Protein AF-E5AVM8-F1 (afdb_monomer)

Nearest PDB structures (foldseek):
  7wlv-assembly2_E  TM=9.456E-01  e=1.912E-56  Burkholderia pseudomallei K96243
  7cz9-assembly2_E  TM=9.475E-01  e=2.780E-47  Klebsiella pneumoniae
  8gk0-assembly1_B  TM=9.515E-01  e=3.624E-40  Campylobacter jejuni
  8gjk-assembly1_A  TM=9.324E-01  e=1.399E-38  Campylobacter jejuni
  5lq3-assembly1_C  TM=9.135E-01  e=9.147E-36  Campylobacter jejuni

Sequence (522 aa):
MNISKFFIDRPIFAGVLSVLVLLAGVIALFQLPIFEYPEAVPPSVIVYAQYPGANPKVIAETVASPLEEQINGVENMLYMQSQANSDGNMATTVTFKLGTDPDKAQQLVQNRVSQALPRLPEDVQRLGVTTVKSSPTLTMVVHLISPNDRYDMTYLRNYALINVKDRLERIQGVGQVQLWGSGDYSMRVWLNPQKVAQRGMAASDVINAIREQNVQVAAGVVGASPSLPGAPLQLSVNAQGRLQTEEQFGDIVLKTSPDGGVTHLRDVARVELGASEYGLRALLDNKPAVAIAINQSPGANSLAISEQVRRTMAELKADMPPGVEYRIVYDPTQFVRASINAVVHTLLEAIALVVIVVIVFLQTWRASIIPLIAVPVSIVGTVVPDAGLMEDVLMPVADVDRDNRPLSGRNGYVMHFTRNPLPVSAGGWTLVAEPLDDDGTGGDARRPGWRNRHVVLTNRDHLVRNRDGSIDITVQPTAPARPATANWLVSPTGRFRMVMRIYGPNTMMHRLNWRPPVLDRQ

Radius of gyration: 35.27 Å; Cα contacts (8 Å, |Δi|>4): 864; chains: 1; bounding box: 92×70×106 Å

Mean predicted aligned error: 15.39 Å

Solvent-accessible surface area (backbone atoms only — not comparable to full-atom values): 29323 Å² total; per-residue (Å²): 133,67,66,68,59,59,42,67,79,32,55,68,61,48,49,51,52,48,51,50,39,30,53,48,7,56,56,25,63,76,69,51,83,77,68,94,64,77,96,79,71,56,44,31,32,37,38,38,40,46,41,79,88,37,49,31,68,55,39,38,66,50,46,46,46,52,40,50,65,46,44,56,87,50,86,62,57,72,53,70,50,74,48,54,38,76,80,13,44,33,42,36,39,39,34,31,42,77,89,58,58,58,68,62,51,38,52,55,46,45,56,24,45,62,71,28,48,85,72,38,54,67,71,29,59,74,71,39,72,47,75,43,56,42,36,95,53,78,46,36,30,43,29,41,34,29,92,76,67,78,51,54,44,45,56,53,30,42,50,36,58,75,70,42,44,65,64,55,51,67,39,79,43,46,45,48,70,47,79,39,17,46,21,53,84,27,82,40,75,48,71,37,69,67,50,32,46,75,71,75,47,56,74,66,54,52,55,48,37,49,59,70,63,51,36,76,59,85,62,52,51,50,56,47,82,94,52,67,93,84,67,91,57,72,44,79,44,81,53,88,33,63,70,86,50,52,65,58,53,28,61,39,66,64,47,73,45,96,88,70,50,73,42,35,38,54,77,31,24,53,62,42,82,37,52,67,40,79,85,51,80,34,66,53,98,88,35,72,18,22,38,37,38,33,22,33,26,74,94,41,53,62,58,60,40,52,52,52,50,54,51,50,51,59,59,50,55,77,76,48,60,95,55,59,46,75,47,76,79,49,53,65,55,58,57,50,52,50,51,52,51,50,51,53,51,52,50,54,50,51,51,50,51,52,52,52,53,44,42,68,74,56,75,36,74,77,66,31,49,60,63,56,55,48,51,60,37,49,61,34,33,61,40,34,53,74,54,54,66,48,41,80,48,82,41,83,49,41,56,40,32,77,86,70,42,73,38,43,24,88,45,38,32,36,35,63,35,59,72,74,70,67,76,73,88,41,52,54,40,39,41,40,61,43,47,38,45,99,87,70,45,68,62,65,90,81,47,89,69,64,88,79,74,68,64,69,54,42,76,84,54,88,73,55,61,46,99,84,47,25,36,56,40,35,34,22,64,64,85,59,100,56,59,93,75,49,42,70,35,56,34,40,84,47,40,31,32,35,37,35,37,38,34,27,44,59,82,50,61,83,67,62,88,75,78,66,59,64,33,44,75,103

InterPro domains:
  IPR001036 Acriflavin resistance protein [PF00873] (3-383)
  IPR001036 Acriflavin resistance protein [PR00702] (10-34)
  IPR001036 Acriflavin resistance protein [PR00702] (38-56)
  IPR001036 Acriflavin resistance protein [PR00702] (339-362)
  IPR001036 Acriflavin resistance protein [PR00702] (366-387)
  IPR001036 Acriflavin resistance protein [PTHR32063] (1-384)
  IPR010621 Domain of unknown function DUF1214 [PF06742] (394-506)
  IPR027463 Multidrug efflux transporter AcrB TolC docking domain, DN/DC subdomains [G3DSA:3.30.2090.10] (182-281)
  IPR027463 Multidrug efflux transporter AcrB TolC docking domain, DN/DC subdomains [SSF82714] (185-274)
  IPR037049 Domain of unknown function DUF1214, C-terminal domain superfamily [G3DSA:2.60.120.600] (382-522)

Organism: Mycetohabitans rhizoxinica (strain DSM 19002 / CIP 109453 / HKI 454) (NCBI:txid882378)

pLDDT: mean 83.99, std 12.05, range [30.95, 96.31]

Structure (mmCIF, N/CA/C/O backbone):
data_AF-E5AVM8-F1
#
_entry.id   AF-E5AVM8-F1
#
loop_
_atom_site.group_PDB
_atom_site.id
_atom_site.type_symbol
_atom_site.label_atom_id
_atom_site.label_alt_id
_atom_site.label_comp_id
_atom_site.label_asym_id
_atom_site.label_entity_id
_atom_site.label_seq_id
_atom_site.pdbx_PDB_ins_code
_atom_site.Cartn_x
_atom_site.Cartn_y
_atom_site.Cartn_z
_atom_site.occupancy
_atom_site.B_iso_or_equiv
_atom_site.auth_seq_id
_atom_site.auth_comp_id
_atom_site.auth_asym_id
_atom_site.auth_atom_id
_atom_site.pdbx_PDB_model_num
ATOM 1 N N . MET A 1 1 ? 42.017 9.447 -39.160 1.00 52.03 1 MET A N 1
ATOM 2 C CA . MET A 1 1 ? 41.719 8.013 -39.393 1.00 52.03 1 MET A CA 1
ATOM 3 C C . MET A 1 1 ? 40.383 7.904 -40.103 1.00 52.03 1 MET A C 1
ATOM 5 O O . MET A 1 1 ? 39.411 8.438 -39.590 1.00 52.03 1 MET A O 1
ATOM 9 N N . ASN A 1 2 ? 40.327 7.276 -41.280 1.00 69.56 2 ASN A N 1
ATOM 10 C CA . ASN A 1 2 ? 39.072 7.119 -42.018 1.00 69.56 2 ASN A CA 1
ATOM 11 C C . ASN A 1 2 ? 38.410 5.795 -41.600 1.00 69.56 2 ASN A C 1
ATOM 13 O O . ASN A 1 2 ? 38.729 4.736 -42.137 1.00 69.56 2 ASN A O 1
ATOM 17 N N . ILE A 1 3 ? 37.565 5.863 -40.568 1.00 75.88 3 ILE A N 1
ATOM 18 C CA . ILE A 1 3 ? 36.917 4.710 -39.919 1.00 75.88 3 ILE A CA 1
ATOM 19 C C . ILE A 1 3 ? 36.176 3.823 -40.929 1.00 75.88 3 ILE A C 1
ATOM 21 O O . ILE A 1 3 ? 36.262 2.601 -40.844 1.00 75.88 3 ILE A O 1
ATOM 25 N N . SER A 1 4 ? 35.534 4.413 -41.938 1.00 79.62 4 SER A N 1
ATOM 26 C CA . SER A 1 4 ? 34.789 3.661 -42.953 1.00 79.62 4 SER A CA 1
ATOM 27 C C . SER A 1 4 ? 35.690 2.747 -43.792 1.00 79.62 4 SER A C 1
ATOM 29 O O . SER A 1 4 ? 35.319 1.609 -44.061 1.00 79.62 4 SER A O 1
ATOM 31 N N . LYS A 1 5 ? 36.905 3.195 -44.149 1.00 80.88 5 LYS A N 1
ATOM 32 C CA . LYS A 1 5 ? 37.853 2.388 -44.941 1.00 80.88 5 LYS A CA 1
ATOM 33 C C . LYS A 1 5 ? 38.326 1.150 -44.171 1.00 80.88 5 LYS A C 1
ATOM 35 O O . LYS A 1 5 ? 38.416 0.071 -44.740 1.00 80.88 5 LYS A O 1
ATOM 40 N N . PHE A 1 6 ? 38.527 1.284 -42.859 1.00 84.50 6 PHE A N 1
ATOM 41 C CA . PHE A 1 6 ? 38.909 0.170 -41.988 1.00 84.50 6 PHE A CA 1
ATOM 42 C C . PHE A 1 6 ? 37.865 -0.961 -41.964 1.00 84.50 6 PHE A C 1
ATOM 44 O O . PHE A 1 6 ? 38.239 -2.132 -41.996 1.00 84.50 6 PHE A O 1
ATOM 51 N N . PHE A 1 7 ? 36.568 -0.630 -41.930 1.00 86.81 7 PHE A N 1
ATOM 52 C CA . PHE A 1 7 ? 35.491 -1.628 -41.948 1.00 86.81 7 PHE A CA 1
ATOM 53 C C . PHE A 1 7 ? 35.255 -2.239 -43.338 1.00 86.81 7 PHE A C 1
ATOM 55 O O . PHE A 1 7 ? 34.890 -3.410 -43.419 1.00 86.81 7 PHE A O 1
ATOM 62 N N . ILE A 1 8 ? 35.515 -1.491 -44.419 1.00 85.62 8 ILE A N 1
ATOM 63 C CA . ILE A 1 8 ? 35.473 -2.013 -45.797 1.00 85.62 8 ILE A CA 1
ATOM 64 C C . ILE A 1 8 ? 36.580 -3.054 -46.016 1.00 85.62 8 ILE A C 1
ATOM 66 O O . ILE A 1 8 ? 36.312 -4.128 -46.549 1.00 85.62 8 ILE A O 1
ATOM 70 N N . ASP A 1 9 ? 37.798 -2.773 -45.544 1.00 87.44 9 ASP A N 1
ATOM 71 C CA . ASP A 1 9 ? 38.949 -3.675 -45.688 1.00 87.44 9 ASP A CA 1
ATOM 72 C C . ASP A 1 9 ? 38.856 -4.913 -44.761 1.00 87.44 9 ASP A C 1
ATOM 74 O O . ASP A 1 9 ? 39.579 -5.894 -44.946 1.00 87.44 9 ASP A O 1
ATOM 78 N N . ARG A 1 10 ? 37.970 -4.893 -43.748 1.00 88.31 10 ARG A N 1
ATOM 79 C CA . ARG A 1 10 ? 37.781 -5.974 -42.758 1.00 88.31 10 ARG A CA 1
ATOM 80 C C . ARG A 1 10 ? 36.302 -6.368 -42.586 1.00 88.31 10 ARG A C 1
ATOM 82 O O . ARG A 1 10 ? 35.741 -6.186 -41.500 1.00 88.31 10 ARG A O 1
ATOM 89 N N . PRO A 1 11 ? 35.671 -6.997 -43.593 1.00 83.25 11 PRO A N 1
ATOM 90 C CA . PRO A 1 11 ? 34.246 -7.341 -43.554 1.00 83.25 11 PRO A CA 1
ATOM 91 C C . PRO A 1 11 ? 33.888 -8.348 -42.448 1.00 83.25 11 PRO A C 1
ATOM 93 O O . PRO A 1 11 ? 32.828 -8.239 -41.837 1.00 83.25 11 PRO A O 1
ATOM 96 N N . ILE A 1 12 ? 34.791 -9.285 -42.124 1.00 89.44 12 ILE A N 1
ATOM 97 C CA . ILE A 1 12 ? 34.594 -10.239 -41.017 1.00 89.44 12 ILE A CA 1
ATOM 98 C C . ILE A 1 12 ? 34.506 -9.491 -39.680 1.00 89.44 12 ILE A C 1
ATOM 100 O O . ILE A 1 12 ? 33.645 -9.793 -38.862 1.00 89.44 12 ILE A O 1
ATOM 104 N N . PHE A 1 13 ? 35.349 -8.476 -39.470 1.00 87.62 13 PHE A N 1
ATOM 105 C CA . PHE A 1 13 ? 35.343 -7.685 -38.238 1.00 87.62 13 PHE A CA 1
ATOM 106 C C . PHE A 1 13 ? 34.043 -6.879 -38.084 1.00 87.62 13 PHE A C 1
ATOM 108 O O . PHE A 1 13 ? 33.456 -6.866 -37.004 1.00 87.62 13 PHE A O 1
ATOM 115 N N . ALA A 1 14 ? 33.554 -6.264 -39.168 1.00 85.75 14 ALA A N 1
ATOM 116 C CA . ALA A 1 14 ? 32.261 -5.573 -39.181 1.00 85.75 14 ALA A CA 1
ATOM 117 C C . ALA A 1 14 ? 31.086 -6.526 -38.879 1.00 85.75 14 ALA A C 1
ATOM 119 O O . ALA A 1 14 ? 30.187 -6.188 -38.103 1.00 85.75 14 ALA A O 1
ATOM 120 N N . GLY A 1 15 ? 31.118 -7.734 -39.453 1.00 86.44 15 GLY A N 1
ATOM 121 C CA . GLY A 1 15 ? 30.129 -8.781 -39.196 1.00 86.44 15 GLY A CA 1
ATOM 122 C C . GLY A 1 15 ? 30.133 -9.246 -37.740 1.00 86.44 15 GLY A C 1
ATOM 123 O O . GLY A 1 15 ? 29.080 -9.289 -37.112 1.00 86.44 15 GLY A O 1
ATOM 124 N N . VAL A 1 16 ? 31.315 -9.506 -37.170 1.00 91.38 16 VAL A N 1
ATOM 125 C CA . VAL A 1 16 ? 31.466 -9.883 -35.754 1.00 91.38 16 VAL A CA 1
ATOM 126 C C . VAL A 1 16 ? 30.908 -8.799 -34.833 1.00 91.38 16 VAL A C 1
ATOM 128 O O . VAL A 1 16 ? 30.158 -9.117 -33.915 1.00 91.38 16 VAL A O 1
ATOM 131 N N . LEU A 1 17 ? 31.203 -7.522 -35.096 1.00 88.56 17 LEU A N 1
ATOM 132 C CA . LEU A 1 17 ? 30.673 -6.419 -34.291 1.00 88.56 17 LEU A CA 1
ATOM 133 C C . LEU A 1 17 ? 29.139 -6.347 -34.354 1.00 88.56 17 LEU A C 1
ATOM 135 O O . LEU A 1 17 ? 28.491 -6.173 -33.327 1.00 88.56 17 LEU A O 1
ATOM 139 N N . SER A 1 18 ? 28.559 -6.536 -35.541 1.00 88.25 18 SER A N 1
ATOM 140 C CA . SER A 1 18 ? 27.102 -6.534 -35.733 1.00 88.25 18 SER A CA 1
ATOM 141 C C . SER A 1 18 ? 26.426 -7.695 -34.998 1.00 88.25 18 SER A C 1
ATOM 143 O O . SER A 1 18 ? 25.393 -7.504 -34.362 1.00 88.25 18 SER A O 1
ATOM 145 N N . VAL A 1 19 ? 27.033 -8.887 -35.030 1.00 89.88 19 VAL A N 1
ATOM 146 C CA . VAL A 1 19 ? 26.548 -10.061 -34.287 1.00 89.88 19 VAL A CA 1
ATOM 147 C C . VAL A 1 19 ? 26.652 -9.841 -32.781 1.00 89.88 19 VAL A C 1
ATOM 149 O O . VAL A 1 19 ? 25.722 -10.189 -32.063 1.00 89.88 19 VAL A O 1
ATOM 152 N N . LEU A 1 20 ? 27.738 -9.235 -32.293 1.00 90.25 20 LEU A N 1
ATOM 153 C CA . LEU A 1 20 ? 27.884 -8.906 -30.873 1.00 90.25 20 LEU A CA 1
ATOM 154 C C . LEU A 1 20 ? 26.813 -7.918 -30.404 1.00 90.25 20 LEU A C 1
ATOM 156 O O . LEU A 1 20 ? 26.214 -8.137 -29.355 1.00 90.25 20 LEU A O 1
ATOM 160 N N . VAL A 1 21 ? 26.541 -6.869 -31.186 1.00 88.69 21 VAL A N 1
ATOM 161 C CA . VAL A 1 21 ? 25.476 -5.899 -30.886 1.00 88.69 21 VAL A CA 1
ATOM 162 C C . VAL A 1 21 ? 24.108 -6.576 -30.883 1.00 88.69 21 VAL A C 1
ATOM 164 O O . VAL A 1 21 ? 23.328 -6.367 -29.958 1.00 88.69 21 VAL A O 1
ATOM 167 N N . LEU A 1 22 ? 23.827 -7.426 -31.873 1.00 90.25 22 LEU A N 1
ATOM 168 C CA . LEU A 1 22 ? 22.563 -8.154 -31.949 1.00 90.25 22 LEU A CA 1
ATOM 169 C C . LEU A 1 22 ? 22.398 -9.127 -30.775 1.00 90.25 22 LEU A C 1
ATOM 171 O O . LEU A 1 22 ? 21.343 -9.152 -30.155 1.00 90.25 22 LEU A O 1
ATOM 175 N N . LEU A 1 23 ? 23.436 -9.887 -30.421 1.00 90.12 23 LEU A N 1
ATOM 176 C CA . LEU A 1 23 ? 23.395 -10.819 -29.294 1.00 90.12 23 LEU A CA 1
ATOM 177 C C . LEU A 1 23 ? 23.209 -10.082 -27.960 1.00 90.12 23 LEU A C 1
ATOM 179 O O . LEU A 1 23 ? 22.382 -10.491 -27.148 1.00 90.12 23 LEU A O 1
ATOM 183 N N . ALA A 1 24 ? 23.922 -8.970 -27.760 1.00 88.19 24 ALA A N 1
ATOM 184 C CA . ALA A 1 24 ? 23.747 -8.114 -26.590 1.00 88.19 24 ALA A CA 1
ATOM 185 C C . ALA A 1 24 ? 22.323 -7.543 -26.512 1.00 88.19 24 ALA A C 1
ATOM 187 O O . ALA A 1 24 ? 21.715 -7.571 -25.446 1.00 88.19 24 ALA A O 1
ATOM 188 N N . GLY A 1 25 ? 21.769 -7.082 -27.637 1.00 87.38 25 GLY A N 1
ATOM 189 C CA . GLY A 1 25 ? 20.410 -6.545 -27.691 1.00 87.38 25 GLY A CA 1
ATOM 190 C C . GLY A 1 25 ? 19.332 -7.606 -27.468 1.00 87.38 25 GLY A C 1
ATOM 191 O O . GLY A 1 25 ? 18.363 -7.347 -26.764 1.00 87.38 25 GLY A O 1
ATOM 192 N N . VAL A 1 26 ? 19.514 -8.831 -27.978 1.00 89.44 26 VAL A N 1
ATOM 193 C CA . VAL A 1 26 ? 18.595 -9.951 -27.702 1.00 89.44 26 VAL A CA 1
ATOM 194 C C . VAL A 1 26 ? 18.604 -10.316 -26.219 1.00 89.44 26 VAL A C 1
ATOM 196 O O . VAL A 1 26 ? 17.542 -10.513 -25.639 1.00 89.44 26 VAL A O 1
ATOM 199 N N . ILE A 1 27 ? 19.777 -10.381 -25.583 1.00 87.81 27 ILE A N 1
ATOM 200 C CA . ILE A 1 27 ? 19.868 -10.645 -24.138 1.00 87.81 27 ILE A CA 1
ATOM 201 C C . ILE A 1 27 ? 19.198 -9.513 -23.344 1.00 87.81 27 ILE A C 1
ATOM 203 O O . ILE A 1 27 ? 18.429 -9.787 -22.424 1.00 87.81 27 ILE A O 1
ATOM 207 N N . ALA A 1 28 ? 19.444 -8.258 -23.730 1.00 85.50 28 ALA A N 1
ATOM 208 C CA . ALA A 1 28 ? 18.833 -7.075 -23.129 1.00 85.50 28 ALA A CA 1
ATOM 209 C C . ALA A 1 28 ? 17.295 -7.085 -23.225 1.00 85.50 28 ALA A C 1
ATOM 211 O O . ALA A 1 28 ? 16.621 -6.790 -22.239 1.00 85.50 28 ALA A O 1
ATOM 212 N N . LEU A 1 29 ? 16.733 -7.500 -24.367 1.00 84.31 29 LEU A N 1
ATOM 213 C CA . LEU A 1 29 ? 15.283 -7.594 -24.580 1.00 84.31 29 LEU A CA 1
ATOM 214 C C . LEU A 1 29 ? 14.574 -8.490 -23.552 1.00 84.31 29 LEU A C 1
ATOM 216 O O . LEU A 1 29 ? 13.443 -8.195 -23.181 1.00 84.31 29 LEU A O 1
ATOM 220 N N . PHE A 1 30 ? 15.220 -9.555 -23.069 1.00 82.12 30 PHE A N 1
ATOM 221 C CA . PHE A 1 30 ? 14.631 -10.445 -22.059 1.00 82.12 30 PHE A CA 1
ATOM 222 C C . PHE A 1 30 ? 14.744 -9.922 -20.623 1.00 82.12 30 PHE A C 1
ATOM 224 O O . PHE A 1 30 ? 14.044 -10.420 -19.744 1.00 82.12 30 PHE A O 1
ATOM 231 N N . GLN A 1 31 ? 15.630 -8.958 -20.362 1.00 78.50 31 GLN A N 1
ATOM 232 C CA . GLN A 1 31 ? 15.839 -8.398 -19.022 1.00 78.50 31 GLN A CA 1
ATOM 233 C C . GLN A 1 31 ? 15.070 -7.098 -18.793 1.00 78.50 31 GLN A C 1
ATOM 235 O O . GLN A 1 31 ? 14.893 -6.693 -17.645 1.00 78.50 31 GLN A O 1
ATOM 240 N N . LEU A 1 32 ? 14.614 -6.443 -19.862 1.00 78.12 32 LEU A N 1
ATOM 241 C CA . LEU A 1 32 ? 13.942 -5.160 -19.753 1.00 78.12 32 LEU A CA 1
ATOM 242 C C . LEU A 1 32 ? 12.523 -5.294 -19.190 1.00 78.12 32 LEU A C 1
ATOM 244 O O . LEU A 1 32 ? 11.686 -5.994 -19.769 1.00 78.12 32 LEU A O 1
ATOM 248 N N . PRO A 1 33 ? 12.215 -4.586 -18.092 1.00 74.12 33 PRO A N 1
ATOM 249 C CA . PRO A 1 33 ? 10.859 -4.513 -17.596 1.00 74.12 33 PRO A CA 1
ATOM 250 C C . PRO A 1 33 ? 9.997 -3.673 -18.543 1.00 74.12 33 PRO A C 1
ATOM 252 O O . PRO A 1 33 ? 10.379 -2.588 -18.979 1.00 74.12 33 PRO A O 1
ATOM 255 N N . ILE A 1 34 ? 8.810 -4.188 -18.850 1.00 75.62 34 ILE A N 1
ATOM 256 C CA . ILE A 1 34 ? 7.855 -3.539 -19.749 1.00 75.62 34 ILE A CA 1
ATOM 257 C C . ILE A 1 34 ? 6.924 -2.660 -18.919 1.00 75.62 34 ILE A C 1
ATOM 259 O O . ILE A 1 34 ? 6.196 -3.170 -18.065 1.00 75.62 34 ILE A O 1
ATOM 263 N N . PHE A 1 35 ? 6.921 -1.360 -19.194 1.00 70.56 35 PHE A N 1
ATOM 264 C CA . PHE A 1 35 ? 6.018 -0.388 -18.581 1.00 70.56 35 PHE A CA 1
ATOM 265 C C . PHE A 1 35 ? 5.194 0.319 -19.658 1.00 70.56 35 PHE A C 1
ATOM 267 O O . PHE A 1 35 ? 5.633 0.440 -20.799 1.00 70.56 35 PHE A O 1
ATOM 274 N N . GLU A 1 36 ? 4.006 0.803 -19.296 1.00 67.25 36 GLU A N 1
ATOM 275 C CA . GLU A 1 36 ? 3.207 1.662 -20.180 1.00 67.25 36 GLU A CA 1
ATOM 276 C C . GLU A 1 36 ? 3.861 3.040 -20.347 1.00 67.25 36 GLU A C 1
ATOM 278 O O . GLU A 1 36 ? 4.007 3.549 -21.456 1.00 67.25 36 GLU A O 1
ATOM 283 N N . TYR A 1 37 ? 4.303 3.608 -19.224 1.00 69.50 37 TYR A N 1
ATOM 284 C CA . TYR A 1 37 ? 4.980 4.893 -19.131 1.00 69.50 37 TYR A CA 1
ATOM 285 C C . TYR A 1 37 ? 6.151 4.784 -18.148 1.00 69.50 37 TYR A C 1
ATOM 287 O O . TYR A 1 37 ? 6.073 3.996 -17.200 1.00 69.50 37 TYR A O 1
ATOM 295 N N . PRO A 1 38 ? 7.223 5.577 -18.324 1.00 67.81 38 PRO A N 1
ATOM 296 C CA . PRO A 1 38 ? 8.221 5.741 -17.273 1.00 67.81 38 PRO A CA 1
ATOM 297 C C . PRO A 1 38 ? 7.567 6.324 -16.013 1.00 67.81 38 PRO A C 1
ATOM 299 O O . PRO A 1 38 ? 6.542 7.006 -16.095 1.00 67.81 38 PRO A O 1
ATOM 302 N N . GLU A 1 39 ? 8.161 6.077 -14.844 1.00 63.31 39 GLU A N 1
ATOM 303 C CA . GLU A 1 39 ? 7.637 6.579 -13.573 1.00 63.31 39 GLU A CA 1
ATOM 304 C C . GLU A 1 39 ? 7.679 8.119 -13.541 1.00 63.31 39 GLU A C 1
ATOM 306 O O . GLU A 1 39 ? 8.700 8.743 -13.263 1.00 63.31 39 GLU A O 1
ATOM 311 N N . ALA A 1 40 ? 6.549 8.735 -13.888 1.00 68.56 40 ALA A N 1
ATOM 312 C CA . ALA A 1 40 ? 6.357 10.185 -13.917 1.00 68.56 40 ALA A CA 1
ATOM 313 C C . ALA A 1 40 ? 5.482 10.687 -12.756 1.00 68.56 40 ALA A C 1
ATOM 315 O O . ALA A 1 40 ? 5.206 11.883 -12.657 1.00 68.56 40 ALA A O 1
ATOM 316 N N . VAL A 1 41 ? 5.028 9.780 -11.886 1.00 75.38 41 VAL A N 1
ATOM 317 C CA . VAL A 1 41 ? 4.172 10.104 -10.743 1.00 75.38 41 VAL A CA 1
ATOM 318 C C . VAL A 1 41 ? 5.054 10.332 -9.513 1.00 75.38 41 VAL A C 1
ATOM 320 O O . VAL A 1 41 ? 5.832 9.446 -9.161 1.00 75.38 41 VAL A O 1
ATOM 323 N N . PRO A 1 42 ? 4.961 11.497 -8.846 1.00 83.50 42 PRO A N 1
ATOM 324 C CA . PRO A 1 42 ? 5.707 11.739 -7.620 1.00 83.50 42 PRO A CA 1
ATOM 325 C C . PRO A 1 42 ? 5.321 10.729 -6.522 1.00 83.50 42 PRO A C 1
ATOM 327 O O . PRO A 1 42 ? 4.131 10.433 -6.367 1.00 83.50 42 PRO A O 1
ATOM 330 N N . PRO A 1 43 ? 6.285 10.202 -5.746 1.00 86.06 43 PRO A N 1
ATOM 331 C CA . PRO A 1 43 ? 5.979 9.248 -4.690 1.00 86.06 43 PRO A CA 1
ATOM 332 C C . PRO A 1 43 ? 5.196 9.924 -3.561 1.00 86.06 43 PRO A C 1
ATOM 334 O O . PRO A 1 43 ? 5.414 11.097 -3.240 1.00 86.06 43 PRO A O 1
ATOM 337 N N . SER A 1 44 ? 4.288 9.169 -2.939 1.00 90.00 44 SER A N 1
ATOM 338 C CA . SER A 1 44 ? 3.454 9.666 -1.848 1.00 90.00 44 SER A CA 1
ATOM 339 C C . SER A 1 44 ? 3.406 8.702 -0.668 1.00 90.00 44 SER A C 1
ATOM 341 O O . SER A 1 44 ? 3.506 7.480 -0.820 1.00 90.00 44 SER A O 1
ATOM 343 N N . VAL A 1 45 ? 3.252 9.268 0.523 1.00 91.94 45 VAL A N 1
ATOM 344 C CA . VAL A 1 45 ? 3.055 8.533 1.771 1.00 91.94 45 VAL A CA 1
ATOM 345 C C . VAL A 1 45 ? 1.729 8.977 2.365 1.00 91.94 45 VAL A C 1
ATOM 347 O O . VAL A 1 45 ? 1.493 10.174 2.516 1.00 91.94 45 VAL A O 1
ATOM 350 N N . ILE A 1 46 ? 0.864 8.021 2.694 1.00 92.12 46 ILE A N 1
ATOM 351 C CA . ILE A 1 46 ? -0.449 8.287 3.278 1.00 92.12 46 ILE A CA 1
ATOM 352 C C . ILE A 1 46 ? -0.422 7.895 4.751 1.00 92.12 46 ILE A C 1
ATOM 354 O O . ILE A 1 46 ? -0.046 6.773 5.098 1.00 92.12 46 ILE A O 1
ATOM 358 N N . VAL A 1 47 ? -0.833 8.825 5.606 1.00 95.00 47 VAL A N 1
ATOM 359 C CA . VAL A 1 47 ? -1.042 8.614 7.037 1.00 95.00 47 VAL A CA 1
ATOM 360 C C . VAL A 1 47 ? -2.538 8.458 7.283 1.00 95.00 47 VAL A C 1
ATOM 362 O O . VAL A 1 47 ? -3.300 9.391 7.031 1.00 95.00 47 VAL A O 1
ATOM 365 N N . TYR A 1 48 ? -2.954 7.291 7.769 1.00 93.69 48 TYR A N 1
ATOM 366 C CA . TYR A 1 48 ? -4.338 7.002 8.134 1.00 93.69 48 TYR A CA 1
ATOM 367 C C . TYR A 1 48 ? -4.523 7.067 9.647 1.00 93.69 48 TYR A C 1
ATOM 369 O O . TYR A 1 48 ? -3.750 6.470 10.402 1.00 93.69 48 TYR A O 1
ATOM 377 N N . ALA A 1 49 ? -5.591 7.735 10.075 1.00 94.31 49 ALA A N 1
ATOM 378 C CA . ALA A 1 49 ? -6.067 7.722 11.451 1.00 94.31 49 ALA A CA 1
ATOM 379 C C . ALA A 1 49 ? -7.597 7.639 11.477 1.00 94.31 49 ALA A C 1
ATOM 381 O O . ALA A 1 49 ? -8.271 8.097 10.553 1.00 94.31 49 ALA A O 1
ATOM 382 N N . GLN A 1 50 ? -8.145 7.082 12.554 1.00 91.88 50 GLN A N 1
ATOM 383 C CA . GLN A 1 50 ? -9.586 6.957 12.737 1.00 91.88 50 GLN A CA 1
ATOM 384 C C . GLN A 1 50 ? -9.987 7.539 14.093 1.00 91.88 50 GLN A C 1
ATOM 386 O O . GLN A 1 50 ? -9.406 7.192 15.120 1.00 91.88 50 GLN A O 1
ATOM 391 N N . TYR A 1 51 ? -10.996 8.411 14.096 1.00 93.38 51 TYR A N 1
ATOM 392 C CA . TYR A 1 51 ? -11.632 8.950 15.294 1.00 93.38 51 TYR A CA 1
ATOM 393 C C . TYR A 1 51 ? -13.156 8.737 15.221 1.00 93.38 51 TYR A C 1
ATOM 395 O O . TYR A 1 51 ? -13.906 9.648 14.852 1.00 93.38 51 TYR A O 1
ATOM 403 N N . PRO A 1 52 ? -13.641 7.522 15.543 1.00 87.19 52 PRO A N 1
ATOM 404 C CA . PRO A 1 52 ? -15.054 7.186 15.418 1.00 87.19 52 PRO A CA 1
ATOM 405 C C . PRO A 1 52 ? -15.940 8.110 16.261 1.00 87.19 52 PRO A C 1
ATOM 407 O O . PRO A 1 52 ? -15.692 8.310 17.448 1.00 87.19 52 PRO A O 1
ATOM 410 N N . GLY A 1 53 ? -16.999 8.644 15.652 1.00 85.06 53 GLY A N 1
ATOM 411 C CA . GLY A 1 53 ? -17.969 9.520 16.321 1.00 85.06 53 GLY A CA 1
ATOM 412 C C . GLY A 1 53 ? -17.596 11.007 16.357 1.00 85.06 53 GLY A C 1
ATOM 413 O O . GLY A 1 53 ? -18.430 11.819 16.758 1.00 85.06 53 GLY A O 1
ATOM 414 N N . ALA A 1 54 ? -16.397 11.388 15.907 1.00 90.81 54 ALA A N 1
ATOM 415 C CA . ALA A 1 54 ? -16.031 12.786 15.709 1.00 90.81 54 ALA A CA 1
ATOM 416 C C . ALA A 1 54 ? -16.554 13.312 14.360 1.00 90.81 54 ALA A C 1
ATOM 418 O O . ALA A 1 54 ? -16.639 12.580 13.376 1.00 90.81 54 ALA A O 1
ATOM 419 N N . ASN A 1 55 ? -16.899 14.601 14.301 1.00 93.50 55 ASN A N 1
ATOM 420 C CA . ASN A 1 55 ? -17.247 15.254 13.038 1.00 93.50 55 ASN A CA 1
ATOM 421 C C . ASN A 1 55 ? -15.972 15.702 12.281 1.00 93.50 55 ASN A C 1
ATOM 423 O O . ASN A 1 55 ? -14.920 15.857 12.910 1.00 93.50 55 ASN A O 1
ATOM 427 N N . PRO A 1 56 ? -16.044 15.975 10.961 1.00 94.56 56 PRO A N 1
ATOM 428 C CA . PRO A 1 56 ? -14.866 16.326 10.158 1.00 94.56 56 PRO A CA 1
ATOM 429 C C . PRO A 1 56 ? -14.067 17.514 10.696 1.00 94.56 56 PRO A C 1
ATOM 431 O O . PRO A 1 56 ? -12.843 17.528 10.607 1.00 94.56 56 PRO A O 1
ATOM 434 N N . LYS A 1 57 ? -14.750 18.502 11.286 1.00 95.00 57 LYS A N 1
ATOM 435 C CA . LYS A 1 57 ? -14.110 19.689 11.858 1.00 95.00 57 LYS A CA 1
ATOM 436 C C . LYS A 1 57 ? -13.266 19.334 13.084 1.00 95.00 57 LYS A C 1
ATOM 438 O O . LYS A 1 57 ? -12.114 19.741 13.163 1.00 95.00 57 LYS A O 1
ATOM 443 N N . VAL A 1 58 ? -13.812 18.535 14.000 1.00 95.38 58 VAL A N 1
ATOM 444 C CA . VAL A 1 58 ? -13.085 18.058 15.184 1.00 95.38 58 VAL A CA 1
ATOM 445 C C . VAL A 1 58 ? -11.883 17.217 14.764 1.00 95.38 58 VAL A C 1
ATOM 447 O O . VAL A 1 58 ? -10.802 17.398 15.312 1.00 95.38 58 VAL A O 1
ATOM 450 N N . ILE A 1 59 ? -12.034 16.339 13.770 1.00 95.69 59 ILE A N 1
ATOM 451 C CA . ILE A 1 59 ? -10.929 15.521 13.244 1.00 95.69 59 ILE A CA 1
ATOM 452 C C . ILE A 1 59 ? -9.830 16.407 12.648 1.00 95.69 59 ILE A C 1
ATOM 454 O O . ILE A 1 59 ? -8.650 16.187 12.925 1.00 95.69 59 ILE A O 1
ATOM 458 N N . ALA A 1 60 ? -10.206 17.423 11.868 1.00 95.56 60 ALA A N 1
ATOM 459 C CA . ALA A 1 60 ? -9.256 18.367 11.297 1.00 95.56 60 ALA A CA 1
ATOM 460 C C . ALA A 1 60 ? -8.452 19.086 12.395 1.00 95.56 60 ALA A C 1
ATOM 462 O O . ALA A 1 60 ? -7.228 19.079 12.353 1.00 95.56 60 ALA A O 1
ATOM 463 N N . GLU A 1 61 ? -9.126 19.622 13.414 1.00 95.38 61 GLU A N 1
ATOM 464 C CA . GLU A 1 61 ? -8.495 20.417 14.477 1.00 95.38 61 GLU A CA 1
ATOM 465 C C . GLU A 1 61 ? -7.691 19.567 15.482 1.00 95.38 61 GLU A C 1
ATOM 467 O O . GLU A 1 61 ? -6.647 20.001 15.964 1.00 95.38 61 GLU A O 1
ATOM 472 N N . THR A 1 62 ? -8.157 18.357 15.813 1.00 95.31 62 THR A N 1
ATOM 473 C CA . THR A 1 62 ? -7.584 17.534 16.902 1.00 95.31 62 THR A CA 1
ATOM 474 C C . THR A 1 62 ? -6.661 16.414 16.431 1.00 95.31 62 THR A C 1
ATOM 476 O O . THR A 1 62 ? -5.862 15.919 17.224 1.00 95.31 62 THR A O 1
ATOM 479 N N . VAL A 1 63 ? -6.748 16.008 15.159 1.00 95.81 63 VAL A N 1
ATOM 480 C CA . VAL A 1 63 ? -5.951 14.904 14.600 1.00 95.81 63 VAL A CA 1
ATOM 481 C C . VAL A 1 63 ? -5.108 15.373 13.421 1.00 95.81 63 VAL A C 1
ATOM 483 O O . VAL A 1 63 ? -3.890 15.203 13.451 1.00 95.81 63 VAL A O 1
ATOM 486 N N . ALA A 1 64 ? -5.722 15.985 12.402 1.00 96.31 64 ALA A N 1
ATOM 487 C CA . ALA A 1 64 ? -4.999 16.384 11.196 1.00 96.31 64 ALA A CA 1
ATOM 488 C C . ALA A 1 64 ? -3.993 17.507 11.481 1.00 96.31 64 ALA A C 1
ATOM 490 O O . ALA A 1 64 ? -2.816 17.330 11.192 1.00 96.31 64 ALA A O 1
ATOM 491 N N . SER A 1 65 ? -4.398 18.611 12.120 1.00 96.31 65 SER A N 1
ATOM 492 C CA . SER A 1 65 ? -3.496 19.746 12.370 1.00 96.31 65 SER A CA 1
ATOM 493 C C . SER A 1 65 ? -2.242 19.373 13.182 1.00 96.31 65 SER A C 1
ATOM 495 O O . SER A 1 65 ? -1.146 19.720 12.742 1.00 96.31 65 SER A O 1
ATOM 497 N N . PRO A 1 66 ? -2.317 18.612 14.298 1.00 95.69 66 PRO A N 1
ATOM 498 C CA . PRO A 1 66 ? -1.110 18.159 14.996 1.00 95.69 66 PRO A CA 1
ATOM 499 C C . PRO A 1 66 ? -0.196 17.269 14.142 1.00 95.69 66 PRO A C 1
ATOM 501 O O . PRO A 1 66 ? 1.026 17.351 14.277 1.00 95.69 66 PRO A O 1
ATOM 504 N N . LEU A 1 67 ? -0.761 16.424 13.271 1.00 95.88 67 LEU A N 1
ATOM 505 C CA . LEU A 1 67 ? 0.018 15.592 12.349 1.00 95.88 67 LEU A CA 1
ATOM 506 C C . LEU A 1 67 ? 0.683 16.442 11.266 1.00 95.88 67 LEU A C 1
ATOM 508 O O . LEU A 1 67 ? 1.885 16.309 11.048 1.00 95.88 67 LEU A O 1
ATOM 512 N N . GLU A 1 68 ? -0.061 17.349 10.638 1.00 95.88 68 GLU A N 1
ATOM 513 C CA . GLU A 1 68 ? 0.444 18.276 9.623 1.00 95.88 68 GLU A CA 1
ATOM 514 C C . GLU A 1 68 ? 1.586 19.139 10.166 1.00 95.88 68 GLU A C 1
ATOM 516 O O . GLU A 1 68 ? 2.632 19.239 9.527 1.00 95.88 68 GLU A O 1
ATOM 521 N N . GLU A 1 69 ? 1.438 19.698 11.371 1.00 95.50 69 GLU A N 1
ATOM 522 C CA . GLU A 1 69 ? 2.480 20.492 12.032 1.00 95.50 69 GLU A CA 1
ATOM 523 C C . GLU A 1 69 ? 3.794 19.717 12.197 1.00 95.50 69 GLU A C 1
ATOM 525 O O . GLU A 1 69 ? 4.868 20.275 11.971 1.00 95.50 69 GLU A O 1
ATOM 530 N N . GLN A 1 70 ? 3.729 18.439 12.591 1.00 94.62 70 GLN A N 1
ATOM 531 C CA . GLN A 1 70 ? 4.928 17.619 12.810 1.00 94.62 70 GLN A CA 1
ATOM 532 C C . GLN A 1 70 ? 5.532 17.084 11.508 1.00 94.62 70 GLN A C 1
ATOM 534 O O . GLN A 1 70 ? 6.759 16.974 11.392 1.00 94.62 70 GLN A O 1
ATOM 539 N N . ILE A 1 71 ? 4.684 16.744 10.533 1.00 94.88 71 ILE A N 1
ATOM 540 C CA . ILE A 1 71 ? 5.084 16.256 9.207 1.00 94.88 71 ILE A CA 1
ATOM 541 C C . ILE A 1 71 ? 5.662 17.394 8.359 1.00 94.88 71 ILE A C 1
ATOM 543 O O . ILE A 1 71 ? 6.491 17.153 7.478 1.00 94.88 71 ILE A O 1
ATOM 547 N N . ASN A 1 72 ? 5.274 18.642 8.616 1.00 93.88 72 ASN A N 1
ATOM 548 C CA . ASN A 1 72 ? 5.793 19.772 7.866 1.00 93.88 72 ASN A CA 1
ATOM 549 C C . ASN A 1 72 ? 7.324 19.872 8.001 1.00 93.88 72 ASN A C 1
ATOM 551 O O . ASN A 1 72 ? 7.911 19.712 9.075 1.00 93.88 72 ASN A O 1
ATOM 555 N N . GLY A 1 73 ? 7.987 20.132 6.874 1.00 85.19 73 GLY A N 1
ATOM 556 C CA . GLY A 1 73 ? 9.445 20.214 6.801 1.00 85.19 73 GLY A CA 1
ATOM 557 C C . GLY A 1 73 ? 10.170 18.866 6.721 1.00 85.19 73 GLY A C 1
ATOM 558 O O . GLY A 1 73 ? 11.378 18.822 6.963 1.00 85.19 73 GLY A O 1
ATOM 559 N N . VAL A 1 74 ? 9.483 17.767 6.383 1.00 92.44 74 VAL A N 1
ATOM 560 C CA . VAL A 1 74 ? 10.168 16.536 5.957 1.00 92.44 74 VAL A CA 1
ATOM 561 C C . VAL A 1 74 ? 10.953 16.797 4.661 1.00 92.44 74 VAL A C 1
ATOM 563 O O . VAL A 1 74 ? 10.497 17.498 3.756 1.00 92.44 74 VAL A O 1
ATOM 566 N N . GLU A 1 75 ? 12.162 16.235 4.582 1.00 89.94 75 GLU A N 1
ATOM 567 C CA . GLU A 1 75 ? 13.061 16.356 3.430 1.00 89.94 75 GLU A CA 1
ATOM 568 C C . GLU A 1 75 ? 12.358 15.948 2.120 1.00 89.94 75 GLU A C 1
ATOM 570 O O . GLU A 1 75 ? 11.659 14.939 2.068 1.00 89.94 75 GLU A O 1
ATOM 575 N N . ASN A 1 76 ? 12.560 16.726 1.050 1.00 90.25 76 ASN A N 1
ATOM 576 C CA . ASN A 1 76 ? 11.997 16.493 -0.290 1.00 90.25 76 ASN A CA 1
ATOM 577 C C . ASN A 1 76 ? 10.462 16.498 -0.401 1.00 90.25 76 ASN A C 1
ATOM 579 O O . ASN A 1 76 ? 9.938 16.160 -1.463 1.00 90.25 76 ASN A O 1
ATOM 583 N N . MET A 1 77 ? 9.741 16.933 0.633 1.00 92.81 77 MET A N 1
ATOM 584 C CA . MET A 1 77 ? 8.299 17.162 0.552 1.00 92.81 77 MET A CA 1
ATOM 585 C C . MET A 1 77 ? 7.977 18.270 -0.469 1.00 92.81 77 MET A C 1
ATOM 587 O O . MET A 1 77 ? 8.635 19.311 -0.501 1.00 92.81 77 MET A O 1
ATOM 591 N N . LEU A 1 78 ? 6.965 18.039 -1.307 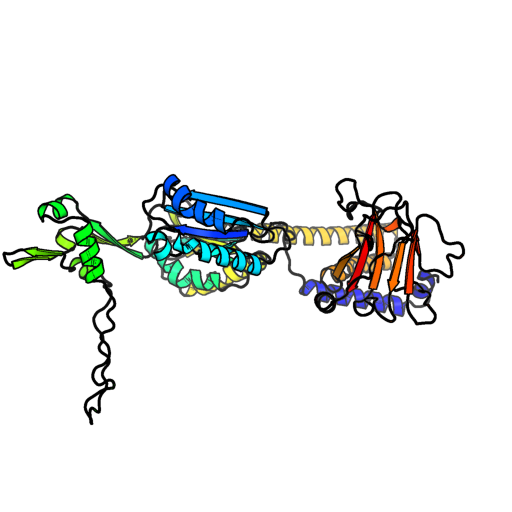1.00 91.31 78 LEU A N 1
ATOM 592 C CA . LEU A 1 78 ? 6.384 19.036 -2.211 1.00 91.31 78 LEU A CA 1
ATOM 593 C C . LEU A 1 78 ? 5.199 19.738 -1.551 1.00 91.31 78 LEU A C 1
ATOM 595 O O . LEU A 1 78 ? 5.181 20.958 -1.428 1.00 91.31 78 LEU A O 1
ATOM 599 N N . TYR A 1 79 ? 4.211 18.950 -1.142 1.00 93.19 79 TYR A N 1
ATOM 600 C CA . TYR A 1 79 ? 3.000 19.411 -0.480 1.00 93.19 79 TYR A CA 1
ATOM 601 C C . TYR A 1 79 ? 2.385 18.259 0.313 1.00 93.19 79 TYR A C 1
ATOM 603 O O . TYR A 1 79 ? 2.717 17.089 0.103 1.00 93.19 79 TYR A O 1
ATOM 611 N N . MET A 1 80 ? 1.463 18.596 1.205 1.00 95.00 80 MET A N 1
ATOM 612 C CA . MET A 1 80 ? 0.606 17.627 1.871 1.00 95.00 80 MET A CA 1
ATOM 613 C C . MET A 1 80 ? -0.851 18.056 1.744 1.00 95.00 80 MET A C 1
ATOM 615 O O . MET A 1 80 ? -1.144 19.244 1.619 1.00 95.00 80 MET A O 1
ATOM 619 N N . GLN A 1 81 ? -1.754 17.086 1.776 1.00 94.75 81 GLN A N 1
ATOM 620 C CA . GLN A 1 81 ? -3.189 17.317 1.792 1.00 94.75 81 GLN A CA 1
ATOM 621 C C . GLN A 1 81 ? -3.836 16.351 2.776 1.00 94.75 81 GLN A C 1
ATOM 623 O O . GLN A 1 81 ? -3.669 15.139 2.638 1.00 94.75 81 GLN A O 1
ATOM 628 N N . SER A 1 82 ? -4.612 16.875 3.720 1.00 95.12 82 SER A N 1
ATOM 629 C CA . SER A 1 82 ? -5.423 16.059 4.623 1.00 95.12 82 SER A CA 1
ATOM 630 C C . SER A 1 82 ? -6.889 16.092 4.232 1.00 95.12 82 SER A C 1
ATOM 632 O O . SER A 1 82 ? -7.429 17.124 3.834 1.00 95.12 82 SER A O 1
ATOM 634 N N . GLN A 1 83 ? -7.539 14.943 4.353 1.00 94.88 83 GLN A N 1
ATOM 635 C CA . GLN A 1 83 ? -8.971 14.780 4.161 1.00 94.88 83 GLN A CA 1
ATOM 636 C C . GLN A 1 83 ? -9.553 14.147 5.421 1.00 94.88 83 GLN A C 1
ATOM 638 O O . GLN A 1 83 ? -9.066 13.113 5.876 1.00 94.88 83 GLN A O 1
ATOM 643 N N . ALA A 1 84 ? -10.577 14.784 5.984 1.00 94.25 84 ALA A N 1
ATOM 644 C CA . ALA A 1 84 ? -11.314 14.304 7.144 1.00 94.25 84 ALA A CA 1
ATOM 645 C C . ALA A 1 84 ? -12.776 14.088 6.751 1.00 94.25 84 ALA A C 1
ATOM 647 O O . ALA A 1 84 ? -13.423 14.991 6.217 1.00 94.25 84 ALA A O 1
ATOM 648 N N . ASN A 1 85 ? -13.289 12.897 7.032 1.00 90.31 85 ASN A N 1
ATOM 649 C CA . ASN A 1 85 ? -14.606 12.456 6.599 1.00 90.31 85 ASN A CA 1
ATOM 650 C C . ASN A 1 85 ? -15.564 12.315 7.790 1.00 90.31 85 ASN A C 1
ATOM 652 O O . ASN A 1 85 ? -15.157 12.160 8.942 1.00 90.31 85 ASN A O 1
ATOM 656 N N . SER A 1 86 ? -16.872 12.378 7.518 1.00 87.12 86 SER A N 1
ATOM 657 C CA . SER A 1 86 ? -17.918 12.311 8.557 1.00 87.12 86 SER A CA 1
ATOM 658 C C . SER A 1 86 ? -18.087 10.925 9.182 1.00 87.12 86 SER A C 1
ATOM 660 O O . SER A 1 86 ? -18.806 10.781 10.165 1.00 87.12 86 SER A O 1
ATOM 662 N N . ASP A 1 87 ? -17.457 9.908 8.602 1.00 82.94 87 ASP A N 1
ATOM 663 C CA . ASP A 1 87 ? -17.394 8.538 9.112 1.00 82.94 87 ASP A CA 1
ATOM 664 C C . ASP A 1 87 ? -16.308 8.353 10.192 1.00 82.94 87 ASP A C 1
ATOM 666 O O . ASP A 1 87 ? -16.172 7.262 10.741 1.00 82.94 87 ASP A O 1
ATOM 670 N N . GLY A 1 88 ? -15.560 9.409 10.531 1.00 88.12 88 GLY A N 1
ATOM 671 C CA . GLY A 1 88 ? -14.475 9.351 11.508 1.00 88.12 88 GLY A CA 1
ATOM 672 C C . GLY A 1 88 ? -13.103 9.081 10.892 1.00 88.12 88 GLY A C 1
ATOM 673 O O . GLY A 1 88 ? -12.116 9.067 11.625 1.00 88.12 88 GLY A O 1
ATOM 674 N N . ASN A 1 89 ? -13.010 8.863 9.577 1.00 90.06 89 ASN A N 1
ATOM 675 C CA . ASN A 1 89 ? -11.749 8.551 8.913 1.00 90.06 89 ASN A CA 1
ATOM 676 C C . ASN A 1 89 ? -10.979 9.819 8.527 1.00 90.06 89 ASN A C 1
ATOM 678 O O . ASN A 1 89 ? -11.554 10.817 8.081 1.00 90.06 89 ASN A O 1
ATOM 682 N N . MET A 1 90 ? -9.656 9.755 8.659 1.00 94.56 90 MET A N 1
ATOM 683 C CA . MET A 1 90 ? -8.731 10.803 8.245 1.00 94.56 90 MET A CA 1
ATOM 684 C C . MET A 1 90 ? -7.588 10.205 7.427 1.00 94.56 90 MET A C 1
ATOM 686 O O . MET A 1 90 ? -7.003 9.191 7.816 1.00 94.56 90 MET A O 1
ATOM 690 N N . ALA A 1 91 ? -7.267 10.847 6.305 1.00 94.69 91 ALA A N 1
ATOM 691 C CA . ALA A 1 91 ? -6.107 10.518 5.490 1.00 94.69 91 ALA A CA 1
ATOM 692 C C . ALA A 1 91 ? -5.292 11.778 5.168 1.00 94.69 91 ALA A C 1
ATOM 694 O O . ALA A 1 91 ? -5.792 12.687 4.502 1.00 94.69 91 ALA A O 1
ATOM 695 N N . THR A 1 92 ? -4.025 11.807 5.585 1.00 95.12 92 THR A N 1
ATOM 696 C CA . THR A 1 92 ? -3.046 12.832 5.191 1.00 95.12 92 THR A CA 1
ATOM 697 C C . THR A 1 92 ? -2.117 12.257 4.135 1.00 95.12 92 THR A C 1
ATOM 699 O O . THR A 1 92 ? -1.346 11.341 4.409 1.00 95.12 92 THR A O 1
ATOM 702 N N . THR A 1 93 ? -2.173 12.796 2.920 1.00 94.12 93 THR A N 1
ATOM 703 C CA . THR A 1 93 ? -1.294 12.415 1.810 1.00 94.12 93 THR A CA 1
ATOM 704 C C . THR A 1 93 ? -0.135 13.395 1.719 1.00 94.12 93 THR A C 1
ATOM 706 O O . THR A 1 93 ? -0.341 14.580 1.462 1.00 94.12 93 THR A O 1
ATOM 709 N N . VAL A 1 94 ? 1.086 12.903 1.906 1.00 94.56 94 VAL A N 1
ATOM 710 C CA . VAL A 1 94 ? 2.332 13.667 1.785 1.00 94.56 94 VAL A CA 1
ATOM 711 C C . VAL A 1 94 ? 2.985 13.312 0.456 1.00 94.56 94 VAL A C 1
ATOM 713 O O . VAL A 1 94 ? 3.342 12.155 0.233 1.00 94.56 94 VAL A O 1
ATOM 716 N N . THR A 1 95 ? 3.141 14.295 -0.426 1.00 92.31 95 THR A N 1
ATOM 717 C CA . THR A 1 95 ? 3.713 14.105 -1.765 1.00 92.31 95 THR A CA 1
ATOM 718 C C . THR A 1 95 ? 5.157 14.590 -1.794 1.00 92.31 95 THR A C 1
ATOM 720 O O . THR A 1 95 ? 5.460 15.680 -1.308 1.00 92.31 95 THR A O 1
ATOM 723 N N . PHE A 1 96 ? 6.050 13.801 -2.388 1.00 91.44 96 PHE A N 1
ATOM 724 C CA . PHE A 1 96 ? 7.492 14.048 -2.429 1.00 91.44 96 PHE A CA 1
ATOM 725 C C . PHE A 1 96 ? 7.983 14.368 -3.838 1.00 91.44 96 PHE A C 1
ATOM 727 O O . PHE A 1 96 ? 7.318 14.074 -4.825 1.00 91.44 96 PHE A O 1
ATOM 734 N N . LYS A 1 97 ? 9.170 14.967 -3.951 1.00 89.69 97 LYS A N 1
ATOM 735 C CA . LYS A 1 97 ? 9.831 15.218 -5.240 1.00 89.69 97 LYS A CA 1
ATOM 736 C C . LYS A 1 97 ? 10.145 13.902 -5.961 1.00 89.69 97 LYS A C 1
ATOM 738 O O . LYS A 1 97 ? 10.512 12.915 -5.322 1.00 89.69 97 LYS A O 1
ATOM 743 N N . LEU A 1 98 ? 10.066 13.914 -7.293 1.00 84.56 98 LEU A N 1
ATOM 744 C CA . LEU A 1 98 ? 10.535 12.808 -8.139 1.00 84.56 98 LEU A CA 1
ATOM 745 C C . LEU A 1 98 ? 12.000 12.468 -7.814 1.00 84.56 98 LEU A C 1
ATOM 747 O O . LEU A 1 98 ? 12.809 13.367 -7.586 1.00 84.56 98 LEU A O 1
ATOM 751 N N . GLY A 1 99 ? 12.325 11.174 -7.775 1.00 81.31 99 GLY A N 1
ATOM 752 C CA . GLY A 1 99 ? 13.645 10.669 -7.373 1.00 81.31 99 GLY A CA 1
ATOM 753 C C . GLY A 1 99 ? 13.845 10.505 -5.860 1.00 81.31 99 GLY A C 1
ATOM 754 O O . GLY A 1 99 ? 14.896 10.030 -5.438 1.00 81.31 99 GLY A O 1
ATOM 755 N N . THR A 1 100 ? 12.858 10.867 -5.031 1.00 85.56 100 THR A N 1
ATOM 756 C CA . THR A 1 100 ? 12.888 10.555 -3.592 1.00 85.56 100 THR A CA 1
ATOM 757 C C . THR A 1 100 ? 12.650 9.064 -3.379 1.00 85.56 100 THR A C 1
ATOM 759 O O . THR A 1 100 ? 11.678 8.520 -3.895 1.00 85.56 100 THR A O 1
ATOM 762 N N . ASP A 1 101 ? 13.499 8.427 -2.574 1.00 86.19 101 ASP A N 1
ATOM 763 C CA . ASP A 1 101 ? 13.310 7.041 -2.144 1.00 86.19 101 ASP A CA 1
ATOM 764 C C . ASP A 1 101 ? 12.002 6.904 -1.324 1.00 86.19 101 ASP A C 1
ATOM 766 O O . ASP A 1 101 ? 11.880 7.544 -0.268 1.00 86.19 101 ASP A O 1
ATOM 770 N N . PRO A 1 102 ? 11.019 6.099 -1.778 1.00 86.06 102 PRO A N 1
ATOM 771 C CA . PRO A 1 102 ? 9.738 5.930 -1.092 1.00 86.06 102 PRO A CA 1
ATOM 772 C C . PRO A 1 102 ? 9.854 5.309 0.305 1.00 86.06 102 PRO A C 1
ATOM 774 O O . PRO A 1 102 ? 9.064 5.650 1.187 1.00 86.06 102 PRO A O 1
ATOM 777 N N . ASP A 1 103 ? 10.824 4.421 0.526 1.00 88.31 103 ASP A N 1
ATOM 778 C CA . ASP A 1 103 ? 11.038 3.767 1.817 1.00 88.31 103 ASP A CA 1
ATOM 779 C C . ASP A 1 103 ? 11.663 4.756 2.807 1.00 88.31 103 ASP A C 1
ATOM 781 O O . ASP A 1 103 ? 11.204 4.873 3.947 1.00 88.31 103 ASP A O 1
ATOM 785 N N . LYS A 1 104 ? 12.637 5.561 2.358 1.00 91.00 104 LYS A N 1
ATOM 786 C CA . LYS A 1 104 ? 13.181 6.660 3.176 1.00 91.00 104 LYS A CA 1
ATOM 787 C C . LYS A 1 104 ? 12.093 7.687 3.501 1.00 91.00 104 LYS A C 1
ATOM 789 O O . LYS A 1 104 ? 11.989 8.121 4.647 1.00 91.00 104 LYS A O 1
ATOM 794 N N . ALA A 1 105 ? 11.268 8.067 2.524 1.00 91.81 105 ALA A N 1
ATOM 795 C CA . ALA A 1 105 ? 10.160 8.998 2.733 1.00 91.81 105 ALA A CA 1
ATOM 796 C C . ALA A 1 105 ? 9.161 8.467 3.774 1.00 91.81 105 ALA A C 1
ATOM 798 O O . ALA A 1 105 ? 8.799 9.189 4.704 1.00 91.81 105 ALA A O 1
ATOM 799 N N . GLN A 1 106 ? 8.772 7.192 3.674 1.00 92.25 106 GLN A N 1
ATOM 800 C CA . GLN A 1 106 ? 7.862 6.552 4.625 1.00 92.25 106 GLN A CA 1
ATOM 801 C C . GLN A 1 106 ? 8.449 6.511 6.042 1.00 92.25 106 GLN A C 1
ATOM 803 O O . GLN A 1 106 ? 7.751 6.858 6.994 1.00 92.25 106 GLN A O 1
ATOM 808 N N . GLN A 1 107 ? 9.735 6.181 6.193 1.00 94.06 107 GLN A N 1
ATOM 809 C CA . GLN A 1 107 ? 10.423 6.221 7.488 1.00 94.06 107 GLN A CA 1
ATOM 810 C C . GLN A 1 107 ? 10.472 7.635 8.080 1.00 94.06 107 GLN A C 1
ATOM 812 O O . GLN A 1 107 ? 10.211 7.821 9.269 1.00 94.06 107 GLN A O 1
ATOM 817 N N . LEU A 1 108 ? 10.781 8.646 7.263 1.00 93.88 108 LEU A N 1
ATOM 818 C CA . LEU A 1 108 ? 10.822 10.038 7.711 1.00 93.88 108 LEU A CA 1
ATOM 819 C C . LEU A 1 108 ? 9.448 10.519 8.190 1.00 93.88 108 LEU A C 1
ATOM 821 O O . LEU A 1 108 ? 9.362 11.123 9.259 1.00 93.88 108 LEU A O 1
ATOM 825 N N . VAL A 1 109 ? 8.384 10.219 7.441 1.00 95.31 109 VAL A N 1
ATOM 826 C CA . VAL A 1 109 ? 7.008 10.550 7.839 1.00 95.31 109 VAL A CA 1
ATOM 827 C C . VAL A 1 109 ? 6.625 9.799 9.108 1.00 95.31 109 VAL A C 1
ATOM 829 O O . VAL A 1 109 ? 6.165 10.430 10.053 1.00 95.31 109 VAL A O 1
ATOM 832 N N . GLN A 1 110 ? 6.888 8.492 9.189 1.00 94.88 110 GLN A N 1
ATOM 833 C CA . GLN A 1 110 ? 6.597 7.697 10.383 1.00 94.88 110 GLN A CA 1
ATOM 834 C C . GLN A 1 110 ? 7.296 8.262 11.628 1.00 94.88 110 GLN A C 1
ATOM 836 O O . GLN A 1 110 ? 6.684 8.345 12.689 1.00 94.88 110 GLN A O 1
ATOM 841 N N . ASN A 1 111 ? 8.549 8.711 11.507 1.00 94.69 111 ASN A N 1
ATOM 842 C CA . ASN A 1 111 ? 9.273 9.342 12.611 1.00 94.69 111 ASN A CA 1
ATOM 843 C C . ASN A 1 111 ? 8.605 10.644 13.080 1.00 94.69 111 ASN A C 1
ATOM 845 O O . ASN A 1 111 ? 8.556 10.900 14.283 1.00 94.69 111 ASN A O 1
ATOM 849 N N . ARG A 1 112 ? 8.065 11.454 12.157 1.00 94.50 112 ARG A N 1
ATOM 850 C CA . ARG A 1 112 ? 7.297 12.664 12.499 1.00 94.50 112 ARG A CA 1
ATOM 851 C C . ARG A 1 112 ? 5.938 12.337 13.111 1.00 94.50 112 ARG A C 1
ATOM 853 O O . ARG A 1 112 ? 5.564 12.943 14.110 1.00 94.50 112 ARG A O 1
ATOM 860 N N . VAL A 1 113 ? 5.235 11.340 12.575 1.00 95.06 113 VAL A N 1
ATOM 861 C CA . VAL A 1 113 ? 3.964 10.849 13.130 1.00 95.06 113 VAL A CA 1
ATOM 862 C C . VAL A 1 113 ? 4.161 10.376 14.570 1.00 95.06 113 VAL A C 1
ATOM 864 O O . VAL A 1 113 ? 3.403 10.776 15.448 1.00 95.06 113 VAL A O 1
ATOM 867 N N . SER A 1 114 ? 5.223 9.615 14.850 1.00 94.69 114 SER A N 1
ATOM 868 C CA . SER A 1 114 ? 5.539 9.149 16.207 1.00 94.69 114 SER A CA 1
ATOM 869 C C . SER A 1 114 ? 5.766 10.291 17.208 1.00 94.69 114 SER A C 1
ATOM 871 O O . SER A 1 114 ? 5.448 10.136 18.383 1.00 94.69 114 SER A O 1
ATOM 873 N N . GLN A 1 115 ? 6.274 11.447 16.762 1.00 94.25 115 GLN A N 1
ATOM 874 C CA . GLN A 1 115 ? 6.419 12.646 17.603 1.00 94.25 115 GLN A CA 1
ATOM 875 C C . GLN A 1 115 ? 5.076 13.348 17.855 1.00 94.25 115 GLN A C 1
ATOM 877 O O . GLN A 1 115 ? 4.891 13.965 18.903 1.00 94.25 115 GLN A O 1
ATOM 882 N N . ALA A 1 116 ? 4.129 13.237 16.918 1.00 94.38 116 ALA A N 1
ATOM 883 C CA . ALA A 1 116 ? 2.781 13.783 17.050 1.00 94.38 116 ALA A CA 1
ATOM 884 C C . ALA A 1 116 ? 1.862 12.919 17.927 1.00 94.38 116 ALA A C 1
ATOM 886 O O . ALA A 1 116 ? 0.945 13.465 18.538 1.00 94.38 116 ALA A O 1
ATOM 887 N N . LEU A 1 117 ? 2.101 11.600 18.006 1.00 93.69 117 LEU A N 1
ATOM 888 C CA . LEU A 1 117 ? 1.227 10.636 18.694 1.00 93.69 117 LEU A CA 1
ATOM 889 C C . LEU A 1 117 ? 0.757 11.088 20.091 1.00 93.69 117 LEU A C 1
ATOM 891 O O . LEU A 1 117 ? -0.448 11.015 20.329 1.00 93.69 117 LEU A O 1
ATOM 895 N N . PRO A 1 118 ? 1.618 11.615 20.991 1.00 95.25 118 PRO A N 1
ATOM 896 C CA . PRO A 1 118 ? 1.186 12.019 22.332 1.00 95.25 118 PRO A CA 1
ATOM 897 C C . PRO A 1 118 ? 0.212 13.206 22.358 1.00 95.25 118 PRO A C 1
ATOM 899 O O . PRO A 1 118 ? -0.446 13.427 23.370 1.00 95.25 118 PRO A O 1
ATOM 902 N N . ARG A 1 119 ? 0.132 13.993 21.274 1.00 94.25 119 ARG A N 1
ATOM 903 C CA . ARG A 1 119 ? -0.804 15.125 21.135 1.00 94.25 119 ARG A CA 1
ATOM 904 C C . ARG A 1 119 ? -2.181 14.691 20.627 1.00 94.25 119 ARG A C 1
ATOM 906 O O . ARG A 1 119 ? -3.097 15.508 20.634 1.00 94.25 119 ARG A O 1
ATOM 913 N N . LEU A 1 120 ? -2.323 13.450 20.158 1.00 95.62 120 LEU A N 1
ATOM 914 C CA . LEU A 1 120 ? -3.575 12.938 19.605 1.00 95.62 120 LEU A CA 1
ATOM 915 C C . LEU A 1 120 ? -4.515 12.446 20.718 1.00 95.62 120 LEU A C 1
ATOM 917 O O . LEU A 1 120 ? -4.039 12.004 21.765 1.00 95.62 120 LEU A O 1
ATOM 921 N N . PRO A 1 121 ? -5.841 12.440 20.500 1.00 95.62 121 PRO A N 1
ATOM 922 C CA . PRO A 1 121 ? -6.793 11.831 21.430 1.00 95.62 121 PRO A CA 1
ATOM 923 C C . PRO A 1 121 ? -6.490 10.347 21.707 1.00 95.62 121 PRO A C 1
ATOM 925 O O . PRO A 1 121 ? -6.100 9.609 20.799 1.00 95.62 121 PRO A O 1
ATOM 928 N N . GLU A 1 122 ? -6.729 9.879 22.938 1.00 92.50 122 GLU A N 1
ATOM 929 C CA . GLU A 1 122 ? -6.443 8.489 23.346 1.00 92.50 122 GLU A CA 1
ATOM 930 C C . GLU A 1 122 ? -7.167 7.445 22.485 1.00 92.50 122 GLU A C 1
ATOM 932 O O . GLU A 1 122 ? -6.620 6.380 22.201 1.00 92.50 122 GLU A O 1
ATOM 937 N N . ASP A 1 123 ? -8.388 7.746 22.034 1.00 90.88 123 ASP A N 1
ATOM 938 C CA . ASP A 1 123 ? -9.156 6.847 21.170 1.00 90.88 123 ASP A CA 1
ATOM 939 C C . ASP A 1 123 ? -8.468 6.616 19.818 1.00 90.88 123 ASP A C 1
ATOM 941 O O . ASP A 1 123 ? -8.449 5.484 19.332 1.00 90.88 123 ASP A O 1
ATOM 945 N N . VAL A 1 124 ? -7.844 7.657 19.256 1.00 93.81 124 VAL A N 1
ATOM 946 C CA . VAL A 1 124 ? -7.073 7.581 18.005 1.00 93.81 124 VAL A CA 1
ATOM 947 C C . VAL A 1 124 ? -5.773 6.816 18.234 1.00 93.81 124 VAL A C 1
ATOM 949 O O . VAL A 1 124 ? -5.434 5.929 17.455 1.00 93.81 124 VAL A O 1
ATOM 952 N N . GLN A 1 125 ? -5.064 7.105 19.332 1.00 93.56 125 GLN A N 1
ATOM 953 C CA . GLN A 1 125 ? -3.836 6.387 19.691 1.00 93.56 125 GLN A CA 1
ATOM 954 C C . GLN A 1 125 ? -4.090 4.884 19.867 1.00 93.56 125 GLN A C 1
ATOM 956 O O . GLN A 1 125 ? -3.293 4.064 19.416 1.00 93.56 125 GLN A O 1
ATOM 961 N N . ARG A 1 126 ? -5.223 4.518 20.482 1.00 90.75 126 ARG A N 1
ATOM 962 C CA . ARG A 1 126 ? -5.619 3.124 20.716 1.00 90.75 126 ARG A CA 1
ATOM 963 C C . ARG A 1 126 ? -5.956 2.375 19.427 1.00 90.75 126 ARG A C 1
ATOM 965 O O . ARG A 1 126 ? -5.665 1.186 19.341 1.00 90.75 126 ARG A O 1
ATOM 972 N N . LEU A 1 127 ? -6.581 3.043 18.455 1.00 89.31 127 LEU A N 1
ATOM 973 C CA . LEU A 1 127 ? -6.835 2.473 17.124 1.00 89.31 127 LEU A CA 1
ATOM 974 C C . LEU A 1 127 ? -5.564 2.424 16.264 1.00 89.31 127 LEU A C 1
ATOM 976 O O . LEU A 1 127 ? -5.458 1.590 15.368 1.00 89.31 127 LEU A O 1
ATOM 980 N N . GLY A 1 128 ? -4.583 3.264 16.593 1.00 90.50 128 GLY A N 1
ATOM 981 C CA . GLY A 1 128 ? -3.301 3.344 15.918 1.00 90.50 128 GLY A CA 1
ATOM 982 C C . GLY A 1 128 ? -3.342 4.275 14.709 1.00 90.50 128 GLY A C 1
ATOM 983 O O . GLY A 1 128 ? -4.349 4.415 14.018 1.00 90.50 128 GLY A O 1
ATOM 984 N N . VAL A 1 129 ? -2.202 4.909 14.447 1.00 93.75 129 VAL A N 1
ATOM 985 C CA . VAL A 1 129 ? -1.972 5.706 13.239 1.00 93.75 129 VAL A CA 1
ATOM 986 C C . VAL A 1 129 ? -1.041 4.909 12.339 1.00 93.75 129 VAL A C 1
ATOM 988 O O . VAL A 1 129 ? 0.025 4.476 12.780 1.00 93.75 129 VAL A O 1
ATOM 991 N N . THR A 1 130 ? -1.441 4.694 11.089 1.00 91.56 130 THR A N 1
ATOM 992 C CA . THR A 1 130 ? -0.669 3.880 10.141 1.00 91.56 130 THR A CA 1
ATOM 993 C C . THR A 1 130 ? -0.112 4.738 9.020 1.00 91.56 130 THR A C 1
ATOM 995 O O . THR A 1 130 ? -0.793 5.621 8.507 1.00 91.56 130 THR A O 1
ATOM 998 N N . THR A 1 131 ? 1.133 4.469 8.632 1.00 91.69 131 THR A N 1
ATOM 999 C CA . THR A 1 131 ? 1.820 5.183 7.551 1.00 91.69 131 THR A CA 1
ATOM 1000 C C . THR A 1 131 ? 2.156 4.196 6.447 1.00 91.69 131 THR A C 1
ATOM 1002 O O . THR A 1 131 ? 2.974 3.294 6.649 1.00 91.69 131 THR A O 1
ATOM 1005 N N . VAL A 1 132 ? 1.553 4.369 5.274 1.00 87.69 132 VAL A N 1
ATOM 1006 C CA . VAL A 1 132 ? 1.757 3.482 4.123 1.00 87.69 132 VAL A CA 1
ATOM 1007 C C . VAL A 1 132 ? 2.316 4.253 2.936 1.00 87.69 132 VAL A C 1
ATOM 1009 O O . VAL A 1 132 ? 1.892 5.371 2.641 1.00 87.69 132 VAL A O 1
ATOM 1012 N N . LYS A 1 133 ? 3.270 3.648 2.225 1.00 86.81 133 LYS A N 1
ATOM 1013 C CA . LYS A 1 133 ? 3.671 4.137 0.904 1.00 86.81 133 LYS A CA 1
ATOM 1014 C C . LYS A 1 133 ? 2.550 3.839 -0.081 1.00 86.81 133 LYS A C 1
ATOM 1016 O O . LYS A 1 133 ? 2.008 2.737 -0.083 1.00 86.81 133 LYS A O 1
ATOM 1021 N N . SER A 1 134 ? 2.200 4.816 -0.903 1.00 72.06 134 SER A N 1
ATOM 1022 C CA . SER A 1 134 ? 1.119 4.659 -1.865 1.00 72.06 134 SER A CA 1
ATOM 1023 C C . SER A 1 134 ? 1.521 5.224 -3.216 1.00 72.06 134 SER A C 1
ATOM 1025 O O . SER A 1 134 ? 2.073 6.324 -3.315 1.00 72.06 134 SER A O 1
ATOM 1027 N N . SER A 1 135 ? 1.219 4.463 -4.265 1.00 72.56 135 SER A N 1
ATOM 1028 C CA . SER A 1 135 ? 1.003 5.034 -5.585 1.00 72.56 135 SER A CA 1
ATOM 1029 C C . SER A 1 135 ? -0.497 5.313 -5.712 1.00 72.56 135 SER A C 1
ATOM 1031 O O . SER A 1 135 ? -1.292 4.421 -5.412 1.00 72.56 135 SER A O 1
ATOM 1033 N N . PRO A 1 136 ? -0.919 6.487 -6.212 1.00 67.44 136 PRO A N 1
ATOM 1034 C CA . PRO A 1 136 ? -2.335 6.761 -6.480 1.00 67.44 136 PRO A CA 1
ATOM 1035 C C . PRO A 1 136 ? -2.920 5.872 -7.597 1.00 67.44 136 PRO A C 1
ATOM 1037 O O . PRO A 1 136 ? -4.092 5.996 -7.946 1.00 67.44 136 PRO A O 1
ATOM 1040 N N . THR A 1 137 ? -2.112 4.984 -8.183 1.00 72.56 137 THR A N 1
ATOM 1041 C CA . THR A 1 137 ? -2.482 4.155 -9.327 1.00 72.56 137 THR A CA 1
ATOM 1042 C C . THR A 1 137 ? -3.163 2.864 -8.876 1.00 72.56 137 THR A C 1
ATOM 1044 O O . THR A 1 137 ? -2.507 1.892 -8.487 1.00 72.56 137 THR A O 1
ATOM 1047 N N . LEU A 1 138 ? -4.492 2.834 -8.993 1.00 83.38 138 LEU A N 1
ATOM 1048 C CA . LEU A 1 138 ? -5.280 1.613 -8.840 1.00 83.38 138 LEU A CA 1
ATOM 1049 C C . LEU A 1 138 ? -4.928 0.625 -9.956 1.00 83.38 138 LEU A C 1
ATOM 1051 O O . LEU A 1 138 ? -5.211 0.873 -11.128 1.00 83.38 138 LEU A O 1
ATOM 1055 N N . THR A 1 139 ? -4.297 -0.491 -9.592 1.00 86.88 139 THR A N 1
ATOM 1056 C CA . THR A 1 139 ? -3.748 -1.455 -10.559 1.00 86.88 139 THR A CA 1
ATOM 1057 C C . THR A 1 139 ? -4.811 -2.430 -11.041 1.00 86.88 139 THR A C 1
ATOM 1059 O O . THR A 1 139 ? -4.917 -2.694 -12.236 1.00 86.88 139 THR A O 1
ATOM 1062 N N . MET A 1 140 ? -5.607 -2.971 -10.118 1.00 91.31 140 MET A N 1
ATOM 1063 C CA . MET A 1 140 ? -6.637 -3.961 -10.424 1.00 91.31 140 MET A CA 1
ATOM 1064 C C . MET A 1 140 ? -7.693 -3.996 -9.319 1.00 91.31 140 MET A C 1
ATOM 1066 O O . MET A 1 140 ? -7.370 -3.777 -8.152 1.00 91.31 140 MET A O 1
ATOM 1070 N N . VAL A 1 141 ? -8.943 -4.319 -9.668 1.00 94.44 141 VAL A N 1
ATOM 1071 C CA . VAL A 1 141 ? -9.986 -4.642 -8.681 1.00 94.44 141 VAL A CA 1
ATOM 1072 C C . VAL A 1 141 ? -10.549 -6.033 -8.932 1.00 94.44 141 VAL A C 1
ATOM 1074 O O . VAL A 1 141 ? -11.167 -6.307 -9.968 1.00 94.44 141 VAL A O 1
ATOM 1077 N N . VAL A 1 142 ? -10.371 -6.905 -7.943 1.00 94.81 142 VAL A N 1
ATOM 1078 C CA . VAL A 1 142 ? -10.951 -8.249 -7.916 1.00 94.81 142 VAL A CA 1
ATOM 1079 C C . VAL A 1 142 ? -12.246 -8.197 -7.115 1.00 94.81 142 VAL A C 1
ATOM 1081 O O . VAL A 1 142 ? -12.252 -7.750 -5.980 1.00 94.81 142 VAL A O 1
ATOM 1084 N N . HIS A 1 143 ? -13.350 -8.656 -7.681 1.00 94.94 143 HIS A N 1
ATOM 1085 C CA . HIS A 1 143 ? -14.646 -8.688 -7.015 1.00 94.94 143 HIS A CA 1
ATOM 1086 C C . HIS A 1 143 ? -14.964 -10.111 -6.578 1.00 94.94 143 HIS A C 1
ATOM 1088 O O . HIS A 1 143 ? -14.891 -11.020 -7.401 1.00 94.94 143 HIS A O 1
ATOM 1094 N N . LEU A 1 144 ? -15.350 -10.304 -5.321 1.00 94.44 144 LEU A N 1
ATOM 1095 C CA . LEU A 1 144 ? -15.965 -11.541 -4.847 1.00 94.44 144 LEU A CA 1
ATOM 1096 C C . LEU A 1 144 ? -17.481 -11.383 -4.834 1.00 94.44 144 LEU A C 1
ATOM 1098 O O . LEU A 1 144 ? -18.006 -10.391 -4.325 1.00 94.44 144 LEU A O 1
ATOM 1102 N N . ILE A 1 145 ? -18.170 -12.373 -5.390 1.00 94.00 145 ILE A N 1
ATOM 1103 C CA . ILE A 1 145 ? -19.625 -12.409 -5.517 1.00 94.00 145 ILE A CA 1
ATOM 1104 C C . ILE A 1 145 ? -20.167 -13.765 -5.064 1.00 94.00 145 ILE A C 1
ATOM 1106 O O . ILE A 1 145 ? -19.462 -14.775 -5.107 1.00 94.00 145 ILE A O 1
ATOM 1110 N N . SER A 1 146 ? -21.444 -13.789 -4.680 1.00 94.12 146 SER A N 1
ATOM 1111 C CA . SER A 1 146 ? -22.196 -15.024 -4.457 1.00 94.12 146 SER A CA 1
ATOM 1112 C C . SER A 1 146 ? -23.316 -15.134 -5.496 1.00 94.12 146 SER A C 1
ATOM 1114 O O . SER A 1 146 ? -24.374 -14.540 -5.312 1.00 94.12 146 SER A O 1
ATOM 1116 N N . PRO A 1 147 ? -23.113 -15.843 -6.627 1.00 88.69 147 PRO A N 1
ATOM 1117 C CA . PRO A 1 147 ? -24.083 -15.860 -7.729 1.00 88.69 147 PRO A CA 1
ATOM 1118 C C . PRO A 1 147 ? -25.464 -16.415 -7.359 1.00 88.69 147 PRO A C 1
ATOM 1120 O O . PRO A 1 147 ? -26.446 -16.100 -8.028 1.00 88.69 147 PRO A O 1
ATOM 1123 N N . ASN A 1 148 ? -25.520 -17.261 -6.329 1.00 90.25 148 ASN A N 1
ATOM 1124 C CA . ASN A 1 148 ? -26.725 -17.897 -5.804 1.00 90.25 148 ASN A CA 1
ATOM 1125 C C . ASN A 1 148 ? -27.274 -17.206 -4.544 1.00 90.25 148 ASN A C 1
ATOM 1127 O O . ASN A 1 148 ? -28.109 -17.802 -3.868 1.00 90.25 148 ASN A O 1
ATOM 1131 N N . ASP A 1 149 ? -26.766 -16.015 -4.203 1.00 87.88 149 ASP A N 1
ATOM 1132 C CA . ASP A 1 149 ? -27.129 -15.240 -3.009 1.00 87.88 149 ASP A CA 1
ATOM 1133 C C . ASP A 1 149 ? -27.049 -16.054 -1.699 1.00 87.88 149 ASP A C 1
ATOM 1135 O O . ASP A 1 149 ? -27.737 -15.772 -0.719 1.00 87.88 149 ASP A O 1
ATOM 1139 N N . ARG A 1 150 ? -26.195 -17.090 -1.672 1.00 91.38 150 ARG A N 1
ATOM 1140 C CA . ARG A 1 150 ? -26.013 -17.958 -0.501 1.00 91.38 150 ARG A CA 1
ATOM 1141 C C . ARG A 1 150 ? -25.290 -17.234 0.628 1.00 91.38 150 ARG A C 1
ATOM 1143 O O . ARG A 1 150 ? -25.550 -17.513 1.796 1.00 91.38 150 ARG A O 1
ATOM 1150 N N . TYR A 1 151 ? -24.344 -16.372 0.268 1.00 91.44 151 TYR A N 1
ATOM 1151 C CA . TYR A 1 151 ? -23.503 -15.645 1.206 1.00 91.44 151 TYR A CA 1
ATOM 1152 C C . TYR A 1 151 ? -23.769 -14.150 1.107 1.00 91.44 151 TYR A C 1
ATOM 1154 O O . TYR A 1 151 ? -23.835 -13.590 0.012 1.00 91.44 151 TYR A O 1
ATOM 1162 N N . ASP A 1 152 ? -23.887 -13.505 2.262 1.00 90.25 152 ASP A N 1
ATOM 1163 C CA . ASP A 1 152 ? -24.031 -12.062 2.345 1.00 90.25 152 ASP A CA 1
ATOM 1164 C C . ASP A 1 152 ? -22.681 -11.349 2.138 1.00 90.25 152 ASP A C 1
ATOM 1166 O O . ASP A 1 152 ? -21.601 -11.950 2.131 1.00 90.25 152 ASP A O 1
ATOM 1170 N N . MET A 1 153 ? -22.733 -10.026 1.977 1.00 89.50 153 MET A N 1
ATOM 1171 C CA . MET A 1 153 ? -21.534 -9.209 1.766 1.00 89.50 153 MET A CA 1
ATOM 1172 C C . MET A 1 153 ? -20.559 -9.295 2.955 1.00 89.50 153 MET A C 1
ATOM 1174 O O . MET A 1 153 ? -19.347 -9.239 2.758 1.00 89.50 153 MET A O 1
ATOM 1178 N N . THR A 1 154 ? -21.067 -9.464 4.181 1.00 91.44 154 THR A N 1
ATOM 1179 C CA . THR A 1 154 ? -20.244 -9.591 5.394 1.00 91.44 154 THR A CA 1
ATOM 1180 C C . THR A 1 154 ? -19.433 -10.880 5.376 1.00 91.44 154 THR A C 1
ATOM 1182 O O . THR A 1 154 ? -18.225 -10.841 5.618 1.00 91.44 154 THR A O 1
ATOM 1185 N N . TYR A 1 155 ? -20.054 -12.009 5.025 1.00 92.62 155 TYR A N 1
ATOM 1186 C CA . TYR A 1 155 ? -19.350 -13.275 4.857 1.00 92.62 155 TYR A CA 1
ATOM 1187 C C . TYR A 1 155 ? -18.288 -13.190 3.765 1.00 92.62 155 TYR A C 1
ATOM 1189 O O . TYR A 1 155 ? -17.136 -13.551 4.003 1.00 92.62 155 TYR A O 1
ATOM 1197 N N . LEU A 1 156 ? -18.641 -12.661 2.587 1.00 93.19 156 LEU A N 1
ATOM 1198 C CA . LEU A 1 156 ? -17.695 -12.522 1.476 1.00 93.19 156 LEU A CA 1
ATOM 1199 C C . LEU A 1 156 ? -16.482 -11.668 1.863 1.00 93.19 156 LEU A C 1
ATOM 1201 O O . LEU A 1 156 ? -15.354 -12.018 1.516 1.00 93.19 156 LEU A O 1
ATOM 1205 N N . ARG A 1 157 ? -16.690 -10.581 2.618 1.00 93.12 157 ARG A N 1
ATOM 1206 C CA . ARG A 1 157 ? -15.605 -9.686 3.039 1.00 93.12 157 ARG A CA 1
ATOM 1207 C C . ARG A 1 157 ? -14.665 -10.382 4.006 1.00 93.12 157 ARG A C 1
ATOM 1209 O O . ARG A 1 157 ? -13.454 -10.318 3.829 1.00 93.12 157 ARG A O 1
ATOM 1216 N N . ASN A 1 158 ? -15.210 -11.058 5.010 1.00 93.38 158 ASN A N 1
ATOM 1217 C CA . ASN A 1 158 ? -14.399 -11.746 6.007 1.00 93.38 158 ASN A CA 1
ATOM 1218 C C . ASN A 1 158 ? -13.695 -12.974 5.419 1.00 93.38 158 ASN A C 1
ATOM 1220 O O . ASN A 1 158 ? -12.544 -13.242 5.756 1.00 93.38 158 ASN A O 1
ATOM 1224 N N . TYR A 1 159 ? -14.323 -13.664 4.464 1.00 94.19 159 TYR A N 1
ATOM 1225 C CA . TYR A 1 159 ? -13.646 -14.684 3.672 1.00 94.19 159 TYR A CA 1
ATOM 1226 C C . TYR A 1 159 ? -12.461 -14.092 2.892 1.00 94.19 159 TYR A C 1
ATOM 1228 O O . TYR A 1 159 ? -11.369 -14.664 2.925 1.00 94.19 159 TYR A O 1
ATOM 1236 N N . ALA A 1 160 ? -12.649 -12.930 2.248 1.00 94.50 160 ALA A N 1
ATOM 1237 C CA . ALA A 1 160 ? -11.582 -12.210 1.554 1.00 94.50 160 ALA A CA 1
ATOM 1238 C C . ALA A 1 160 ? -10.448 -11.815 2.506 1.00 94.50 160 ALA A C 1
ATOM 1240 O O . ALA A 1 160 ? -9.282 -12.029 2.189 1.00 94.50 160 ALA A O 1
ATOM 1241 N N . LEU A 1 161 ? -10.790 -11.269 3.674 1.00 93.81 161 LEU A N 1
ATOM 1242 C CA . LEU A 1 161 ? -9.842 -10.829 4.693 1.00 93.81 161 LEU A CA 1
ATOM 1243 C C . LEU A 1 161 ? -8.951 -11.977 5.174 1.00 93.81 161 LEU A C 1
ATOM 1245 O O . LEU A 1 161 ? -7.741 -11.807 5.243 1.00 93.81 161 LEU A O 1
ATOM 1249 N N . ILE A 1 162 ? -9.541 -13.140 5.458 1.00 93.06 162 ILE A N 1
ATOM 1250 C CA . ILE A 1 162 ? -8.826 -14.280 6.045 1.00 93.06 162 ILE A CA 1
ATOM 1251 C C . ILE A 1 162 ? -8.039 -15.071 4.989 1.00 93.06 162 ILE A C 1
ATOM 1253 O O . ILE A 1 162 ? -6.929 -15.520 5.262 1.00 93.06 162 ILE A O 1
ATOM 1257 N N . ASN A 1 163 ? -8.596 -15.264 3.788 1.00 94.25 163 ASN A N 1
ATOM 1258 C CA . ASN A 1 163 ? -8.051 -16.225 2.817 1.00 94.25 163 ASN A CA 1
ATOM 1259 C C . ASN A 1 163 ? -7.391 -15.574 1.593 1.00 94.25 163 ASN A C 1
ATOM 1261 O O . ASN A 1 163 ? -6.533 -16.190 0.961 1.00 94.25 163 ASN A O 1
ATOM 1265 N N . VAL A 1 164 ? -7.785 -14.349 1.231 1.00 95.12 164 VAL A N 1
ATOM 1266 C CA . VAL A 1 164 ? -7.399 -13.723 -0.046 1.00 95.12 164 VAL A CA 1
ATOM 1267 C C . VAL A 1 164 ? -6.440 -12.552 0.157 1.00 95.12 164 VAL A C 1
ATOM 1269 O O . VAL A 1 164 ? -5.408 -12.494 -0.509 1.00 95.12 164 VAL A O 1
ATOM 1272 N N . LYS A 1 165 ? -6.744 -11.636 1.083 1.00 94.56 165 LYS A N 1
ATOM 1273 C CA . LYS A 1 165 ? -6.022 -10.371 1.273 1.00 94.56 165 LYS A CA 1
ATOM 1274 C C . LYS A 1 165 ? -4.521 -10.592 1.471 1.00 94.56 165 LYS A C 1
ATOM 1276 O O . LYS A 1 165 ? -3.737 -10.127 0.651 1.00 94.56 165 LYS A O 1
ATOM 1281 N N . ASP A 1 166 ? -4.131 -11.376 2.474 1.00 93.44 166 ASP A N 1
ATOM 1282 C CA . ASP A 1 166 ? -2.720 -11.639 2.793 1.00 93.44 166 ASP A CA 1
ATOM 1283 C C . ASP A 1 166 ? -1.963 -12.323 1.646 1.00 93.44 166 ASP A C 1
ATOM 1285 O O . ASP A 1 166 ? -0.765 -12.111 1.456 1.00 93.44 166 ASP A O 1
ATOM 1289 N N . ARG A 1 167 ? -2.646 -13.171 0.866 1.00 94.62 167 ARG A N 1
ATOM 1290 C CA . ARG A 1 167 ? -2.048 -13.836 -0.301 1.00 94.62 167 ARG A CA 1
ATOM 1291 C C . ARG A 1 167 ? -1.741 -12.832 -1.408 1.00 94.62 167 ARG A C 1
ATOM 1293 O O . ARG A 1 167 ? -0.699 -12.959 -2.042 1.00 94.62 167 ARG A O 1
ATOM 1300 N N . LEU A 1 168 ? -2.616 -11.848 -1.614 1.00 94.62 168 LEU A N 1
ATOM 1301 C CA . LEU A 1 168 ? -2.414 -10.779 -2.589 1.00 94.62 168 LEU A CA 1
ATOM 1302 C C . LEU A 1 168 ? -1.396 -9.738 -2.107 1.00 94.62 168 LEU A C 1
ATOM 1304 O O . LEU A 1 168 ? -0.580 -9.291 -2.902 1.00 94.62 168 LEU A O 1
ATOM 1308 N N . GLU A 1 169 ? -1.384 -9.389 -0.818 1.00 93.06 169 GLU A N 1
ATOM 1309 C CA . GLU A 1 169 ? -0.403 -8.445 -0.252 1.00 93.06 169 GLU A CA 1
ATOM 1310 C C . GLU A 1 169 ? 1.038 -8.971 -0.308 1.00 93.06 169 GLU A C 1
ATOM 1312 O O . GLU A 1 169 ? 1.978 -8.186 -0.383 1.00 93.06 169 GLU A O 1
ATOM 1317 N N . ARG A 1 170 ? 1.233 -10.296 -0.319 1.00 93.56 170 ARG A N 1
ATOM 1318 C CA . ARG A 1 170 ? 2.560 -10.926 -0.452 1.00 93.56 170 ARG A CA 1
ATOM 1319 C C . ARG A 1 170 ? 3.123 -10.911 -1.875 1.00 93.56 170 ARG A C 1
ATOM 1321 O O . ARG A 1 170 ? 4.282 -11.280 -2.060 1.00 93.56 170 ARG A O 1
ATOM 1328 N N . ILE A 1 171 ? 2.330 -10.531 -2.875 1.00 93.81 171 ILE A N 1
ATOM 1329 C CA . ILE A 1 171 ? 2.783 -10.437 -4.266 1.00 93.81 171 ILE A CA 1
ATOM 1330 C C . ILE A 1 171 ? 3.817 -9.313 -4.370 1.00 93.81 171 ILE A C 1
ATOM 1332 O O . ILE A 1 171 ? 3.575 -8.179 -3.957 1.00 93.81 171 ILE A O 1
ATOM 1336 N N . GLN A 1 172 ? 4.982 -9.616 -4.946 1.00 90.50 172 GLN A N 1
ATOM 1337 C CA . GLN A 1 172 ? 6.053 -8.633 -5.072 1.00 90.50 172 GLN A CA 1
ATOM 1338 C C . GLN A 1 172 ? 5.591 -7.445 -5.926 1.00 90.50 172 GLN A C 1
ATOM 1340 O O . GLN A 1 172 ? 5.136 -7.610 -7.056 1.00 90.50 172 GLN A O 1
ATOM 1345 N N . GLY A 1 173 ? 5.740 -6.237 -5.383 1.00 87.25 173 GLY A N 1
ATOM 1346 C CA . GLY A 1 173 ? 5.318 -5.003 -6.041 1.00 87.25 173 GLY A CA 1
ATOM 1347 C C . GLY A 1 173 ? 3.897 -4.561 -5.693 1.00 87.25 173 GLY A C 1
ATOM 1348 O O . GLY A 1 173 ? 3.550 -3.421 -5.990 1.00 87.25 173 GLY A O 1
ATOM 1349 N N . VAL A 1 174 ? 3.091 -5.377 -5.007 1.00 90.12 174 VAL A N 1
ATOM 1350 C CA . VAL A 1 174 ? 1.847 -4.891 -4.394 1.00 90.12 174 VAL A CA 1
ATOM 1351 C C . VAL A 1 174 ? 2.201 -3.970 -3.227 1.00 90.12 174 VAL A C 1
ATOM 1353 O O . VAL A 1 174 ? 3.089 -4.263 -2.432 1.00 90.12 174 VAL A O 1
ATOM 1356 N N . GLY A 1 175 ? 1.574 -2.797 -3.180 1.00 84.56 175 GLY A N 1
ATOM 1357 C CA . GLY A 1 175 ? 1.766 -1.812 -2.114 1.00 84.56 175 GLY A CA 1
ATOM 1358 C C . GLY A 1 175 ? 0.689 -1.902 -1.049 1.00 84.56 175 GLY A C 1
ATOM 1359 O O . GLY A 1 175 ? 0.995 -1.930 0.139 1.00 84.56 175 GLY A O 1
ATOM 1360 N N . GLN A 1 176 ? -0.573 -1.972 -1.469 1.00 87.88 176 GLN A N 1
ATOM 1361 C CA . GLN A 1 176 ? -1.702 -2.059 -0.550 1.00 87.88 176 GLN A CA 1
ATOM 1362 C C . GLN A 1 176 ? -2.851 -2.841 -1.183 1.00 87.88 176 GLN A C 1
ATOM 1364 O O . GLN A 1 176 ? -3.161 -2.642 -2.361 1.00 87.88 176 GLN A O 1
ATOM 1369 N N . VAL A 1 177 ? -3.517 -3.678 -0.383 1.00 91.12 177 VAL A N 1
ATOM 1370 C CA . VAL A 1 177 ? -4.782 -4.315 -0.753 1.00 91.12 177 VAL A CA 1
ATOM 1371 C C . VAL A 1 177 ? -5.886 -3.799 0.160 1.00 91.12 177 VAL A C 1
ATOM 1373 O O . VAL A 1 177 ? -5.856 -3.972 1.378 1.00 91.12 177 VAL A O 1
ATOM 1376 N N . GLN A 1 178 ? -6.877 -3.146 -0.433 1.00 89.56 178 GLN A N 1
ATOM 1377 C CA . GLN A 1 178 ? -8.018 -2.584 0.279 1.00 89.56 178 GLN A CA 1
ATOM 1378 C C . GLN A 1 178 ? -9.267 -3.415 -0.005 1.00 89.56 178 GLN A C 1
ATOM 1380 O O . GLN A 1 178 ? -9.545 -3.775 -1.146 1.00 89.56 178 GLN A O 1
ATOM 1385 N N . LEU A 1 179 ? -10.031 -3.712 1.045 1.00 91.44 179 LEU A N 1
ATOM 1386 C CA . LEU A 1 179 ? -11.315 -4.397 0.938 1.00 91.44 179 LEU A CA 1
ATOM 1387 C C . LEU A 1 179 ? -12.439 -3.369 1.031 1.00 91.44 179 LEU A C 1
ATOM 1389 O O . LEU A 1 179 ? -12.581 -2.679 2.044 1.00 91.44 179 LEU A O 1
ATOM 1393 N N . TRP A 1 180 ? -13.267 -3.303 -0.001 1.00 89.94 180 TRP A N 1
ATOM 1394 C CA . TRP A 1 180 ? -14.463 -2.476 -0.069 1.00 89.94 180 TRP A CA 1
ATOM 1395 C C . TRP A 1 180 ? -15.711 -3.356 -0.084 1.00 89.94 180 TRP A C 1
ATOM 1397 O O . TRP A 1 180 ? -15.749 -4.396 -0.739 1.00 89.94 180 TRP A O 1
ATOM 1407 N N . GLY A 1 181 ? -16.751 -2.907 0.616 1.00 81.69 181 GLY A N 1
ATOM 1408 C CA . GLY A 1 181 ? -17.989 -3.659 0.808 1.00 81.69 181 GLY A CA 1
ATOM 1409 C C . GLY A 1 181 ? -18.030 -4.326 2.180 1.00 81.69 181 GLY A C 1
ATOM 1410 O O . GLY A 1 181 ? -17.262 -5.248 2.449 1.00 81.69 181 GLY A O 1
ATOM 1411 N N . SER A 1 182 ? -18.941 -3.842 3.031 1.00 84.62 182 SER A N 1
ATOM 1412 C CA . SER A 1 182 ? -19.114 -4.223 4.444 1.00 84.62 182 SER A CA 1
ATOM 1413 C C . SER A 1 182 ? -17.904 -3.913 5.334 1.00 84.62 182 SER A C 1
ATOM 1415 O O . SER A 1 182 ? -16.866 -3.464 4.853 1.00 84.62 182 SER A O 1
ATOM 1417 N N . GLY A 1 183 ? -18.048 -4.170 6.630 1.00 85.00 183 GLY A N 1
ATOM 1418 C CA . GLY A 1 183 ? -16.975 -4.176 7.624 1.00 85.00 183 GLY A CA 1
ATOM 1419 C C . GLY A 1 183 ? -16.620 -5.590 8.086 1.00 85.00 183 GLY A C 1
ATOM 1420 O O . GLY A 1 183 ? -17.333 -6.557 7.802 1.00 85.00 183 GLY A O 1
ATOM 1421 N N . ASP A 1 184 ? -15.503 -5.704 8.794 1.00 89.44 184 ASP A N 1
ATOM 1422 C CA . ASP A 1 184 ? -15.014 -6.967 9.354 1.00 89.44 184 ASP A CA 1
ATOM 1423 C C . ASP A 1 184 ? -15.989 -7.485 10.424 1.00 89.44 184 ASP A C 1
ATOM 1425 O O . ASP A 1 184 ? -16.787 -6.718 10.974 1.00 89.44 184 ASP A O 1
ATOM 1429 N N . TYR A 1 185 ? -15.956 -8.785 10.722 1.00 90.94 185 TYR A N 1
ATOM 1430 C CA . TYR A 1 185 ? -16.819 -9.359 11.749 1.00 90.94 185 TYR A CA 1
ATOM 1431 C C . TYR A 1 185 ? -16.558 -8.690 13.099 1.00 90.94 185 TYR A C 1
ATOM 1433 O O . TYR A 1 185 ? -15.434 -8.645 13.599 1.00 90.94 185 TYR A O 1
ATOM 1441 N N . SER A 1 186 ? -17.623 -8.171 13.699 1.00 90.69 186 SER A N 1
ATOM 1442 C CA . SER A 1 186 ? -17.578 -7.462 14.967 1.00 90.69 186 SER A CA 1
ATOM 1443 C C . SER A 1 186 ? -18.805 -7.810 15.793 1.00 90.69 186 SER A C 1
ATOM 1445 O O . SER A 1 186 ? -19.926 -7.824 15.282 1.00 90.69 186 SER A O 1
ATOM 1447 N N . MET A 1 187 ? -18.597 -8.075 17.083 1.00 93.31 187 MET A N 1
ATOM 1448 C CA . MET A 1 187 ? -19.700 -8.275 18.015 1.00 93.31 187 MET A CA 1
ATOM 1449 C C . MET A 1 187 ? -20.408 -6.938 18.248 1.00 93.31 187 MET A C 1
ATOM 1451 O O . MET A 1 187 ? -19.844 -6.012 18.838 1.00 93.31 187 MET A O 1
ATOM 1455 N N . ARG A 1 188 ? -21.642 -6.813 17.757 1.00 92.75 188 ARG A N 1
ATOM 1456 C CA . ARG A 1 188 ? -22.441 -5.590 17.842 1.00 92.75 188 ARG A CA 1
ATOM 1457 C C . ARG A 1 188 ? -23.380 -5.668 19.036 1.00 92.75 188 ARG A C 1
ATOM 1459 O O . ARG A 1 188 ? -24.231 -6.546 19.110 1.00 92.75 188 ARG A O 1
ATOM 1466 N N . VAL A 1 189 ? -23.246 -4.706 19.947 1.00 94.56 189 VAL A N 1
ATOM 1467 C CA . VAL A 1 189 ? -24.119 -4.551 21.117 1.00 94.56 189 VAL A CA 1
ATOM 1468 C C . VAL A 1 189 ? -25.031 -3.344 20.898 1.00 94.56 189 VAL A C 1
ATOM 1470 O O . VAL A 1 189 ? -24.622 -2.194 21.059 1.00 94.56 189 VAL A O 1
ATOM 1473 N N . TRP A 1 190 ? -26.279 -3.602 20.516 1.00 94.81 190 TRP A N 1
ATOM 1474 C CA . TRP A 1 190 ? -27.295 -2.579 20.276 1.00 94.81 190 TRP A CA 1
ATOM 1475 C C . TRP A 1 190 ? -28.097 -2.322 21.551 1.00 94.81 190 TRP A C 1
ATOM 1477 O O . TRP A 1 190 ? -29.047 -3.044 21.862 1.00 94.81 190 TRP A O 1
ATOM 1487 N N . LEU A 1 191 ? -27.700 -1.298 22.307 1.00 94.94 191 LEU A N 1
ATOM 1488 C CA . LEU A 1 191 ? -28.358 -0.922 23.559 1.00 94.94 191 LEU A CA 1
ATOM 1489 C C . LEU A 1 191 ? -29.786 -0.420 23.314 1.00 94.94 191 LEU A C 1
ATOM 1491 O O . LEU A 1 191 ? -30.012 0.451 22.474 1.00 94.9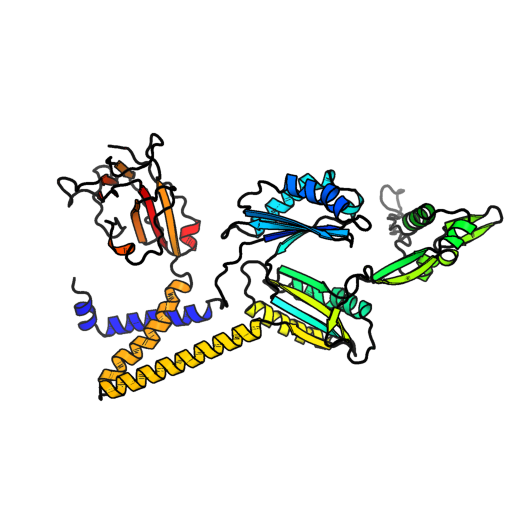4 191 LEU A O 1
ATOM 1495 N N . ASN A 1 192 ? -30.746 -0.916 24.097 1.00 95.75 192 ASN A N 1
ATOM 1496 C CA . ASN A 1 192 ? -32.086 -0.346 24.155 1.00 95.75 192 ASN A CA 1
ATOM 1497 C C . ASN A 1 192 ? -32.134 0.724 25.262 1.00 95.75 192 ASN A C 1
ATOM 1499 O O . ASN A 1 192 ? -32.139 0.371 26.446 1.00 95.75 192 ASN A O 1
ATOM 1503 N N . PRO A 1 193 ? -32.217 2.023 24.916 1.00 94.19 193 PRO A N 1
ATOM 1504 C CA . PRO A 1 193 ? -32.112 3.099 25.900 1.00 94.19 193 PRO A CA 1
ATOM 1505 C C . PRO A 1 193 ? -33.232 3.057 26.946 1.00 94.19 193 PRO A C 1
ATOM 1507 O O . PRO A 1 193 ? -32.995 3.379 28.107 1.00 94.19 193 PRO A O 1
ATOM 1510 N N . GLN A 1 194 ? -34.435 2.606 26.574 1.00 94.69 194 GLN A N 1
ATOM 1511 C CA . GLN A 1 194 ? -35.563 2.505 27.502 1.00 94.69 194 GLN A CA 1
ATOM 1512 C C . GLN A 1 194 ? -35.332 1.405 28.541 1.00 94.69 194 GLN A C 1
ATOM 1514 O O . GLN A 1 194 ? -35.558 1.625 29.727 1.00 94.69 194 GLN A O 1
ATOM 1519 N N . LYS A 1 195 ? -34.843 0.233 28.117 1.00 93.56 195 LYS A N 1
ATOM 1520 C CA . LYS A 1 195 ? -34.570 -0.888 29.029 1.00 93.56 195 LYS A CA 1
ATOM 1521 C C . LYS A 1 195 ? -33.383 -0.613 29.951 1.00 93.56 195 LYS A C 1
ATOM 1523 O O . LYS A 1 195 ? -33.440 -0.948 31.131 1.00 93.56 195 LYS A O 1
ATOM 1528 N N . VAL A 1 196 ? -32.337 0.030 29.426 1.00 93.69 196 VAL A N 1
ATOM 1529 C CA . VAL A 1 196 ? -31.185 0.488 30.219 1.00 93.69 196 VAL A CA 1
ATOM 1530 C C . VAL A 1 196 ? -31.649 1.479 31.298 1.00 93.69 196 VAL A C 1
ATOM 1532 O O . VAL A 1 196 ? -31.358 1.282 32.479 1.00 93.69 196 VAL A O 1
ATOM 1535 N N . ALA A 1 197 ? -32.470 2.469 30.928 1.00 92.19 197 ALA A N 1
ATOM 1536 C CA . ALA A 1 197 ? -33.008 3.458 31.864 1.00 92.19 197 ALA A CA 1
ATOM 1537 C C . ALA A 1 197 ? -33.970 2.857 32.909 1.00 92.19 197 ALA A C 1
ATOM 1539 O O . ALA A 1 197 ? -33.893 3.216 34.081 1.00 92.19 197 ALA A O 1
ATOM 1540 N N . GLN A 1 198 ? -34.832 1.902 32.531 1.00 90.94 198 GLN A N 1
ATOM 1541 C CA . GLN A 1 198 ? -35.744 1.206 33.459 1.00 90.94 198 GLN A CA 1
ATOM 1542 C C . GLN A 1 198 ? -35.014 0.460 34.583 1.00 90.94 198 GLN A C 1
ATOM 1544 O O . GLN A 1 198 ? -35.571 0.264 35.660 1.00 90.94 198 GLN A O 1
ATOM 1549 N N . ARG A 1 199 ? -33.766 0.044 34.349 1.00 89.69 199 ARG A N 1
ATOM 1550 C CA . ARG A 1 199 ? -32.913 -0.612 35.352 1.00 89.69 199 ARG A CA 1
ATOM 1551 C C . ARG A 1 199 ? -32.042 0.380 36.136 1.00 89.69 199 ARG A C 1
ATOM 1553 O O . ARG A 1 199 ? -31.211 -0.036 36.951 1.00 89.69 199 ARG A O 1
ATOM 1560 N N . GLY A 1 200 ? -32.237 1.683 35.912 1.00 89.56 200 GLY A N 1
ATOM 1561 C CA . GLY A 1 200 ? -31.456 2.754 36.525 1.00 89.56 200 GLY A CA 1
ATOM 1562 C C . GLY A 1 200 ? -29.970 2.628 36.199 1.00 89.56 200 GLY A C 1
ATOM 1563 O O . GLY A 1 200 ? -29.150 2.716 37.109 1.00 89.56 200 GLY A O 1
ATOM 1564 N N . MET A 1 201 ? -29.652 2.306 34.943 1.00 91.56 201 MET A N 1
ATOM 1565 C CA . MET A 1 201 ? -28.287 2.199 34.425 1.00 91.56 201 MET A CA 1
ATOM 1566 C C . MET A 1 201 ? -28.056 3.256 33.342 1.00 91.56 201 MET A C 1
ATOM 1568 O O . MET A 1 201 ? -29.000 3.716 32.694 1.00 91.56 201 MET A O 1
ATOM 1572 N N . ALA A 1 202 ? -26.797 3.612 33.125 1.00 93.38 202 ALA A N 1
ATOM 1573 C CA . ALA A 1 202 ? -26.331 4.416 32.006 1.00 93.38 202 ALA A CA 1
ATOM 1574 C C . ALA A 1 202 ? -25.596 3.548 30.971 1.00 93.38 202 ALA A C 1
ATOM 1576 O O . ALA A 1 202 ? -25.167 2.428 31.246 1.00 93.38 202 ALA A O 1
ATOM 1577 N N . ALA A 1 203 ? -25.399 4.080 29.761 1.00 91.69 203 ALA A N 1
ATOM 1578 C CA . ALA A 1 203 ? -24.604 3.401 28.732 1.00 91.69 203 ALA A CA 1
ATOM 1579 C C . ALA A 1 203 ? -23.152 3.143 29.184 1.00 91.69 203 ALA A C 1
ATOM 1581 O O . ALA A 1 203 ? -22.567 2.127 28.812 1.00 91.69 203 ALA A O 1
ATOM 1582 N N . SER A 1 204 ? -22.589 4.026 30.018 1.00 92.56 204 SER A N 1
ATOM 1583 C CA . SER A 1 204 ? -21.260 3.858 30.619 1.00 92.56 204 SER A CA 1
ATOM 1584 C C . SER A 1 204 ? -21.156 2.600 31.473 1.00 92.56 204 SER A C 1
ATOM 1586 O O . SER A 1 204 ? -20.139 1.918 31.412 1.00 92.56 204 SER A O 1
ATOM 1588 N N . ASP A 1 205 ? -22.212 2.258 32.214 1.00 92.81 205 ASP A N 1
ATOM 1589 C CA . ASP A 1 205 ? -22.224 1.079 33.086 1.00 92.81 205 ASP A CA 1
ATOM 1590 C C . ASP A 1 205 ? -22.110 -0.197 32.250 1.00 92.81 205 ASP A C 1
ATOM 1592 O O . ASP A 1 205 ? -21.355 -1.107 32.584 1.00 92.81 205 ASP A O 1
ATOM 1596 N N . VAL A 1 206 ? -22.786 -0.225 31.096 1.00 93.75 206 VAL A N 1
ATOM 1597 C CA . VAL A 1 206 ? -22.704 -1.347 30.156 1.00 93.75 206 VAL A CA 1
ATOM 1598 C C . VAL A 1 206 ? -21.316 -1.454 29.524 1.00 93.75 206 VAL A C 1
ATOM 1600 O O . VAL A 1 206 ? -20.765 -2.549 29.429 1.00 93.75 206 VAL A O 1
ATOM 1603 N N . ILE A 1 207 ? -20.725 -0.327 29.118 1.00 92.44 207 ILE A N 1
ATOM 1604 C CA . ILE A 1 207 ? -19.368 -0.300 28.553 1.00 92.44 207 ILE A CA 1
ATOM 1605 C C . ILE A 1 207 ? -18.346 -0.807 29.579 1.00 92.44 207 ILE A C 1
ATOM 1607 O O . ILE A 1 207 ? -17.473 -1.602 29.226 1.00 92.44 207 ILE A O 1
ATOM 1611 N N . ASN A 1 208 ? -18.464 -0.378 30.836 1.00 93.25 208 ASN A N 1
ATOM 1612 C CA . ASN A 1 208 ? -17.576 -0.800 31.916 1.00 93.25 208 ASN A CA 1
ATOM 1613 C C . ASN A 1 208 ? -17.725 -2.297 32.204 1.00 93.25 208 ASN A C 1
ATOM 1615 O O . ASN A 1 208 ? -16.721 -3.004 32.211 1.00 93.25 208 ASN A O 1
ATOM 1619 N N . ALA A 1 209 ? -18.957 -2.805 32.310 1.00 93.38 209 ALA A N 1
ATOM 1620 C CA . ALA A 1 209 ? -19.209 -4.230 32.524 1.00 93.38 209 ALA A CA 1
ATOM 1621 C C . ALA A 1 209 ? -18.611 -5.107 31.408 1.00 93.38 209 ALA A C 1
ATOM 1623 O O . ALA A 1 209 ? -17.987 -6.132 31.687 1.00 93.38 209 ALA A O 1
ATOM 1624 N N . ILE A 1 210 ? -18.737 -4.684 30.142 1.00 93.06 210 ILE A N 1
ATOM 1625 C CA . ILE A 1 210 ? -18.111 -5.382 29.009 1.00 93.06 210 ILE A CA 1
ATOM 1626 C C . ILE A 1 210 ? -16.582 -5.358 29.135 1.00 93.06 210 ILE A C 1
ATOM 1628 O O . ILE A 1 210 ? -15.944 -6.385 28.913 1.00 93.06 210 ILE A O 1
ATOM 1632 N N . ARG A 1 211 ? -15.975 -4.219 29.494 1.00 90.25 211 ARG A N 1
ATOM 1633 C CA . ARG A 1 211 ? -14.512 -4.101 29.653 1.00 90.25 211 ARG A CA 1
ATOM 1634 C C . ARG A 1 211 ? -13.965 -4.948 30.803 1.00 90.25 211 ARG A C 1
ATOM 1636 O O . ARG A 1 211 ? -12.862 -5.469 30.678 1.00 90.25 211 ARG A O 1
ATOM 1643 N N . GLU A 1 212 ? -14.719 -5.083 31.889 1.00 89.94 212 GLU A N 1
ATOM 1644 C CA . GLU A 1 212 ? -14.324 -5.862 33.067 1.00 89.94 212 GLU A CA 1
ATOM 1645 C C . GLU A 1 212 ? -14.440 -7.374 32.843 1.00 89.94 212 GLU A C 1
ATOM 1647 O O . GLU A 1 212 ? -13.575 -8.123 33.291 1.00 89.94 212 GLU A O 1
ATOM 1652 N N . GLN A 1 213 ? -15.481 -7.832 32.140 1.00 91.12 213 GLN A N 1
ATOM 1653 C CA . GLN A 1 213 ? -15.744 -9.266 31.950 1.00 91.12 213 GLN A CA 1
ATOM 1654 C C . GLN A 1 213 ? -15.143 -9.837 30.658 1.00 91.12 213 GLN A C 1
ATOM 1656 O O . GLN A 1 213 ? -14.806 -11.016 30.617 1.00 91.12 213 GLN A O 1
ATOM 1661 N N . ASN A 1 214 ? -14.957 -9.030 29.608 1.00 89.94 214 ASN A N 1
ATOM 1662 C CA . ASN A 1 214 ? -14.337 -9.465 28.351 1.00 89.94 214 ASN A CA 1
ATOM 1663 C C . ASN A 1 214 ? -12.824 -9.179 28.327 1.00 89.94 214 ASN A C 1
ATOM 1665 O O . ASN A 1 214 ? -12.311 -8.487 27.441 1.00 89.94 214 ASN A O 1
ATOM 1669 N N . VAL A 1 215 ? -12.098 -9.699 29.316 1.00 86.56 215 VAL A N 1
ATOM 1670 C CA . VAL A 1 215 ? -10.654 -9.485 29.471 1.00 86.56 215 VAL A CA 1
ATOM 1671 C C . VAL A 1 215 ? -9.885 -10.800 29.362 1.00 86.56 215 VAL A C 1
ATOM 1673 O O . VAL A 1 215 ? -10.310 -11.847 29.838 1.00 86.56 215 VAL A O 1
ATOM 1676 N N . GLN A 1 216 ? -8.716 -10.753 28.720 1.00 82.19 216 GLN A N 1
ATOM 1677 C CA . GLN A 1 216 ? -7.795 -11.885 28.717 1.00 82.19 216 GLN A CA 1
ATOM 1678 C C . GLN A 1 216 ? -6.943 -11.823 29.987 1.00 82.19 216 GLN A C 1
ATOM 1680 O O . GLN A 1 216 ? -6.074 -10.960 30.100 1.00 82.19 216 GLN A O 1
ATOM 1685 N N . VAL A 1 217 ? -7.178 -12.733 30.933 1.00 80.25 217 VAL A N 1
ATOM 1686 C CA . VAL A 1 217 ? -6.398 -12.807 32.176 1.00 80.25 217 VAL A CA 1
ATOM 1687 C C . VAL A 1 217 ? -5.260 -13.812 32.022 1.00 80.25 217 VAL A C 1
ATOM 1689 O O . VAL A 1 217 ? -5.470 -14.946 31.591 1.00 80.25 217 VAL A O 1
ATOM 1692 N N . ALA A 1 218 ? -4.048 -13.410 32.405 1.00 79.69 218 ALA A N 1
ATOM 1693 C CA . ALA A 1 218 ? -2.926 -14.326 32.575 1.00 79.69 218 ALA A CA 1
ATOM 1694 C C . ALA A 1 218 ? -3.001 -14.941 33.981 1.00 79.69 218 ALA A C 1
ATOM 1696 O O . ALA A 1 218 ? -2.505 -14.366 34.945 1.00 79.69 218 ALA A O 1
ATOM 1697 N N . ALA A 1 219 ? -3.642 -16.105 34.103 1.00 81.94 219 ALA A N 1
ATOM 1698 C CA . ALA A 1 219 ? -3.853 -16.770 35.395 1.00 81.94 219 ALA A CA 1
ATOM 1699 C C . ALA A 1 219 ? -2.593 -17.459 35.963 1.00 81.94 219 ALA A C 1
ATOM 1701 O O . ALA A 1 219 ? -2.624 -18.024 37.054 1.00 81.94 219 ALA A O 1
ATOM 1702 N N . GLY A 1 220 ? -1.469 -17.371 35.248 1.00 84.12 220 GLY A N 1
ATOM 1703 C CA . GLY A 1 220 ? -0.174 -17.844 35.713 1.00 84.12 220 GLY A CA 1
ATOM 1704 C C . GLY A 1 220 ? -0.056 -19.365 35.714 1.00 84.12 220 GLY A C 1
ATOM 1705 O O . GLY A 1 220 ? -0.663 -20.075 34.910 1.00 84.12 220 GLY A O 1
ATOM 1706 N N . VAL A 1 221 ? 0.817 -19.864 36.583 1.00 86.38 221 VAL A N 1
ATOM 1707 C CA . VAL A 1 221 ? 1.215 -21.267 36.599 1.00 86.38 221 VAL A CA 1
ATOM 1708 C C . VAL A 1 221 ? 1.326 -21.738 38.046 1.00 86.38 221 VAL A C 1
ATOM 1710 O O . VAL A 1 221 ? 2.083 -21.175 38.835 1.00 86.38 221 VAL A O 1
ATOM 1713 N N . VAL A 1 222 ? 0.577 -22.779 38.400 1.00 86.62 222 VAL A N 1
ATOM 1714 C CA . VAL A 1 222 ? 0.641 -23.416 39.721 1.00 86.62 222 VAL A CA 1
ATOM 1715 C C . VAL A 1 222 ? 1.916 -24.247 39.802 1.00 86.62 222 VAL A C 1
ATOM 1717 O O . VAL A 1 222 ? 2.227 -24.996 38.880 1.00 86.62 222 VAL A O 1
ATOM 1720 N N . GLY A 1 223 ? 2.661 -24.110 40.901 1.00 83.69 223 GLY A N 1
ATOM 1721 C CA . GLY A 1 223 ? 3.929 -24.820 41.106 1.00 83.69 223 GLY A CA 1
ATOM 1722 C C . GLY A 1 223 ? 5.147 -24.163 40.444 1.00 83.69 223 GLY A C 1
ATOM 1723 O O . GLY A 1 223 ? 6.234 -24.733 40.490 1.00 83.69 223 GLY A O 1
ATOM 1724 N N . ALA A 1 224 ? 4.998 -22.969 39.856 1.00 83.06 224 ALA A N 1
ATOM 1725 C CA . ALA A 1 224 ? 6.128 -22.188 39.355 1.00 83.06 224 ALA A CA 1
ATOM 1726 C C . ALA A 1 224 ? 7.002 -21.646 40.499 1.00 83.06 224 ALA A C 1
ATOM 1728 O O . ALA A 1 224 ? 6.499 -21.299 41.567 1.00 83.06 224 ALA A O 1
ATOM 1729 N N . SER A 1 225 ? 8.312 -21.553 40.264 1.00 80.19 225 SER A N 1
ATOM 1730 C CA . SER A 1 225 ? 9.252 -20.986 41.234 1.00 80.19 225 SER A CA 1
ATOM 1731 C C . SER A 1 225 ? 8.980 -19.499 41.508 1.00 80.19 225 SER A C 1
ATOM 1733 O O . SER A 1 225 ? 8.702 -18.762 40.560 1.00 80.19 225 SER A O 1
ATOM 1735 N N . PRO A 1 226 ? 9.143 -19.025 42.760 1.00 81.56 226 PRO A N 1
ATOM 1736 C CA . PRO A 1 226 ? 9.552 -19.777 43.951 1.00 81.56 226 PRO A CA 1
ATOM 1737 C C . PRO A 1 226 ? 8.410 -20.641 44.512 1.00 81.56 226 PRO A C 1
ATOM 1739 O O . PRO A 1 226 ? 7.369 -20.131 44.918 1.00 81.56 226 PRO A O 1
ATOM 1742 N N . SER A 1 227 ? 8.625 -21.957 44.551 1.00 80.31 227 SER A N 1
ATOM 1743 C CA . SER A 1 227 ? 7.664 -22.947 45.038 1.00 80.31 227 SER A CA 1
ATOM 1744 C C . SER A 1 227 ? 8.212 -23.674 46.266 1.00 80.31 227 SER A C 1
ATOM 1746 O O . SER A 1 227 ? 9.399 -23.590 46.592 1.00 80.31 227 SER A O 1
ATOM 1748 N N . LEU A 1 228 ? 7.330 -24.366 46.989 1.00 78.69 228 LEU A N 1
ATOM 1749 C CA . LEU A 1 228 ? 7.724 -25.188 48.131 1.00 78.69 228 LEU A CA 1
ATOM 1750 C C . LEU A 1 228 ? 8.738 -26.265 47.689 1.00 78.69 228 LEU A C 1
ATOM 1752 O O . LEU A 1 228 ? 8.554 -26.862 46.621 1.00 78.69 228 LEU A O 1
ATOM 1756 N N . PRO A 1 229 ? 9.781 -26.554 48.493 1.00 73.12 229 PRO A N 1
ATOM 1757 C CA . PRO A 1 229 ? 10.746 -27.602 48.180 1.00 73.12 229 PRO A CA 1
ATOM 1758 C C . PRO A 1 229 ? 10.039 -28.940 47.933 1.00 73.12 229 PRO A C 1
ATOM 1760 O O . PRO A 1 229 ? 9.300 -29.419 48.790 1.00 73.12 229 PRO A O 1
ATOM 1763 N N . GLY A 1 230 ? 10.264 -29.537 46.760 1.00 74.94 230 GLY A N 1
ATOM 1764 C CA . GLY A 1 230 ? 9.688 -30.833 46.396 1.00 74.94 230 GLY A CA 1
ATOM 1765 C C . GLY A 1 230 ? 8.349 -30.790 45.657 1.00 74.94 230 GLY A C 1
ATOM 1766 O O . GLY A 1 230 ? 7.739 -31.844 45.532 1.00 74.94 230 GLY A O 1
ATOM 1767 N N . ALA A 1 231 ? 7.890 -29.639 45.146 1.00 74.81 231 ALA A N 1
ATOM 1768 C CA . ALA A 1 231 ? 6.760 -29.583 44.210 1.00 74.81 231 ALA A CA 1
ATOM 1769 C C . ALA A 1 231 ? 7.184 -30.117 42.817 1.00 74.81 231 ALA A C 1
ATOM 1771 O O . ALA A 1 231 ? 7.918 -29.426 42.110 1.00 74.81 231 ALA A O 1
ATOM 1772 N N . PRO A 1 232 ? 6.757 -31.325 42.393 1.00 76.69 232 PRO A N 1
ATOM 1773 C CA . PRO A 1 232 ? 7.260 -31.959 41.170 1.00 76.69 232 PRO A CA 1
ATOM 1774 C C . PRO A 1 232 ? 6.478 -31.554 39.911 1.00 76.69 232 PRO A C 1
ATOM 1776 O O . PRO A 1 232 ? 6.838 -31.962 38.810 1.00 76.69 232 PRO A O 1
ATOM 1779 N N . LEU A 1 233 ? 5.378 -30.807 40.066 1.00 82.25 233 LEU A N 1
ATOM 1780 C CA . LEU A 1 233 ? 4.405 -30.554 39.010 1.00 82.25 233 LEU A CA 1
ATOM 1781 C C . LEU A 1 233 ? 4.153 -29.058 38.838 1.00 82.25 233 LEU A C 1
ATOM 1783 O O . LEU A 1 233 ? 3.803 -28.359 39.789 1.00 82.25 233 LEU A O 1
ATOM 1787 N N . GLN A 1 234 ? 4.278 -28.609 37.594 1.00 86.94 234 GLN A N 1
ATOM 1788 C CA . GLN A 1 234 ? 3.966 -27.258 37.164 1.00 86.94 234 GLN A CA 1
ATOM 1789 C C . GLN A 1 234 ? 2.758 -27.311 36.216 1.00 86.94 234 GLN A C 1
ATOM 1791 O O . GLN A 1 234 ? 2.809 -27.985 35.189 1.00 86.94 234 GLN A O 1
ATOM 1796 N N . LEU A 1 235 ? 1.664 -26.628 36.563 1.00 87.94 235 LEU A N 1
ATOM 1797 C CA . LEU A 1 235 ? 0.421 -26.616 35.781 1.00 87.94 235 LEU A CA 1
ATOM 1798 C C . LEU A 1 235 ? 0.096 -25.200 35.323 1.00 87.94 235 LEU A C 1
ATOM 1800 O O . LEU A 1 235 ? -0.080 -24.302 36.145 1.00 87.94 235 LEU A O 1
ATOM 1804 N N . SER A 1 236 ? -0.010 -24.997 34.011 1.00 88.12 236 SER A N 1
ATOM 1805 C CA . SER A 1 236 ? -0.485 -23.726 33.465 1.00 88.12 236 SER A CA 1
ATOM 1806 C C . SER A 1 236 ? -1.982 -23.580 33.728 1.00 88.12 236 SER A C 1
ATOM 1808 O O . SER A 1 236 ? -2.759 -24.494 33.449 1.00 88.12 236 SER A O 1
ATOM 1810 N N . VAL A 1 237 ? -2.378 -22.440 34.291 1.00 87.25 237 VAL A N 1
ATOM 1811 C CA . VAL A 1 237 ? -3.783 -22.127 34.542 1.00 87.25 237 VAL A CA 1
ATOM 1812 C C . VAL A 1 237 ? -4.314 -21.355 33.346 1.00 87.25 237 VAL A C 1
ATOM 1814 O O . VAL A 1 237 ? -3.875 -20.240 33.068 1.00 87.25 237 VAL A O 1
ATOM 1817 N N . ASN A 1 238 ? -5.290 -21.939 32.659 1.00 82.56 238 ASN A N 1
ATOM 1818 C CA . ASN A 1 238 ? -6.031 -21.259 31.608 1.00 82.56 238 ASN A CA 1
ATOM 1819 C C . ASN A 1 238 ? -7.343 -20.744 32.198 1.00 82.56 238 ASN A C 1
ATOM 1821 O O . ASN A 1 238 ? -8.272 -21.517 32.423 1.00 82.56 238 ASN A O 1
ATOM 1825 N N . ALA A 1 239 ? -7.412 -19.441 32.467 1.00 80.44 239 ALA A N 1
ATOM 1826 C CA . ALA A 1 239 ? -8.686 -18.788 32.732 1.00 80.44 239 ALA A CA 1
ATOM 1827 C C . ALA A 1 239 ? -9.430 -18.566 31.411 1.00 80.44 239 ALA A C 1
ATOM 1829 O O . ALA A 1 239 ? -8.814 -18.289 30.376 1.00 80.44 239 ALA A O 1
ATOM 1830 N N . GLN A 1 240 ? -10.757 -18.675 31.452 1.00 74.06 240 GLN A N 1
ATOM 1831 C CA . GLN A 1 240 ? -11.591 -18.264 30.331 1.00 74.06 240 GLN A CA 1
ATOM 1832 C C . GLN A 1 240 ? -11.366 -16.765 30.099 1.00 74.06 240 GLN A C 1
ATOM 1834 O O . GLN A 1 240 ? -11.546 -15.960 31.009 1.00 74.06 240 GLN A O 1
ATOM 1839 N N . GLY A 1 241 ? -10.850 -16.428 28.918 1.00 82.69 241 GLY A N 1
ATOM 1840 C CA . GLY A 1 241 ? -10.451 -15.071 28.563 1.00 82.69 241 GLY A CA 1
ATOM 1841 C C . GLY A 1 241 ? -11.558 -14.335 27.824 1.00 82.69 241 GLY A C 1
ATOM 1842 O O . GLY A 1 241 ? -12.684 -14.233 28.300 1.00 82.69 241 GLY A O 1
ATOM 1843 N N . ARG A 1 242 ? -11.241 -13.840 26.625 1.00 88.38 242 ARG A N 1
ATOM 1844 C CA . ARG A 1 242 ? -12.212 -13.104 25.807 1.00 88.38 242 ARG A CA 1
ATOM 1845 C C . ARG A 1 242 ? -13.400 -13.969 25.386 1.00 88.38 242 ARG A C 1
ATOM 1847 O O . ARG A 1 242 ? -13.231 -15.116 24.968 1.00 88.38 242 ARG A O 1
ATOM 1854 N N . LEU A 1 243 ? -14.581 -13.367 25.446 1.00 91.19 243 LEU A N 1
ATOM 1855 C CA . LEU A 1 243 ? -15.840 -13.951 24.999 1.00 91.19 243 LEU A CA 1
ATOM 1856 C C . LEU A 1 243 ? -15.848 -14.044 23.467 1.00 91.19 243 LEU A C 1
ATOM 1858 O O . LEU A 1 243 ? -15.307 -13.173 22.782 1.00 91.19 243 LEU A O 1
ATOM 1862 N N . GLN A 1 244 ? -16.447 -15.106 22.930 1.00 89.62 244 GLN A N 1
ATOM 1863 C CA . GLN A 1 244 ? -16.410 -15.423 21.496 1.00 89.62 244 GLN A CA 1
ATOM 1864 C C . GLN A 1 244 ? -17.794 -15.456 20.850 1.00 89.62 244 GLN A C 1
ATOM 1866 O O . GLN A 1 244 ? -17.927 -15.068 19.692 1.00 89.62 244 GLN A O 1
ATOM 1871 N N . THR A 1 245 ? -18.813 -15.920 21.575 1.00 92.88 245 THR A N 1
ATOM 1872 C CA . THR A 1 245 ? -20.153 -16.137 21.015 1.00 92.88 245 THR A CA 1
ATOM 1873 C C . THR A 1 245 ? -21.141 -15.074 21.480 1.00 92.88 245 THR A C 1
ATOM 1875 O O . THR A 1 245 ? -20.942 -14.427 22.511 1.00 92.88 245 THR A O 1
ATOM 1878 N N . GLU A 1 246 ? -22.217 -14.886 20.720 1.00 93.75 246 GLU A N 1
ATOM 1879 C CA . GLU A 1 246 ? -23.275 -13.926 21.053 1.00 93.75 246 GLU A CA 1
ATOM 1880 C C . GLU A 1 246 ? -23.914 -14.241 22.410 1.00 93.75 246 GLU A C 1
ATOM 1882 O O . GLU A 1 246 ? -24.195 -13.332 23.187 1.00 93.75 246 GLU A O 1
ATOM 1887 N N . GLU A 1 247 ? -24.073 -15.526 22.735 1.00 93.75 247 GLU A N 1
ATOM 1888 C CA . GLU A 1 247 ? -24.632 -15.988 24.007 1.00 93.75 247 GLU A CA 1
ATOM 1889 C C . GLU A 1 247 ? -23.732 -15.599 25.179 1.00 93.75 247 GLU A C 1
ATOM 1891 O O . GLU A 1 247 ? -24.216 -15.045 26.164 1.00 93.75 247 GLU A O 1
ATOM 1896 N N . GLN A 1 248 ? -22.417 -15.800 25.040 1.00 92.62 248 GLN A N 1
ATOM 1897 C CA . GLN A 1 248 ? -21.438 -15.428 26.062 1.00 92.62 248 GLN A CA 1
ATOM 1898 C C . GLN A 1 248 ? -21.454 -13.922 26.339 1.00 92.62 248 GLN A C 1
ATOM 1900 O O . GLN A 1 248 ? -21.401 -13.501 27.492 1.00 92.62 248 GLN A O 1
ATOM 1905 N N . PHE A 1 249 ? -21.563 -13.100 25.291 1.00 94.62 249 PHE A N 1
ATOM 1906 C CA . PHE A 1 249 ? -21.753 -11.658 25.453 1.00 94.62 249 PHE A CA 1
ATOM 1907 C C . PHE A 1 249 ? -23.113 -11.330 26.077 1.00 94.62 249 PHE A C 1
ATOM 1909 O O . PHE A 1 249 ? -23.204 -10.450 26.930 1.00 94.62 249 PHE A O 1
ATOM 1916 N N . GLY A 1 250 ? -24.171 -12.039 25.687 1.00 93.94 250 GLY A N 1
ATOM 1917 C CA . GLY A 1 250 ? -25.507 -11.889 26.254 1.00 93.94 250 GLY A CA 1
ATOM 1918 C C . GLY A 1 250 ? -25.566 -12.188 27.753 1.00 93.94 250 GLY A C 1
ATOM 1919 O O . GLY A 1 250 ? -26.345 -11.542 28.451 1.00 93.94 250 GLY A O 1
ATOM 1920 N N . ASP A 1 251 ? -24.728 -13.105 28.240 1.00 94.69 251 ASP A N 1
ATOM 1921 C CA . ASP A 1 251 ? -24.623 -13.512 29.645 1.00 94.69 251 ASP A CA 1
ATOM 1922 C C . ASP A 1 251 ? -23.826 -12.539 30.530 1.00 94.69 251 ASP A C 1
ATOM 1924 O O . ASP A 1 251 ? -23.853 -12.692 31.754 1.00 94.69 251 ASP A O 1
ATOM 1928 N N . ILE A 1 252 ? -23.189 -11.505 29.962 1.00 94.44 252 ILE A N 1
ATOM 1929 C CA . ILE A 1 252 ? -22.463 -10.483 30.736 1.00 94.44 252 ILE A CA 1
ATOM 1930 C C . ILE A 1 252 ? -23.388 -9.888 31.798 1.00 94.44 252 ILE A C 1
ATOM 1932 O O . ILE A 1 252 ? -24.472 -9.382 31.493 1.00 94.44 252 ILE A O 1
ATOM 1936 N N . VAL A 1 253 ? -22.945 -9.935 33.051 1.00 94.12 253 VAL A N 1
ATOM 1937 C CA . VAL A 1 253 ? -23.715 -9.439 34.192 1.00 94.12 253 VAL A CA 1
ATOM 1938 C C . VAL A 1 253 ? -23.535 -7.931 34.299 1.00 94.12 253 VAL A C 1
ATOM 1940 O O . VAL A 1 253 ? -22.422 -7.451 34.481 1.00 94.12 253 VAL A O 1
ATOM 1943 N N . LEU A 1 254 ? -24.623 -7.172 34.194 1.00 93.06 254 LEU A N 1
ATOM 1944 C CA . LEU A 1 254 ? -24.584 -5.709 34.261 1.00 93.06 254 LEU A CA 1
ATOM 1945 C C . LEU A 1 254 ? -24.838 -5.182 35.668 1.00 93.06 254 LEU A C 1
ATOM 1947 O O . LEU A 1 254 ? -24.198 -4.233 36.109 1.00 93.06 254 LEU A O 1
ATOM 1951 N N . LYS A 1 255 ? -25.815 -5.766 36.363 1.00 89.19 255 LYS A N 1
ATOM 1952 C CA . LYS A 1 255 ? -26.246 -5.294 37.679 1.00 89.19 255 LYS A CA 1
ATOM 1953 C C . LYS A 1 255 ? -26.942 -6.405 38.440 1.00 89.19 255 LYS A C 1
ATOM 1955 O O . LYS A 1 255 ? -27.769 -7.117 37.872 1.00 89.19 255 LYS A O 1
ATOM 1960 N N . THR A 1 256 ? -26.671 -6.482 39.734 1.00 88.81 256 THR A N 1
ATOM 1961 C CA . THR A 1 256 ? -27.390 -7.355 40.663 1.00 88.81 256 THR A CA 1
ATOM 1962 C C . THR A 1 256 ? -28.297 -6.491 41.532 1.00 88.81 256 THR A C 1
ATOM 1964 O O . THR A 1 256 ? -27.830 -5.566 42.197 1.00 88.81 256 THR A O 1
ATOM 1967 N N . SER A 1 257 ? -29.601 -6.748 41.484 1.00 83.25 257 SER A N 1
ATOM 1968 C CA . SER A 1 257 ? -30.597 -6.079 42.319 1.00 83.25 257 SER A CA 1
ATOM 1969 C C . SER A 1 257 ? -30.465 -6.520 43.782 1.00 83.25 257 SER A C 1
ATOM 1971 O O . SER A 1 257 ? -30.087 -7.667 44.034 1.00 83.25 257 SER A O 1
ATOM 1973 N N . PRO A 1 258 ? -30.843 -5.666 44.752 1.00 80.62 258 PRO A N 1
ATOM 1974 C CA . PRO A 1 258 ? -30.879 -6.030 46.174 1.00 80.62 258 PRO A CA 1
ATOM 1975 C C . PRO A 1 258 ? -31.727 -7.278 46.458 1.00 80.62 258 PRO A C 1
ATOM 1977 O O . PRO A 1 258 ? -31.434 -8.042 47.371 1.00 80.62 258 PRO A O 1
ATOM 1980 N N . ASP A 1 259 ? -32.735 -7.511 45.619 1.00 80.06 259 ASP A N 1
ATOM 1981 C CA . ASP A 1 259 ? -33.688 -8.620 45.711 1.00 80.06 259 ASP A CA 1
ATOM 1982 C C . ASP A 1 259 ? -33.123 -9.946 45.148 1.00 80.06 259 ASP A C 1
ATOM 1984 O O . ASP A 1 259 ? -33.839 -10.939 45.049 1.00 80.06 259 ASP A O 1
ATOM 1988 N N . GLY A 1 260 ? -31.851 -9.965 44.724 1.00 83.06 260 GLY A N 1
ATOM 1989 C CA . GLY A 1 260 ? -31.167 -11.129 44.144 1.00 83.06 260 GLY A CA 1
ATOM 1990 C C . GLY A 1 260 ? -31.337 -11.298 42.628 1.00 83.06 260 GL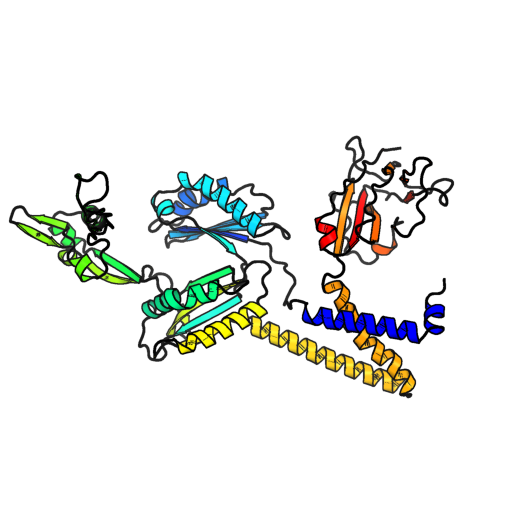Y A C 1
ATOM 1991 O O . GLY A 1 260 ? -30.743 -12.201 42.042 1.00 83.06 260 GLY A O 1
ATOM 1992 N N . GLY A 1 261 ? -32.114 -10.435 41.966 1.00 87.38 261 GLY A N 1
ATOM 1993 C CA . GLY A 1 261 ? -32.277 -10.461 40.510 1.00 87.38 261 GLY A CA 1
ATOM 1994 C C . GLY A 1 261 ? -31.007 -10.023 39.773 1.00 87.38 261 GLY A C 1
ATOM 1995 O O . GLY A 1 261 ? -30.462 -8.961 40.060 1.00 87.38 261 GLY A O 1
ATOM 1996 N N . VAL A 1 262 ? -30.552 -10.802 38.794 1.00 92.06 262 VAL A N 1
ATOM 1997 C CA . VAL A 1 262 ? -29.385 -10.470 37.961 1.00 92.06 262 VAL A CA 1
ATOM 1998 C C . VAL A 1 262 ? -29.860 -9.909 36.623 1.00 92.06 262 VAL A C 1
ATOM 2000 O O . VAL A 1 262 ? -30.694 -10.510 35.953 1.00 92.06 262 VAL A O 1
ATOM 2003 N N . THR A 1 263 ? -29.350 -8.739 36.242 1.00 92.62 263 THR A N 1
ATOM 2004 C CA . THR A 1 263 ? -29.573 -8.140 34.921 1.00 92.62 263 THR A CA 1
ATOM 2005 C C . THR A 1 263 ? -28.414 -8.503 34.010 1.00 92.62 263 THR A C 1
ATOM 2007 O O . THR A 1 263 ? -27.274 -8.131 34.295 1.00 92.62 263 THR A O 1
ATOM 2010 N N . HIS A 1 264 ? -28.710 -9.179 32.906 1.00 94.81 264 HIS A N 1
ATOM 2011 C CA . HIS A 1 264 ? -27.729 -9.538 31.888 1.00 94.81 264 HIS A CA 1
ATOM 2012 C C . HIS A 1 264 ? -27.747 -8.560 30.709 1.00 94.81 264 HIS A C 1
ATOM 2014 O O . HIS A 1 264 ? -28.717 -7.823 30.504 1.00 94.81 264 HIS A O 1
ATOM 2020 N N . LEU A 1 265 ? -26.700 -8.580 29.882 1.00 94.69 265 LEU A N 1
ATOM 2021 C CA . LEU A 1 265 ? -26.632 -7.745 28.683 1.00 94.69 265 LEU A CA 1
ATOM 2022 C C . LEU A 1 265 ? -27.790 -8.024 27.720 1.00 94.69 265 LEU A C 1
ATOM 2024 O O . LEU A 1 265 ? -28.389 -7.080 27.203 1.00 94.69 265 LEU A O 1
ATOM 2028 N N . ARG A 1 266 ? -28.174 -9.296 27.555 1.00 95.12 266 ARG A N 1
ATOM 2029 C CA . ARG A 1 266 ? -29.331 -9.699 26.733 1.00 95.12 266 ARG A CA 1
ATOM 2030 C C . ARG A 1 266 ? -30.657 -9.063 27.160 1.00 95.12 266 ARG A C 1
ATOM 2032 O O . ARG A 1 266 ? -31.565 -8.927 26.342 1.00 95.12 266 ARG A O 1
ATOM 2039 N N . ASP A 1 267 ? -30.786 -8.654 28.423 1.00 93.44 267 ASP A N 1
ATOM 2040 C CA . ASP A 1 267 ? -32.027 -8.060 28.924 1.00 93.44 267 ASP A CA 1
ATOM 2041 C C . ASP A 1 267 ? -32.206 -6.632 28.407 1.00 93.44 267 ASP A C 1
ATOM 2043 O O . ASP A 1 267 ? -33.337 -6.181 28.205 1.00 93.44 267 ASP A O 1
ATOM 2047 N N . VAL A 1 268 ? -31.100 -5.919 28.173 1.00 94.31 268 VAL A N 1
ATOM 2048 C CA . VAL A 1 268 ? -31.087 -4.485 27.852 1.00 94.31 268 VAL A CA 1
ATOM 2049 C C . VAL A 1 268 ? -30.507 -4.160 26.474 1.00 94.31 268 VAL A C 1
ATOM 2051 O O . VAL A 1 268 ? -30.603 -3.012 26.040 1.00 94.31 268 VAL A O 1
ATOM 2054 N N . ALA A 1 269 ? -29.945 -5.138 25.764 1.00 95.31 269 ALA A N 1
ATOM 2055 C CA . ALA A 1 269 ? -29.320 -4.957 24.459 1.00 95.31 269 ALA A CA 1
ATOM 2056 C C . ALA A 1 269 ? -29.552 -6.156 23.531 1.00 95.31 269 ALA A C 1
ATOM 2058 O O . ALA A 1 269 ? -29.686 -7.290 23.986 1.00 95.31 269 ALA A O 1
ATOM 2059 N N . ARG A 1 270 ? -29.554 -5.908 22.216 1.00 95.44 270 ARG A N 1
ATOM 2060 C CA . ARG A 1 270 ? -29.442 -6.969 21.206 1.00 95.44 270 ARG A CA 1
ATOM 2061 C C . ARG A 1 270 ? -27.967 -7.185 20.883 1.00 95.44 270 ARG A C 1
ATOM 2063 O O . ARG A 1 270 ? -27.293 -6.235 20.488 1.00 95.44 270 ARG A O 1
ATOM 2070 N N . VAL A 1 271 ? -27.499 -8.414 21.046 1.00 95.44 271 VAL A N 1
ATOM 2071 C CA . VAL A 1 271 ? -26.133 -8.838 20.726 1.00 95.44 271 VAL A CA 1
ATOM 2072 C C . VAL A 1 271 ? -26.189 -9.659 19.441 1.00 95.44 271 VAL A C 1
ATOM 2074 O O . VAL A 1 271 ? -27.008 -10.566 19.361 1.00 95.44 271 VAL A O 1
ATOM 2077 N N . GLU A 1 272 ? -25.383 -9.307 18.441 1.00 93.75 272 GLU A N 1
ATOM 2078 C CA . GLU A 1 272 ? -25.287 -10.053 17.177 1.00 93.75 272 GLU A CA 1
ATOM 2079 C C . GLU A 1 272 ? -23.880 -9.934 16.570 1.00 93.75 272 GLU A C 1
ATOM 2081 O O . GLU A 1 272 ? -23.218 -8.897 16.700 1.00 93.75 272 GLU A O 1
ATOM 2086 N N . LEU A 1 273 ? -23.426 -10.972 15.870 1.00 91.69 273 LEU A N 1
ATOM 2087 C CA . LEU A 1 273 ? -22.230 -10.931 15.045 1.00 91.69 273 LEU A CA 1
ATOM 2088 C C . LEU A 1 273 ? -22.567 -10.226 13.728 1.00 91.69 273 LEU A C 1
ATOM 2090 O O . LEU A 1 273 ? -23.205 -10.786 12.838 1.00 91.69 273 LEU A O 1
ATOM 2094 N N . GLY A 1 274 ? -22.136 -8.974 13.607 1.00 90.81 274 GLY A N 1
ATOM 2095 C CA . GLY A 1 274 ? -22.410 -8.135 12.445 1.00 90.81 274 GLY A CA 1
ATOM 2096 C C . GLY A 1 274 ? -21.141 -7.603 11.792 1.00 90.81 274 GLY A C 1
ATOM 2097 O O . GLY A 1 274 ? -20.023 -7.994 12.128 1.00 90.81 274 GLY A O 1
ATOM 2098 N N . ALA A 1 275 ? -21.320 -6.662 10.871 1.00 88.50 275 ALA A N 1
ATOM 2099 C CA . ALA A 1 275 ? -20.220 -5.880 10.325 1.00 88.50 275 ALA A CA 1
ATOM 2100 C C . ALA A 1 275 ? -19.775 -4.794 11.321 1.00 88.50 275 ALA A C 1
ATOM 2102 O O . ALA A 1 275 ? -20.605 -4.193 12.012 1.00 88.50 275 ALA A O 1
ATOM 2103 N N . SER A 1 276 ? -18.472 -4.510 11.379 1.00 83.75 276 SER A N 1
ATOM 2104 C CA . SER A 1 276 ? -17.913 -3.379 12.133 1.00 83.75 276 SER A CA 1
ATOM 2105 C C . SER A 1 276 ? -18.370 -2.029 11.572 1.00 83.75 276 SER A C 1
ATOM 2107 O O . SER A 1 276 ? -18.618 -1.092 12.332 1.00 83.75 276 SER A O 1
ATOM 2109 N N . GLU A 1 277 ? -18.538 -1.961 10.251 1.00 80.56 277 GLU A N 1
ATOM 2110 C CA . GLU A 1 277 ? -18.854 -0.763 9.481 1.00 80.56 277 GLU A CA 1
ATOM 2111 C C . GLU A 1 277 ? -19.959 -1.053 8.456 1.00 80.56 277 GLU A C 1
ATOM 2113 O O . GLU A 1 277 ? -19.965 -2.089 7.794 1.00 80.56 277 GLU A O 1
ATOM 2118 N N . TYR A 1 278 ? -20.893 -0.109 8.305 1.00 80.94 278 TYR A N 1
ATOM 2119 C CA . TYR A 1 278 ? -22.041 -0.224 7.388 1.00 80.94 278 TYR A CA 1
ATOM 2120 C C . TYR A 1 278 ? -22.080 0.883 6.322 1.00 80.94 278 TYR A C 1
ATOM 2122 O O . TYR A 1 278 ? -22.972 0.886 5.471 1.00 80.94 278 TYR A O 1
ATOM 2130 N N . GLY A 1 279 ? -21.146 1.841 6.383 1.00 73.94 279 GLY A N 1
ATOM 2131 C CA . GLY A 1 279 ? -21.147 3.039 5.539 1.00 73.94 279 GLY A CA 1
ATOM 2132 C C . GLY A 1 279 ? -20.747 2.771 4.087 1.00 73.94 279 GLY A C 1
ATOM 2133 O O . GLY A 1 279 ? -21.313 3.375 3.178 1.00 73.94 279 GLY A O 1
ATOM 2134 N N . LEU A 1 280 ? -19.823 1.833 3.856 1.00 76.56 280 LEU A N 1
ATOM 2135 C CA . LEU A 1 280 ? -19.307 1.516 2.526 1.00 76.56 280 LEU A CA 1
ATOM 2136 C C . LEU A 1 280 ? -19.981 0.262 1.952 1.00 76.56 280 LEU A C 1
ATOM 2138 O O . LEU A 1 280 ? -19.808 -0.856 2.446 1.00 76.56 280 LEU A O 1
ATOM 2142 N N . ARG A 1 281 ? -20.733 0.447 0.865 1.00 81.94 281 ARG A N 1
ATOM 2143 C CA . ARG A 1 281 ? -21.347 -0.639 0.092 1.00 81.94 281 ARG A CA 1
ATOM 2144 C C . ARG A 1 281 ? -20.624 -0.782 -1.239 1.00 81.94 281 ARG A C 1
ATOM 2146 O O . ARG A 1 281 ? -20.340 0.220 -1.887 1.00 81.94 281 ARG A O 1
ATOM 2153 N N . ALA A 1 282 ? -20.371 -2.019 -1.649 1.00 87.56 282 ALA A N 1
ATOM 2154 C CA . ALA A 1 282 ? -19.855 -2.334 -2.972 1.00 87.56 282 ALA A CA 1
ATOM 2155 C C . ALA A 1 282 ? -20.874 -3.211 -3.707 1.00 87.56 282 ALA A C 1
ATOM 2157 O O . ALA A 1 282 ? -21.469 -4.131 -3.140 1.00 87.56 282 ALA A O 1
ATOM 2158 N N . LEU A 1 283 ? -21.121 -2.867 -4.967 1.00 89.50 283 LEU A N 1
ATOM 2159 C CA . LEU A 1 283 ? -22.030 -3.583 -5.849 1.00 89.50 283 LEU A CA 1
ATOM 2160 C C . LEU A 1 283 ? -21.297 -3.876 -7.152 1.00 89.50 283 LEU A C 1
ATOM 2162 O O . LEU A 1 283 ? -20.547 -3.032 -7.641 1.00 89.50 283 LEU A O 1
ATOM 2166 N N . LEU A 1 284 ? -21.558 -5.041 -7.729 1.00 89.75 284 LEU A N 1
ATOM 2167 C CA . LEU A 1 284 ? -21.156 -5.374 -9.088 1.00 89.75 284 LEU A CA 1
ATOM 2168 C C . LEU A 1 284 ? -22.401 -5.763 -9.876 1.00 89.75 284 LEU A C 1
ATOM 2170 O O . LEU A 1 284 ? -23.144 -6.639 -9.444 1.00 89.75 284 LEU A O 1
ATOM 2174 N N . ASP A 1 285 ? -22.656 -5.086 -10.997 1.00 89.44 285 ASP A N 1
ATOM 2175 C CA . ASP A 1 285 ? -23.868 -5.281 -11.807 1.00 89.44 285 ASP A CA 1
ATOM 2176 C C . ASP A 1 285 ? -25.159 -5.230 -10.963 1.00 89.44 285 ASP A C 1
ATOM 2178 O O . ASP A 1 285 ? -26.079 -6.031 -11.129 1.00 89.44 285 ASP A O 1
ATOM 2182 N N . ASN A 1 286 ? -25.201 -4.288 -10.011 1.00 87.94 286 ASN A N 1
ATOM 2183 C CA . ASN A 1 286 ? -26.288 -4.092 -9.045 1.00 87.94 286 ASN A CA 1
ATOM 2184 C C . ASN A 1 286 ? -26.517 -5.257 -8.053 1.00 87.94 286 ASN A C 1
ATOM 2186 O O . ASN A 1 286 ? -27.546 -5.300 -7.380 1.00 87.94 286 ASN A O 1
ATOM 2190 N N . LYS A 1 287 ? -25.560 -6.185 -7.928 1.00 88.12 287 LYS A N 1
ATOM 2191 C CA . LYS A 1 287 ? -25.567 -7.266 -6.932 1.00 88.12 287 LYS A CA 1
ATOM 2192 C C . LYS A 1 287 ? -24.541 -7.013 -5.823 1.00 88.12 287 LYS A C 1
ATOM 2194 O O . LYS A 1 287 ? -23.482 -6.456 -6.121 1.00 88.12 287 LYS A O 1
ATOM 2199 N N . PRO A 1 288 ? -24.808 -7.425 -4.568 1.00 88.88 288 PRO A N 1
ATOM 2200 C CA . PRO A 1 288 ? -23.832 -7.346 -3.482 1.00 88.88 288 PRO A CA 1
ATOM 2201 C C . PRO A 1 288 ? -22.508 -8.013 -3.860 1.00 88.88 288 PRO A C 1
ATOM 2203 O O . PRO A 1 288 ? -22.479 -9.172 -4.276 1.00 88.88 288 PRO A O 1
ATOM 2206 N N . ALA A 1 289 ? -21.415 -7.269 -3.720 1.00 92.56 289 ALA A N 1
ATOM 2207 C CA . ALA A 1 289 ? -20.076 -7.742 -4.034 1.00 92.56 289 ALA A CA 1
ATOM 2208 C C . ALA A 1 289 ? -19.069 -7.153 -3.049 1.00 92.56 289 ALA A C 1
ATOM 2210 O O . ALA A 1 289 ? -19.291 -6.088 -2.479 1.00 92.56 289 ALA A O 1
ATOM 2211 N N . VAL A 1 290 ? -17.937 -7.827 -2.883 1.00 93.88 290 VAL A N 1
ATOM 2212 C CA . VAL A 1 290 ? -16.780 -7.272 -2.175 1.00 93.88 290 VAL A CA 1
ATOM 2213 C C . VAL A 1 290 ? -15.718 -6.950 -3.204 1.00 93.88 290 VAL A C 1
ATOM 2215 O O . VAL A 1 290 ? -15.269 -7.840 -3.921 1.00 93.88 290 VAL A O 1
ATOM 2218 N N . ALA A 1 291 ? -15.334 -5.682 -3.287 1.00 94.19 291 ALA A N 1
ATOM 2219 C CA . ALA A 1 291 ? -14.290 -5.215 -4.184 1.00 94.19 291 ALA A CA 1
ATOM 2220 C C . ALA A 1 291 ? -12.947 -5.202 -3.447 1.00 94.19 291 ALA A C 1
ATOM 2222 O O . ALA A 1 291 ? -12.786 -4.561 -2.415 1.00 94.19 291 ALA A O 1
ATOM 2223 N N . ILE A 1 292 ? -11.978 -5.926 -3.985 1.00 94.69 292 ILE A N 1
ATOM 2224 C CA . ILE A 1 292 ? -10.612 -6.040 -3.489 1.00 94.69 292 ILE A CA 1
ATOM 2225 C C . ILE A 1 292 ? -9.745 -5.183 -4.405 1.00 94.69 292 ILE A C 1
ATOM 2227 O O . ILE A 1 292 ? -9.373 -5.605 -5.503 1.00 94.69 292 ILE A O 1
ATOM 2231 N N . ALA A 1 293 ? -9.484 -3.954 -3.976 1.00 93.25 293 ALA A N 1
ATOM 2232 C CA . ALA A 1 293 ? -8.677 -2.990 -4.704 1.00 93.25 293 ALA A CA 1
ATOM 2233 C C . ALA A 1 293 ? -7.191 -3.231 -4.427 1.00 93.25 293 ALA A C 1
ATOM 2235 O O . ALA A 1 293 ? -6.763 -3.282 -3.275 1.00 93.25 293 ALA A O 1
ATOM 2236 N N . ILE A 1 294 ? -6.410 -3.385 -5.492 1.00 92.88 294 ILE A N 1
ATOM 2237 C CA . ILE A 1 294 ? -4.980 -3.675 -5.435 1.00 92.88 294 ILE A CA 1
ATOM 2238 C C . ILE A 1 294 ? -4.240 -2.467 -5.995 1.00 92.88 294 ILE A C 1
ATOM 2240 O O . ILE A 1 294 ? -4.373 -2.132 -7.177 1.00 92.88 294 ILE A O 1
ATOM 2244 N N . ASN A 1 295 ? -3.444 -1.835 -5.140 1.00 89.19 295 ASN A N 1
ATOM 2245 C CA . ASN A 1 295 ? -2.574 -0.726 -5.499 1.00 89.19 295 ASN A CA 1
ATOM 2246 C C . ASN A 1 295 ? -1.132 -1.218 -5.552 1.00 89.19 295 ASN A C 1
ATOM 2248 O O . ASN A 1 295 ? -0.667 -1.923 -4.650 1.00 89.19 295 ASN A O 1
ATOM 2252 N N . GLN A 1 296 ? -0.410 -0.833 -6.597 1.00 86.75 296 GLN A N 1
ATOM 2253 C CA . GLN A 1 296 ? 1.010 -1.128 -6.716 1.00 86.75 296 GLN A CA 1
ATOM 2254 C C . GLN A 1 296 ? 1.849 -0.240 -5.788 1.00 86.75 296 GLN A C 1
ATOM 2256 O O . GLN A 1 296 ? 1.503 0.908 -5.499 1.00 86.75 296 GLN A O 1
ATOM 2261 N N . SER A 1 297 ? 2.980 -0.774 -5.339 1.00 84.38 297 SER A N 1
ATOM 2262 C CA . SER A 1 297 ? 4.041 0.017 -4.725 1.00 84.38 297 SER A CA 1
ATOM 2263 C C . SER A 1 297 ? 4.654 0.970 -5.762 1.00 84.38 297 SER A C 1
ATOM 2265 O O . SER A 1 297 ? 4.672 0.641 -6.952 1.00 84.38 297 SER A O 1
ATOM 2267 N N . PRO A 1 298 ? 5.194 2.128 -5.342 1.00 80.25 298 PRO A N 1
ATOM 2268 C CA . PRO A 1 298 ? 6.012 2.969 -6.218 1.00 80.25 298 PRO A CA 1
ATOM 2269 C C . PRO A 1 298 ? 7.139 2.161 -6.890 1.00 80.25 298 PRO A C 1
ATOM 2271 O O . PRO A 1 298 ? 7.714 1.271 -6.260 1.00 80.25 298 PRO A O 1
ATOM 2274 N N . GLY A 1 299 ? 7.407 2.430 -8.168 1.00 77.06 299 GLY A N 1
ATOM 2275 C CA . GLY A 1 299 ? 8.391 1.717 -8.994 1.00 77.06 299 GLY A CA 1
ATOM 2276 C C . GLY A 1 299 ? 8.030 0.283 -9.411 1.00 77.06 299 GLY A C 1
ATOM 2277 O O . GLY A 1 299 ? 8.814 -0.368 -10.103 1.00 77.06 299 GLY A O 1
ATOM 2278 N N . ALA A 1 300 ? 6.871 -0.249 -9.008 1.00 83.56 300 ALA A N 1
ATOM 2279 C CA . ALA A 1 300 ? 6.490 -1.620 -9.336 1.00 83.56 300 ALA A CA 1
ATOM 2280 C C . ALA A 1 300 ? 5.869 -1.757 -10.740 1.00 83.56 300 ALA A C 1
ATOM 2282 O O . ALA A 1 300 ? 5.338 -0.809 -11.318 1.00 83.56 300 ALA A O 1
ATOM 2283 N N . ASN A 1 301 ? 5.932 -2.970 -11.296 1.00 84.31 301 ASN A N 1
ATOM 2284 C CA . ASN A 1 301 ? 5.422 -3.271 -12.631 1.00 84.31 301 ASN A CA 1
ATOM 2285 C C . ASN A 1 301 ? 3.966 -3.769 -12.579 1.00 84.31 301 ASN A C 1
ATOM 2287 O O . ASN A 1 301 ? 3.702 -4.898 -12.158 1.00 84.31 301 ASN A O 1
ATOM 2291 N N . SER A 1 302 ? 3.031 -2.948 -13.066 1.00 87.38 302 SER A N 1
ATOM 2292 C CA . SER A 1 302 ? 1.593 -3.252 -13.090 1.00 87.38 302 SER A CA 1
ATOM 2293 C C . SER A 1 302 ? 1.236 -4.502 -13.903 1.00 87.38 302 SER A C 1
ATOM 2295 O O . SER A 1 302 ? 0.364 -5.265 -13.484 1.00 87.38 302 SER A O 1
ATOM 2297 N N . LEU A 1 303 ? 1.907 -4.761 -15.036 1.00 88.31 303 LEU A N 1
ATOM 2298 C CA . LEU A 1 303 ? 1.657 -5.945 -15.871 1.00 88.31 303 LEU A CA 1
ATOM 2299 C C . LEU A 1 303 ? 2.069 -7.228 -15.144 1.00 88.31 303 LEU A C 1
ATOM 2301 O O . LEU A 1 303 ? 1.323 -8.208 -15.169 1.00 88.31 303 LEU A O 1
ATOM 2305 N N . ALA A 1 304 ? 3.227 -7.208 -14.479 1.00 89.19 304 ALA A N 1
ATOM 2306 C CA . ALA A 1 304 ? 3.714 -8.341 -13.698 1.00 89.19 304 ALA A CA 1
ATOM 2307 C C . ALA A 1 304 ? 2.808 -8.622 -12.489 1.00 89.19 304 ALA A C 1
ATOM 2309 O O . ALA A 1 304 ? 2.459 -9.776 -12.234 1.00 89.19 304 ALA A O 1
ATOM 2310 N N . ILE A 1 305 ? 2.370 -7.573 -11.782 1.00 91.88 305 ILE A N 1
ATOM 2311 C CA . ILE A 1 305 ? 1.414 -7.692 -10.672 1.00 91.88 305 ILE A CA 1
ATOM 2312 C C . ILE A 1 305 ? 0.091 -8.273 -11.174 1.00 91.88 305 ILE A C 1
ATOM 2314 O O . ILE A 1 305 ? -0.407 -9.231 -10.592 1.00 91.88 305 ILE A O 1
ATOM 2318 N N . SER A 1 306 ? -0.462 -7.747 -12.271 1.00 92.19 306 SER A N 1
ATOM 2319 C CA . SER A 1 306 ? -1.718 -8.229 -12.864 1.00 92.19 306 SER A CA 1
ATOM 2320 C C . SER A 1 306 ? -1.674 -9.725 -13.185 1.00 92.19 306 SER A C 1
ATOM 2322 O O . SER A 1 306 ? -2.602 -10.472 -12.861 1.00 92.19 306 SER A O 1
ATOM 2324 N N . GLU A 1 307 ? -0.567 -10.197 -13.758 1.00 92.44 307 GLU A N 1
ATOM 2325 C CA . GLU A 1 307 ? -0.370 -11.614 -14.053 1.00 92.44 307 GLU A CA 1
ATOM 2326 C C . GLU A 1 307 ? -0.284 -12.471 -12.782 1.00 92.44 307 GLU A C 1
ATOM 2328 O O . GLU A 1 307 ? -0.967 -13.496 -12.679 1.00 92.44 307 GLU A O 1
ATOM 2333 N N . GLN A 1 308 ? 0.486 -12.032 -11.782 1.00 94.75 308 GLN A N 1
ATOM 2334 C CA . GLN A 1 308 ? 0.618 -12.738 -10.504 1.00 94.75 308 GLN A CA 1
ATOM 2335 C C . GLN A 1 308 ? -0.695 -12.767 -9.714 1.00 94.75 308 GLN A C 1
ATOM 2337 O O . GLN A 1 308 ? -1.039 -13.801 -9.140 1.00 94.75 308 GLN A O 1
ATOM 2342 N N . VAL A 1 309 ? -1.469 -11.681 -9.724 1.00 95.19 309 VAL A N 1
ATOM 2343 C CA . VAL A 1 309 ? -2.802 -11.619 -9.109 1.00 95.19 309 VAL A CA 1
ATOM 2344 C C . VAL A 1 309 ? -3.743 -12.608 -9.789 1.00 95.19 309 VAL A C 1
ATOM 2346 O O . VAL A 1 309 ? -4.383 -13.404 -9.107 1.00 95.19 309 VAL A O 1
ATOM 2349 N N . ARG A 1 310 ? -3.800 -12.627 -11.128 1.00 94.19 310 ARG A N 1
ATOM 2350 C CA . ARG A 1 310 ? -4.642 -13.575 -11.881 1.00 94.19 310 ARG A CA 1
ATOM 2351 C C . ARG A 1 310 ? -4.291 -15.022 -11.571 1.00 94.19 310 ARG A C 1
ATOM 2353 O O . ARG A 1 310 ? -5.194 -15.825 -11.345 1.00 94.19 310 ARG A O 1
ATOM 2360 N N . ARG A 1 311 ? -2.996 -15.339 -11.532 1.00 95.44 311 ARG A N 1
ATOM 2361 C CA . ARG A 1 311 ? -2.506 -16.669 -11.166 1.00 95.44 311 ARG A CA 1
ATOM 2362 C C . ARG A 1 311 ? -2.902 -17.035 -9.737 1.00 95.44 311 ARG A C 1
ATOM 2364 O O . ARG A 1 311 ? -3.478 -18.095 -9.524 1.00 95.44 311 ARG A O 1
ATOM 2371 N N . THR A 1 312 ? -2.672 -16.136 -8.784 1.00 95.50 312 THR A N 1
ATOM 2372 C CA . THR A 1 312 ? -2.992 -16.358 -7.367 1.00 95.50 312 THR A CA 1
ATOM 2373 C C . THR A 1 312 ? -4.494 -16.550 -7.158 1.00 95.50 312 THR A C 1
ATOM 2375 O O . THR A 1 312 ? -4.904 -17.452 -6.437 1.00 95.50 312 THR A O 1
ATOM 2378 N N . MET A 1 313 ? -5.335 -15.761 -7.833 1.00 95.00 313 MET A N 1
ATOM 2379 C CA . MET A 1 313 ? -6.791 -15.923 -7.780 1.00 95.00 313 MET A CA 1
ATOM 2380 C C . MET A 1 313 ? -7.263 -17.220 -8.441 1.00 95.00 313 MET A C 1
ATOM 2382 O O . MET A 1 313 ? -8.214 -17.828 -7.956 1.00 95.00 313 MET A O 1
ATOM 2386 N N . ALA A 1 314 ? -6.606 -17.669 -9.515 1.00 95.00 314 ALA A N 1
ATOM 2387 C CA . ALA A 1 314 ? -6.901 -18.955 -10.142 1.00 95.00 314 ALA A CA 1
ATOM 2388 C C . ALA A 1 314 ? -6.550 -20.138 -9.223 1.00 95.00 314 ALA A C 1
ATOM 2390 O O . ALA A 1 314 ? -7.316 -21.096 -9.162 1.00 95.00 314 ALA A O 1
ATOM 2391 N N . GLU A 1 315 ? -5.442 -20.049 -8.480 1.00 94.38 315 GLU A N 1
ATOM 2392 C CA . GLU A 1 315 ? -5.067 -21.026 -7.449 1.00 94.38 315 GLU A CA 1
ATOM 2393 C C . GLU A 1 315 ? -6.076 -21.017 -6.289 1.00 94.38 315 GLU A C 1
ATOM 2395 O O . GLU A 1 315 ? -6.632 -22.058 -5.950 1.00 94.38 315 GLU A O 1
ATOM 2400 N N . LEU A 1 316 ? -6.394 -19.835 -5.744 1.00 93.81 316 LEU A N 1
ATOM 2401 C CA . LEU A 1 316 ? -7.348 -19.680 -4.638 1.00 93.81 316 LEU A CA 1
ATOM 2402 C C . LEU A 1 316 ? -8.763 -20.134 -4.999 1.00 93.81 316 LEU A C 1
ATOM 2404 O O . LEU A 1 316 ? -9.501 -20.569 -4.121 1.00 93.81 316 LEU A O 1
ATOM 2408 N N . LYS A 1 317 ? -9.145 -20.068 -6.280 1.00 93.12 317 LYS A N 1
ATOM 2409 C CA . LYS A 1 317 ? -10.445 -20.548 -6.764 1.00 93.12 317 LYS A CA 1
ATOM 2410 C C . LYS A 1 317 ? -10.713 -22.003 -6.384 1.00 93.12 317 LYS A C 1
ATOM 2412 O O . LYS A 1 317 ? -11.868 -22.353 -6.165 1.00 93.12 317 LYS A O 1
ATOM 2417 N N . ALA A 1 318 ? -9.676 -22.841 -6.340 1.00 91.19 318 ALA A N 1
ATOM 2418 C CA . ALA A 1 318 ? -9.817 -24.258 -6.013 1.00 91.19 318 ALA A CA 1
ATOM 2419 C C . ALA A 1 318 ? -10.271 -24.483 -4.560 1.00 91.19 318 ALA A C 1
ATOM 2421 O O . ALA A 1 318 ? -11.016 -25.424 -4.300 1.00 91.19 318 ALA A O 1
ATOM 2422 N N . ASP A 1 319 ? -9.887 -23.582 -3.651 1.00 91.31 319 ASP A N 1
ATOM 2423 C CA . ASP A 1 319 ? -10.196 -23.646 -2.218 1.00 91.31 319 ASP A CA 1
ATOM 2424 C C . ASP A 1 319 ? -11.423 -22.790 -1.835 1.00 91.31 319 ASP A C 1
ATOM 2426 O O . ASP A 1 319 ? -11.768 -22.660 -0.655 1.00 91.31 319 ASP A O 1
ATOM 2430 N N . MET A 1 320 ? -12.097 -22.172 -2.815 1.00 93.62 320 MET A N 1
ATOM 2431 C CA . MET A 1 320 ? -13.277 -21.347 -2.554 1.00 93.62 320 MET A CA 1
ATOM 2432 C C . MET A 1 320 ? -14.487 -22.198 -2.152 1.00 93.62 320 MET A C 1
ATOM 2434 O O . MET A 1 320 ? -14.769 -23.222 -2.781 1.00 93.62 320 MET A O 1
ATOM 2438 N N . PRO A 1 321 ? -15.259 -21.771 -1.135 1.00 93.19 321 PRO A N 1
ATOM 2439 C CA . PRO A 1 321 ? -16.458 -22.485 -0.738 1.00 93.19 321 PRO A CA 1
ATOM 2440 C C . PRO A 1 321 ? -17.513 -22.452 -1.857 1.00 93.19 321 PRO A C 1
ATOM 2442 O O . PRO A 1 321 ? -17.611 -21.480 -2.616 1.00 93.19 321 PRO A O 1
ATOM 2445 N N . PRO A 1 322 ? -18.355 -23.495 -1.957 1.00 91.25 322 PRO A N 1
ATOM 2446 C CA . PRO A 1 322 ? -19.368 -23.585 -3.001 1.00 91.25 322 PRO A CA 1
ATOM 2447 C C . PRO A 1 322 ? -20.374 -22.432 -2.899 1.00 91.25 322 PRO A C 1
ATOM 2449 O O . PRO A 1 322 ? -21.094 -22.306 -1.904 1.00 91.25 322 PRO A O 1
ATOM 2452 N N . GLY A 1 323 ? -20.466 -21.631 -3.962 1.00 90.00 323 GLY A N 1
ATOM 2453 C CA . GLY A 1 323 ? -21.303 -20.428 -4.022 1.00 90.00 323 GLY A CA 1
ATOM 2454 C C . GLY A 1 323 ? -20.530 -19.110 -3.930 1.00 90.00 323 GLY A C 1
ATOM 2455 O O . GLY A 1 323 ? -21.171 -18.064 -3.933 1.00 90.00 323 GLY A O 1
ATOM 2456 N N . VAL A 1 324 ? -19.193 -19.147 -3.869 1.00 93.81 324 VAL A N 1
ATOM 2457 C CA . VAL A 1 324 ? -18.316 -17.976 -4.035 1.00 93.81 324 VAL A CA 1
ATOM 2458 C C . VAL A 1 324 ? -17.660 -18.018 -5.415 1.00 93.81 324 VAL A C 1
ATOM 2460 O O . VAL A 1 324 ? -17.110 -19.036 -5.828 1.00 93.81 324 VAL A O 1
ATOM 2463 N N . GLU A 1 325 ? -17.716 -16.901 -6.135 1.00 93.56 325 GLU A N 1
ATOM 2464 C CA . GLU A 1 325 ? -17.047 -16.697 -7.422 1.00 93.56 325 GLU A CA 1
ATOM 2465 C C . GLU A 1 325 ? -16.263 -15.380 -7.373 1.00 93.56 325 GLU A C 1
ATOM 2467 O O . GLU A 1 325 ? -16.671 -14.435 -6.696 1.00 93.56 325 GLU A O 1
ATOM 2472 N N . TYR A 1 326 ? -15.145 -15.300 -8.099 1.00 94.69 326 TYR A N 1
ATOM 2473 C CA . TYR A 1 326 ? -14.422 -14.044 -8.291 1.00 94.69 326 TYR A CA 1
ATOM 2474 C C . TYR A 1 326 ? -14.527 -13.549 -9.735 1.00 94.69 326 TYR A C 1
ATOM 2476 O O . TYR A 1 326 ? -14.553 -14.339 -10.681 1.00 94.69 326 TYR A O 1
ATOM 2484 N N . ARG A 1 327 ? -14.524 -12.226 -9.911 1.00 93.88 327 ARG A N 1
ATOM 2485 C CA . ARG A 1 327 ? -14.487 -11.552 -11.214 1.00 93.88 327 ARG A CA 1
ATOM 2486 C C . ARG A 1 327 ? -13.515 -10.387 -11.193 1.00 93.88 327 ARG A C 1
ATOM 2488 O O . ARG A 1 327 ? -13.500 -9.600 -10.256 1.00 93.88 327 ARG A O 1
ATOM 2495 N N . ILE A 1 328 ? -12.724 -10.246 -12.247 1.00 93.62 328 ILE A N 1
ATOM 2496 C CA . ILE A 1 328 ? -11.806 -9.115 -12.411 1.00 93.62 328 ILE A CA 1
ATOM 2497 C C . ILE A 1 328 ? -12.411 -8.204 -13.470 1.00 93.62 328 ILE A C 1
ATOM 2499 O O . ILE A 1 328 ? -12.347 -8.517 -14.656 1.00 93.62 328 ILE A O 1
ATOM 2503 N N . VAL A 1 329 ? -13.056 -7.125 -13.028 1.00 89.12 329 VAL A N 1
ATOM 2504 C CA . VAL A 1 329 ? -13.800 -6.214 -13.918 1.00 89.12 329 VAL A CA 1
ATOM 2505 C C . VAL A 1 329 ? -12.999 -4.955 -14.219 1.00 89.12 329 VAL A C 1
ATOM 2507 O O . VAL A 1 329 ? -12.954 -4.518 -15.363 1.00 89.12 329 VAL A O 1
ATOM 2510 N N . TYR A 1 330 ? -12.311 -4.409 -13.217 1.00 91.44 330 TYR A N 1
ATOM 2511 C CA . TYR A 1 330 ? -11.411 -3.281 -13.412 1.00 91.44 330 TYR A CA 1
ATOM 2512 C C . TYR A 1 330 ? -9.976 -3.786 -13.566 1.00 91.44 330 TYR A C 1
ATOM 2514 O O . TYR A 1 330 ? -9.350 -4.214 -12.593 1.00 91.44 330 TYR A O 1
ATOM 2522 N N . ASP A 1 331 ? -9.473 -3.748 -14.799 1.00 91.56 331 ASP A N 1
ATOM 2523 C CA . ASP A 1 331 ? -8.088 -4.077 -15.128 1.00 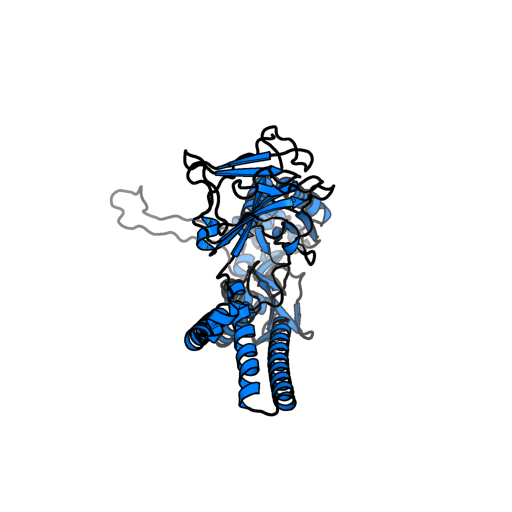91.56 331 ASP A CA 1
ATOM 2524 C C . ASP A 1 331 ? -7.593 -3.270 -16.345 1.00 91.56 331 ASP A C 1
ATOM 2526 O O . ASP A 1 3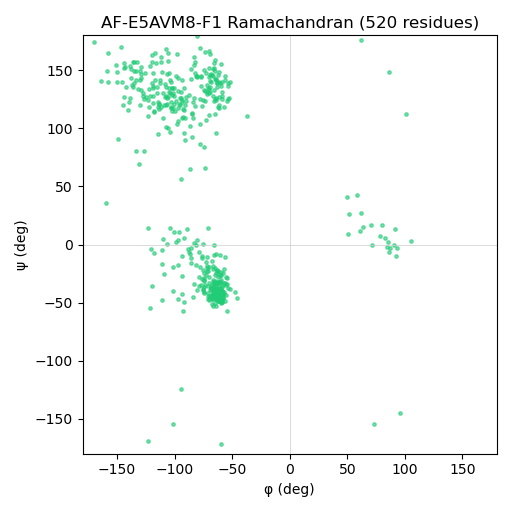31 ? -7.716 -3.727 -17.489 1.00 91.56 331 ASP A O 1
ATOM 2530 N N . PRO A 1 332 ? -6.999 -2.086 -16.114 1.00 88.81 332 PRO A N 1
ATOM 2531 C CA . PRO A 1 332 ? -6.380 -1.284 -17.167 1.00 88.81 332 PRO A CA 1
ATOM 2532 C C . PRO A 1 332 ? -5.236 -2.005 -17.898 1.00 88.81 332 PRO A C 1
ATOM 2534 O O . PRO A 1 332 ? -4.964 -1.707 -19.059 1.00 88.81 332 PRO A O 1
ATOM 2537 N N . THR A 1 333 ? -4.588 -3.002 -17.279 1.00 88.56 333 THR A N 1
ATOM 2538 C CA . THR A 1 333 ? -3.426 -3.688 -17.877 1.00 88.56 333 THR A CA 1
ATOM 2539 C C . THR A 1 333 ? -3.780 -4.491 -19.130 1.00 88.56 333 THR A C 1
ATOM 2541 O O . THR A 1 333 ? -2.909 -4.734 -19.968 1.00 88.56 333 THR A O 1
ATOM 2544 N N . GLN A 1 334 ? -5.056 -4.853 -19.322 1.00 88.88 334 GLN A N 1
ATOM 2545 C CA . GLN A 1 334 ? -5.517 -5.471 -20.571 1.00 88.88 334 GLN A CA 1
ATOM 2546 C C . GLN A 1 334 ? -5.367 -4.521 -21.763 1.00 88.88 334 GLN A C 1
ATOM 2548 O O . GLN A 1 334 ? -4.928 -4.944 -22.833 1.00 88.88 334 GLN A O 1
ATOM 2553 N N . PHE A 1 335 ? -5.680 -3.237 -21.569 1.00 87.44 335 PHE A N 1
ATOM 2554 C CA . PHE A 1 335 ? -5.528 -2.212 -22.600 1.00 87.44 335 PHE A CA 1
ATOM 2555 C C . PHE A 1 335 ? -4.054 -1.973 -22.935 1.00 87.44 335 PHE A C 1
ATOM 2557 O O . PHE A 1 335 ? -3.691 -1.899 -24.109 1.00 87.44 335 PHE A O 1
ATOM 2564 N N . VAL A 1 336 ? -3.192 -1.940 -21.915 1.00 87.00 336 VAL A N 1
ATOM 2565 C CA . VAL A 1 336 ? -1.741 -1.805 -22.103 1.00 87.00 336 VAL A CA 1
ATOM 2566 C C . VAL A 1 336 ? -1.188 -2.983 -22.902 1.00 87.00 336 VAL A C 1
ATOM 2568 O O . VAL A 1 336 ? -0.476 -2.794 -23.885 1.00 87.00 336 VAL A O 1
ATOM 2571 N N . ARG A 1 337 ? -1.576 -4.213 -22.543 1.00 86.88 337 ARG A N 1
ATOM 2572 C CA . ARG A 1 337 ? -1.161 -5.428 -23.257 1.00 86.88 337 ARG A CA 1
ATOM 2573 C C . ARG A 1 337 ? -1.639 -5.428 -24.711 1.00 86.88 337 ARG A C 1
ATOM 2575 O O . ARG A 1 337 ? -0.870 -5.780 -25.603 1.00 86.88 337 ARG A O 1
ATOM 2582 N N . ALA A 1 338 ? -2.879 -5.010 -24.961 1.00 89.19 338 ALA A N 1
ATOM 2583 C CA . ALA A 1 338 ? -3.412 -4.878 -26.315 1.00 89.19 338 ALA A CA 1
ATOM 2584 C C . ALA A 1 338 ? -2.661 -3.809 -27.128 1.00 89.19 338 ALA A C 1
ATOM 2586 O O . ALA A 1 338 ? -2.320 -4.055 -28.282 1.00 89.19 338 ALA A O 1
ATOM 2587 N N . SER A 1 339 ? -2.341 -2.667 -26.514 1.00 88.94 339 SER A N 1
ATOM 2588 C CA . SER A 1 339 ? -1.574 -1.585 -27.142 1.00 88.94 339 SER A CA 1
ATOM 2589 C C . SER A 1 339 ? -0.157 -2.026 -27.505 1.00 88.94 339 SER A C 1
ATOM 2591 O O . SER A 1 339 ? 0.284 -1.793 -28.627 1.00 88.94 339 SER A O 1
ATOM 2593 N N . ILE A 1 340 ? 0.534 -2.740 -26.609 1.00 87.75 340 ILE A N 1
ATOM 2594 C CA . ILE A 1 340 ? 1.862 -3.307 -26.889 1.00 87.75 340 ILE A CA 1
ATOM 2595 C C . ILE A 1 340 ? 1.787 -4.293 -28.056 1.00 87.75 340 ILE A C 1
ATOM 2597 O O . ILE A 1 340 ? 2.578 -4.193 -28.992 1.00 87.75 340 ILE A O 1
ATOM 2601 N N . ASN A 1 341 ? 0.812 -5.205 -28.049 1.00 89.50 341 ASN A N 1
ATOM 2602 C CA . ASN A 1 341 ? 0.628 -6.150 -29.151 1.00 89.50 341 ASN A CA 1
ATOM 2603 C C . ASN A 1 341 ? 0.359 -5.427 -30.480 1.00 89.50 341 ASN A C 1
ATOM 2605 O O . ASN A 1 341 ? 0.930 -5.799 -31.502 1.00 89.50 341 ASN A O 1
ATOM 2609 N N . ALA A 1 342 ? -0.457 -4.370 -30.473 1.00 91.44 342 ALA A N 1
ATOM 2610 C CA . ALA A 1 342 ? -0.718 -3.556 -31.658 1.00 91.44 342 ALA A CA 1
ATOM 2611 C C . ALA A 1 342 ? 0.549 -2.839 -32.165 1.00 91.44 342 ALA A C 1
ATOM 2613 O O . ALA A 1 342 ? 0.799 -2.806 -33.370 1.00 91.44 342 ALA A O 1
ATOM 2614 N N . VAL A 1 343 ? 1.390 -2.314 -31.268 1.00 91.31 343 VAL A N 1
ATOM 2615 C CA . VAL A 1 343 ? 2.681 -1.703 -31.631 1.00 91.31 343 VAL A CA 1
ATOM 2616 C C . VAL A 1 343 ? 3.637 -2.740 -32.225 1.00 91.31 343 VAL A C 1
ATOM 2618 O O . VAL A 1 343 ? 4.277 -2.472 -33.237 1.00 91.31 343 VAL A O 1
ATOM 2621 N N . VAL A 1 344 ? 3.704 -3.948 -31.661 1.00 89.81 344 VAL A N 1
ATOM 2622 C CA . VAL A 1 344 ? 4.527 -5.037 -32.214 1.00 89.81 344 VAL A CA 1
ATOM 2623 C C . VAL A 1 344 ? 4.027 -5.454 -33.599 1.00 89.81 344 VAL A C 1
ATOM 2625 O O . VAL A 1 344 ? 4.832 -5.618 -34.515 1.00 89.81 344 VAL A O 1
ATOM 2628 N N . HIS A 1 345 ? 2.711 -5.575 -33.787 1.00 93.88 345 HIS A N 1
ATOM 2629 C CA . HIS A 1 345 ? 2.128 -5.879 -35.094 1.00 93.88 345 HIS A CA 1
ATOM 2630 C C . HIS A 1 345 ? 2.440 -4.796 -36.133 1.00 93.88 345 HIS A C 1
ATOM 2632 O O . HIS A 1 345 ? 2.942 -5.119 -37.209 1.00 93.88 345 HIS A O 1
ATOM 2638 N N . THR A 1 346 ? 2.236 -3.520 -35.799 1.00 94.81 346 THR A N 1
ATOM 2639 C CA . THR A 1 346 ? 2.531 -2.411 -36.723 1.00 94.81 346 THR A CA 1
ATOM 2640 C C . THR A 1 346 ? 4.027 -2.269 -37.006 1.00 94.81 346 THR A C 1
ATOM 2642 O O . THR A 1 346 ? 4.404 -1.941 -38.129 1.00 94.81 346 THR A O 1
ATOM 2645 N N . LEU A 1 347 ? 4.902 -2.584 -36.044 1.00 90.19 347 LEU A N 1
ATOM 2646 C CA . LEU A 1 347 ? 6.348 -2.643 -36.264 1.00 90.19 347 LEU A CA 1
ATOM 2647 C C . LEU A 1 347 ? 6.719 -3.720 -37.291 1.00 90.19 347 LEU A C 1
ATOM 2649 O O . LEU A 1 347 ? 7.510 -3.456 -38.197 1.00 90.19 347 LEU A O 1
ATOM 2653 N N . LEU A 1 348 ? 6.147 -4.922 -37.179 1.00 90.88 348 LEU A N 1
ATOM 2654 C CA . LEU A 1 348 ? 6.394 -6.007 -38.133 1.00 90.88 348 LEU A CA 1
ATOM 2655 C C . LEU A 1 348 ? 5.876 -5.661 -39.536 1.00 90.88 348 LEU A C 1
ATOM 2657 O O . LEU A 1 348 ? 6.574 -5.910 -40.521 1.00 90.88 348 LEU A O 1
ATOM 2661 N N . GLU A 1 349 ? 4.701 -5.035 -39.635 1.00 93.19 349 GLU A N 1
ATOM 2662 C CA . GLU A 1 349 ? 4.154 -4.529 -40.900 1.00 93.19 349 GLU A CA 1
ATOM 2663 C C . GLU A 1 349 ? 5.046 -3.442 -41.512 1.00 93.19 349 GLU A C 1
ATOM 2665 O O . GLU A 1 349 ? 5.370 -3.504 -42.699 1.00 93.19 349 GLU A O 1
ATOM 2670 N N . ALA A 1 350 ? 5.508 -2.479 -40.710 1.00 91.25 350 ALA A N 1
ATOM 2671 C CA . ALA A 1 350 ? 6.401 -1.417 -41.161 1.00 91.25 350 ALA A CA 1
ATOM 2672 C C . ALA A 1 350 ? 7.740 -1.975 -41.662 1.00 91.25 350 ALA A C 1
ATOM 2674 O O . ALA A 1 350 ? 8.208 -1.575 -42.729 1.00 91.25 350 ALA A O 1
ATOM 2675 N N . ILE A 1 351 ? 8.332 -2.937 -40.942 1.00 87.94 351 ILE A N 1
ATOM 2676 C CA . ILE A 1 351 ? 9.544 -3.634 -41.390 1.00 87.94 351 ILE A CA 1
ATOM 2677 C C . ILE A 1 351 ? 9.276 -4.310 -42.736 1.00 87.94 351 ILE A C 1
ATOM 2679 O O . ILE A 1 351 ? 10.038 -4.082 -43.674 1.00 87.94 351 ILE A O 1
ATOM 2683 N N . ALA A 1 352 ? 8.185 -5.073 -42.868 1.00 88.94 352 ALA A N 1
ATOM 2684 C CA . ALA A 1 352 ? 7.822 -5.749 -44.113 1.00 88.94 352 ALA A CA 1
ATOM 2685 C C . ALA A 1 352 ? 7.640 -4.770 -45.288 1.00 88.94 352 ALA A C 1
ATOM 2687 O O . ALA A 1 352 ? 8.164 -5.012 -46.376 1.00 88.94 352 ALA A O 1
ATOM 2688 N N . LEU A 1 353 ? 6.972 -3.634 -45.070 1.00 91.19 353 LEU A N 1
ATOM 2689 C CA . LEU A 1 353 ? 6.811 -2.585 -46.079 1.00 91.19 353 LEU A CA 1
ATOM 2690 C C . LEU A 1 353 ? 8.155 -1.983 -46.502 1.00 91.19 353 LEU A C 1
ATOM 2692 O O . LEU A 1 353 ? 8.396 -1.809 -47.697 1.00 91.19 353 LEU A O 1
ATOM 2696 N N . VAL A 1 354 ? 9.061 -1.723 -45.554 1.00 88.94 354 VAL A N 1
ATOM 2697 C CA . VAL A 1 354 ? 10.421 -1.256 -45.863 1.00 88.94 354 VAL A CA 1
ATOM 2698 C C . VAL A 1 354 ? 11.172 -2.293 -46.699 1.00 88.94 354 VAL A C 1
ATOM 2700 O O . VAL A 1 354 ? 11.796 -1.919 -47.693 1.00 88.94 354 VAL A O 1
ATOM 2703 N N . VAL A 1 355 ? 11.073 -3.588 -46.367 1.00 85.81 355 VAL A N 1
ATOM 2704 C CA . VAL A 1 355 ? 11.675 -4.667 -47.173 1.00 85.81 355 VAL A CA 1
ATOM 2705 C C . VAL A 1 355 ? 11.169 -4.615 -48.614 1.00 85.81 355 VAL A C 1
ATOM 2707 O O . VAL A 1 355 ? 11.970 -4.646 -49.549 1.00 85.81 355 VAL A O 1
ATOM 2710 N N . ILE A 1 356 ? 9.852 -4.500 -48.799 1.00 88.25 356 ILE A N 1
ATOM 2711 C CA . ILE A 1 356 ? 9.217 -4.453 -50.122 1.00 88.25 356 ILE A CA 1
ATOM 2712 C C . ILE A 1 356 ? 9.736 -3.256 -50.921 1.00 88.25 356 ILE A C 1
ATOM 2714 O O . ILE A 1 356 ? 10.186 -3.423 -52.054 1.00 88.25 356 ILE A O 1
ATOM 2718 N N . VAL A 1 357 ? 9.737 -2.060 -50.327 1.00 90.06 357 VAL A N 1
ATOM 2719 C CA . VAL A 1 357 ? 10.216 -0.837 -50.988 1.00 90.06 357 VAL A CA 1
ATOM 2720 C C . VAL A 1 357 ? 11.691 -0.972 -51.384 1.00 90.06 357 VAL A C 1
ATOM 2722 O O . VAL A 1 357 ? 12.050 -0.688 -52.526 1.00 90.06 357 VAL A O 1
ATOM 2725 N N . VAL A 1 358 ? 12.549 -1.473 -50.491 1.00 89.06 358 VAL A N 1
ATOM 2726 C CA . VAL A 1 358 ? 13.985 -1.662 -50.766 1.00 89.06 358 VAL A CA 1
ATOM 2727 C C . VAL A 1 358 ? 14.225 -2.667 -51.899 1.00 89.06 358 VAL A C 1
ATOM 2729 O O . VAL A 1 358 ? 15.115 -2.457 -52.726 1.00 89.06 358 VAL A O 1
ATOM 2732 N N . ILE A 1 359 ? 13.441 -3.747 -51.975 1.00 86.44 359 ILE A N 1
ATOM 2733 C CA . ILE A 1 359 ? 13.531 -4.728 -53.069 1.00 86.44 359 ILE A CA 1
ATOM 2734 C C . ILE A 1 359 ? 13.101 -4.105 -54.402 1.00 86.44 359 ILE A C 1
ATOM 2736 O O . ILE A 1 359 ? 13.799 -4.276 -55.403 1.00 86.44 359 ILE A O 1
ATOM 2740 N N . VAL A 1 360 ? 11.998 -3.350 -54.416 1.00 89.00 360 VAL A N 1
ATOM 2741 C CA . VAL A 1 360 ? 11.468 -2.706 -55.631 1.00 89.00 360 VAL A CA 1
ATOM 2742 C C . VAL A 1 360 ? 12.448 -1.677 -56.200 1.00 89.00 360 VAL A C 1
ATOM 2744 O O . VAL A 1 360 ? 12.652 -1.641 -57.412 1.00 89.00 360 VAL A O 1
ATOM 2747 N N . PHE A 1 361 ? 13.088 -0.872 -55.348 1.00 90.25 361 PHE A N 1
ATOM 2748 C CA . PHE A 1 361 ? 14.032 0.159 -55.790 1.00 90.25 361 PHE A CA 1
ATOM 2749 C C . PHE A 1 361 ? 15.381 -0.403 -56.248 1.00 90.25 361 PHE A C 1
ATOM 2751 O O . PHE A 1 361 ? 15.939 0.080 -57.231 1.00 90.25 361 PHE A O 1
ATOM 2758 N N . LEU A 1 362 ? 15.929 -1.400 -55.544 1.00 87.56 362 LEU A N 1
ATOM 2759 C CA . LEU A 1 362 ? 17.269 -1.918 -55.845 1.00 87.56 362 LEU A CA 1
ATOM 2760 C C . LEU A 1 362 ? 17.277 -3.003 -56.928 1.00 87.56 362 LEU A C 1
ATOM 2762 O O . LEU A 1 362 ? 18.354 -3.308 -57.444 1.00 87.56 362 LEU A O 1
ATOM 2766 N N . GLN A 1 363 ? 16.118 -3.601 -57.246 1.00 85.19 363 GLN A N 1
ATOM 2767 C CA . GLN A 1 363 ? 15.893 -4.618 -58.294 1.00 85.19 363 GLN A CA 1
ATOM 2768 C C . GLN A 1 363 ? 16.859 -5.825 -58.269 1.00 85.19 363 GLN A C 1
ATOM 2770 O O . GLN A 1 363 ? 16.866 -6.656 -59.175 1.00 85.19 363 GLN A O 1
ATOM 2775 N N . THR A 1 364 ? 17.678 -5.953 -57.223 1.00 86.75 364 THR A N 1
ATOM 2776 C CA . THR A 1 364 ? 18.741 -6.946 -57.090 1.00 86.75 364 THR A CA 1
ATOM 2777 C C . THR A 1 364 ? 18.775 -7.462 -55.655 1.00 86.75 364 THR A C 1
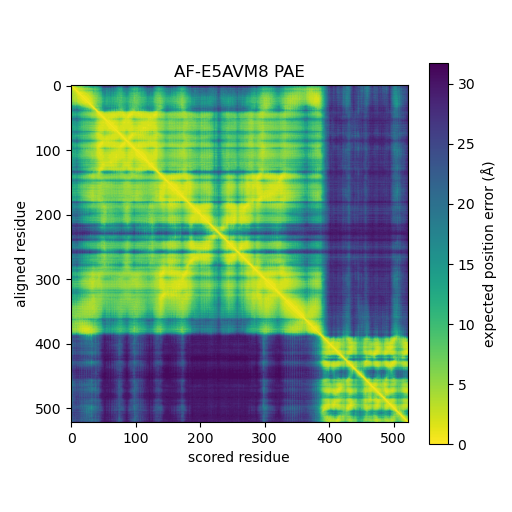ATOM 2779 O O . THR A 1 364 ? 19.100 -6.743 -54.711 1.00 86.75 364 THR A O 1
ATOM 2782 N N . TRP A 1 365 ? 18.489 -8.756 -55.487 1.00 79.12 365 TRP A N 1
ATOM 2783 C CA . TRP A 1 365 ? 18.436 -9.431 -54.181 1.00 79.12 365 TRP A CA 1
ATOM 2784 C C . TRP A 1 365 ? 19.697 -9.206 -53.328 1.00 79.12 365 TRP A C 1
ATOM 2786 O O . TRP A 1 365 ? 19.616 -8.989 -52.120 1.00 79.12 365 TRP A O 1
ATOM 2796 N N . ARG A 1 366 ? 20.877 -9.187 -53.966 1.00 83.06 366 ARG A N 1
ATOM 2797 C CA . ARG A 1 366 ? 22.165 -8.985 -53.282 1.00 83.06 366 ARG A CA 1
ATOM 2798 C C . ARG A 1 366 ? 22.308 -7.586 -52.679 1.00 83.06 366 ARG A C 1
ATOM 2800 O O . ARG A 1 366 ? 22.879 -7.469 -51.600 1.00 83.06 366 ARG A O 1
ATOM 2807 N N . ALA A 1 367 ? 21.809 -6.546 -53.350 1.00 82.19 367 ALA A N 1
ATOM 2808 C CA . ALA A 1 367 ? 21.879 -5.180 -52.836 1.00 82.19 367 ALA A CA 1
ATOM 2809 C C . ALA A 1 367 ? 20.830 -4.941 -51.739 1.00 82.19 367 ALA A C 1
ATOM 2811 O O . ALA A 1 367 ? 21.118 -4.256 -50.762 1.00 82.19 367 ALA A O 1
ATOM 2812 N N . SER A 1 368 ? 19.648 -5.558 -51.853 1.00 83.75 368 SER A N 1
ATOM 2813 C CA . SER A 1 368 ? 18.554 -5.415 -50.882 1.00 83.75 368 SER A CA 1
ATOM 2814 C C . SER A 1 368 ? 18.823 -6.073 -49.527 1.00 83.75 368 SER A C 1
ATOM 2816 O O . SER A 1 368 ? 18.318 -5.590 -48.517 1.00 83.75 368 SER A O 1
ATOM 2818 N N . ILE A 1 369 ? 19.648 -7.127 -49.466 1.00 84.19 369 ILE A N 1
ATOM 2819 C CA . ILE A 1 369 ? 20.020 -7.776 -48.194 1.00 84.19 369 ILE A CA 1
ATOM 2820 C C . ILE A 1 369 ? 20.800 -6.829 -47.268 1.00 84.19 369 ILE A C 1
ATOM 2822 O O . ILE A 1 369 ? 20.659 -6.915 -46.048 1.00 84.19 369 ILE A O 1
ATOM 2826 N N . ILE A 1 370 ? 21.613 -5.924 -47.825 1.00 82.69 370 ILE A N 1
ATOM 2827 C CA . ILE A 1 370 ? 22.505 -5.072 -47.025 1.00 82.69 370 ILE A CA 1
ATOM 2828 C C . ILE A 1 370 ? 21.693 -4.134 -46.103 1.00 82.69 370 ILE A C 1
ATOM 2830 O O . ILE A 1 370 ? 21.907 -4.190 -44.890 1.00 82.69 370 ILE A O 1
ATOM 2834 N N . PRO A 1 371 ? 20.715 -3.341 -46.596 1.00 81.62 371 PRO A N 1
ATOM 2835 C CA . PRO A 1 371 ? 19.811 -2.584 -45.726 1.00 81.62 371 PRO A CA 1
ATOM 2836 C C . PRO A 1 371 ? 18.897 -3.477 -44.878 1.00 81.62 371 PRO A C 1
ATOM 2838 O O . PRO A 1 371 ? 18.564 -3.116 -43.752 1.00 81.62 371 PRO A O 1
ATOM 2841 N N . LEU A 1 372 ? 18.503 -4.644 -45.397 1.00 84.31 372 LEU A N 1
ATOM 2842 C CA . LEU A 1 372 ? 17.560 -5.538 -44.726 1.00 84.31 372 LEU A CA 1
ATOM 2843 C C . LEU A 1 372 ? 18.115 -6.123 -43.423 1.00 84.31 372 LEU A C 1
ATOM 2845 O O . LEU A 1 372 ? 17.376 -6.242 -42.454 1.00 84.31 372 LEU A O 1
ATOM 2849 N N . ILE A 1 373 ? 19.406 -6.459 -43.374 1.00 85.25 373 ILE A N 1
ATOM 2850 C CA . ILE A 1 373 ? 20.067 -6.916 -42.140 1.00 85.25 373 ILE A CA 1
ATOM 2851 C C . ILE A 1 373 ? 20.320 -5.740 -41.188 1.00 85.25 373 ILE A C 1
ATOM 2853 O O . ILE A 1 373 ? 20.281 -5.911 -39.970 1.00 85.25 373 ILE A O 1
ATOM 2857 N N . ALA A 1 374 ? 20.549 -4.538 -41.722 1.00 85.50 374 ALA A N 1
ATOM 2858 C CA . ALA A 1 374 ? 20.832 -3.362 -40.907 1.00 85.50 374 ALA A CA 1
ATOM 2859 C C . ALA A 1 374 ? 19.646 -2.958 -40.013 1.00 85.50 374 ALA A C 1
ATOM 2861 O O . ALA A 1 374 ? 19.878 -2.523 -38.890 1.00 85.50 374 ALA A O 1
ATOM 2862 N N . VAL A 1 375 ? 18.399 -3.128 -40.476 1.00 86.31 375 VAL A N 1
ATOM 2863 C CA . VAL A 1 375 ? 17.191 -2.725 -39.728 1.00 86.31 375 VAL A CA 1
ATOM 2864 C C . VAL A 1 375 ? 16.977 -3.550 -38.442 1.00 86.31 375 VAL A C 1
ATOM 2866 O O . VAL A 1 375 ? 16.878 -2.947 -37.377 1.00 86.31 375 VAL A O 1
ATOM 2869 N N . PRO A 1 376 ? 16.957 -4.898 -38.453 1.00 82.75 376 PRO A N 1
ATOM 2870 C CA . PRO A 1 376 ? 16.848 -5.676 -37.219 1.00 82.75 376 PRO A CA 1
ATOM 2871 C C . PRO A 1 376 ? 18.036 -5.462 -36.279 1.00 82.75 376 PRO A C 1
ATOM 2873 O O . PRO A 1 376 ? 17.845 -5.344 -35.072 1.00 82.75 376 PRO A O 1
ATOM 2876 N N . VAL A 1 377 ? 19.260 -5.376 -36.819 1.00 88.38 377 VAL A N 1
ATOM 2877 C CA . VAL A 1 377 ? 20.471 -5.149 -36.012 1.00 88.38 377 VAL A CA 1
ATOM 2878 C C . VAL A 1 377 ? 20.427 -3.783 -35.329 1.00 88.38 377 VAL A C 1
ATOM 2880 O O . VAL A 1 377 ? 20.818 -3.686 -34.169 1.00 88.38 377 VAL A O 1
ATOM 2883 N N . SER A 1 378 ? 19.938 -2.738 -36.004 1.00 88.00 378 SER A N 1
ATOM 2884 C CA . SER A 1 378 ? 19.822 -1.410 -35.402 1.00 88.00 378 SER A CA 1
ATOM 2885 C C . SER A 1 378 ? 18.722 -1.358 -34.348 1.00 88.00 378 SER A C 1
ATOM 2887 O O . SER A 1 378 ? 19.005 -0.904 -33.246 1.00 88.00 378 SER A O 1
ATOM 2889 N N . ILE A 1 379 ? 17.524 -1.886 -34.634 1.00 86.94 379 ILE A N 1
ATOM 2890 C CA . ILE A 1 379 ? 16.396 -1.905 -33.687 1.00 86.94 379 ILE A CA 1
ATOM 2891 C C . ILE A 1 379 ? 16.777 -2.667 -32.416 1.00 86.94 379 ILE A C 1
ATOM 2893 O O . ILE A 1 379 ? 16.636 -2.141 -31.317 1.00 86.94 379 ILE A O 1
ATOM 2897 N N . VAL A 1 380 ? 17.311 -3.882 -32.559 1.00 87.06 380 VAL A N 1
ATOM 2898 C CA . VAL A 1 380 ? 17.747 -4.701 -31.418 1.00 87.06 380 VAL A CA 1
ATOM 2899 C C . VAL A 1 380 ? 18.945 -4.057 -30.714 1.00 87.06 380 VAL A C 1
ATOM 2901 O O . VAL A 1 380 ? 19.011 -4.038 -29.487 1.00 87.06 380 VAL A O 1
ATOM 2904 N N . GLY A 1 381 ? 19.873 -3.470 -31.472 1.00 85.06 381 GLY A N 1
ATOM 2905 C CA . GLY A 1 381 ? 21.031 -2.764 -30.930 1.00 85.06 381 GLY A CA 1
ATOM 2906 C C . GLY A 1 381 ? 20.674 -1.512 -30.124 1.00 85.06 381 GLY A C 1
ATOM 2907 O O . GLY A 1 381 ? 21.369 -1.201 -29.159 1.00 85.06 381 GLY A O 1
ATOM 2908 N N . THR A 1 382 ? 19.584 -0.814 -30.462 1.00 85.56 382 THR A N 1
ATOM 2909 C CA . THR A 1 382 ? 19.092 0.359 -29.715 1.00 85.56 382 THR A CA 1
ATOM 2910 C C . THR A 1 382 ? 18.666 0.013 -28.289 1.00 85.56 382 THR A C 1
ATOM 2912 O O . THR A 1 382 ? 18.707 0.880 -27.429 1.00 85.56 382 THR A O 1
ATOM 2915 N N . VAL A 1 383 ? 18.337 -1.247 -28.010 1.00 81.38 383 VAL A N 1
ATOM 2916 C CA . VAL A 1 383 ? 17.891 -1.706 -26.686 1.00 81.38 383 VAL A CA 1
ATOM 2917 C C . VAL A 1 383 ? 19.062 -1.889 -25.703 1.00 81.38 383 VAL A C 1
ATOM 2919 O O . VAL A 1 383 ? 18.876 -1.900 -24.489 1.00 81.38 383 VAL A O 1
ATOM 2922 N N . VAL A 1 384 ? 20.296 -2.006 -26.210 1.00 76.56 384 VAL A N 1
ATOM 2923 C CA . VAL A 1 384 ? 21.497 -2.268 -25.395 1.00 76.56 384 VAL A CA 1
ATOM 2924 C C . VAL A 1 384 ? 21.790 -1.148 -24.378 1.00 76.56 384 VAL A C 1
ATOM 2926 O O . VAL A 1 384 ? 22.023 -1.478 -23.215 1.00 76.56 384 VAL A O 1
ATOM 2929 N N . PRO A 1 385 ? 21.782 0.153 -24.741 1.00 66.38 385 PRO A N 1
ATOM 2930 C CA . PRO A 1 385 ? 21.921 1.242 -23.770 1.00 66.38 385 PRO A CA 1
ATOM 2931 C C . PRO A 1 385 ? 20.808 1.267 -22.714 1.00 66.38 385 PRO A C 1
ATOM 2933 O O . PRO A 1 385 ? 21.098 1.484 -21.539 1.00 66.38 385 PRO A O 1
ATOM 2936 N N . ASP A 1 386 ? 19.563 0.999 -23.117 1.00 61.06 386 ASP A N 1
ATOM 2937 C CA . ASP A 1 386 ? 18.382 1.119 -22.251 1.00 61.06 386 ASP A CA 1
ATOM 2938 C C . ASP A 1 386 ? 18.302 0.018 -21.183 1.00 61.06 386 ASP A C 1
ATOM 2940 O O . ASP A 1 386 ? 17.727 0.228 -20.119 1.00 61.06 386 ASP A O 1
ATOM 2944 N N . ALA A 1 387 ? 18.950 -1.130 -21.398 1.00 59.38 387 ALA A N 1
ATOM 2945 C CA . ALA A 1 387 ? 19.075 -2.201 -20.403 1.00 59.38 387 ALA A CA 1
ATOM 2946 C C . ALA A 1 387 ? 20.009 -1.872 -19.218 1.00 59.38 387 ALA A C 1
ATOM 2948 O O . ALA A 1 387 ? 20.409 -2.769 -18.476 1.00 59.38 387 ALA A O 1
ATOM 2949 N N . GLY A 1 388 ? 20.387 -0.602 -19.034 1.00 53.47 388 GLY A N 1
ATOM 2950 C CA . GLY A 1 388 ? 21.214 -0.159 -17.909 1.00 53.47 388 GLY A CA 1
ATOM 2951 C C . GLY A 1 388 ? 22.672 -0.621 -17.991 1.00 53.47 388 GLY A C 1
ATOM 2952 O O . GLY A 1 388 ? 23.398 -0.571 -16.998 1.00 53.47 388 GLY A O 1
ATOM 2953 N N . LEU A 1 389 ? 23.131 -1.057 -19.170 1.00 49.41 389 LEU A N 1
ATOM 2954 C CA . LEU A 1 389 ? 24.535 -1.413 -19.398 1.00 49.41 389 LEU A CA 1
ATOM 2955 C C . LEU A 1 389 ? 25.455 -0.177 -19.388 1.00 49.41 389 LEU A C 1
ATOM 2957 O O . LEU A 1 389 ? 26.663 -0.322 -19.189 1.00 49.41 389 LEU A O 1
ATOM 2961 N N . MET A 1 390 ? 24.903 1.030 -19.571 1.00 48.22 390 MET A N 1
ATOM 2962 C CA . MET A 1 390 ? 25.615 2.307 -19.462 1.00 48.22 390 MET A CA 1
ATOM 2963 C C . MET A 1 390 ? 24.706 3.389 -18.869 1.00 48.22 390 MET A C 1
ATOM 2965 O O . MET A 1 390 ? 23.685 3.723 -19.457 1.00 48.22 390 MET A O 1
ATOM 2969 N N . GLU A 1 391 ? 25.096 3.957 -17.730 1.00 55.78 391 GLU A N 1
ATOM 2970 C CA . GLU A 1 391 ? 24.412 5.086 -17.090 1.00 55.78 391 GLU A CA 1
ATOM 2971 C C . GLU A 1 391 ? 25.226 6.380 -17.319 1.00 55.78 391 GLU A C 1
ATOM 2973 O O . GLU A 1 391 ? 26.457 6.324 -17.425 1.00 55.78 391 GLU A O 1
ATOM 2978 N N . ASP A 1 392 ? 24.557 7.535 -17.429 1.00 57.22 392 ASP A N 1
ATOM 2979 C CA . ASP A 1 392 ? 25.180 8.874 -17.465 1.00 57.22 392 ASP A CA 1
ATOM 2980 C C . ASP A 1 392 ? 24.769 9.630 -16.199 1.00 57.22 392 ASP A C 1
ATOM 2982 O O . ASP A 1 392 ? 23.580 9.821 -15.938 1.00 57.22 392 ASP A O 1
ATOM 2986 N N . VAL A 1 393 ? 25.753 10.046 -15.403 1.00 59.59 393 VAL A N 1
ATOM 2987 C CA . VAL A 1 393 ? 25.541 10.837 -14.188 1.00 59.59 393 VAL A CA 1
ATOM 2988 C C . VAL A 1 393 ? 26.151 12.215 -14.393 1.00 59.59 393 VAL A C 1
ATOM 2990 O O . VAL A 1 393 ? 27.352 12.369 -14.635 1.00 59.59 393 VAL A O 1
ATOM 2993 N N . LEU A 1 394 ? 25.301 13.229 -14.241 1.00 62.00 394 LEU A N 1
ATOM 2994 C CA . LEU A 1 394 ? 25.683 14.635 -14.203 1.00 62.00 394 LEU A CA 1
ATOM 2995 C C . LEU A 1 394 ? 26.105 15.009 -12.781 1.00 62.00 394 LEU A C 1
ATOM 2997 O O . LEU A 1 394 ? 25.276 15.067 -11.875 1.00 62.00 394 LEU A O 1
ATOM 3001 N N . MET A 1 395 ? 27.389 15.303 -12.594 1.00 67.38 395 MET A N 1
ATOM 3002 C CA . MET A 1 395 ? 27.922 15.805 -11.331 1.00 67.38 395 MET A CA 1
ATOM 3003 C C . MET A 1 395 ? 28.183 17.312 -11.436 1.00 67.38 395 MET A C 1
ATOM 3005 O O . MET A 1 395 ? 29.031 17.725 -12.239 1.00 67.38 395 MET A O 1
ATOM 3009 N N . PRO A 1 396 ? 27.500 18.158 -10.639 1.00 68.88 396 PRO A N 1
ATOM 3010 C CA . PRO A 1 396 ? 27.890 19.553 -10.516 1.00 68.88 396 PRO A CA 1
ATOM 3011 C C . PRO A 1 396 ? 29.280 19.613 -9.876 1.00 68.88 396 PRO A C 1
ATOM 3013 O O . PRO A 1 396 ? 29.520 19.041 -8.814 1.00 68.88 396 PRO A O 1
ATOM 3016 N N . VAL A 1 397 ? 30.208 20.274 -10.559 1.00 75.44 397 VAL A N 1
ATOM 3017 C CA . VAL A 1 397 ? 31.603 20.403 -10.127 1.00 75.44 397 VAL A CA 1
ATOM 3018 C C . VAL A 1 397 ? 31.761 21.673 -9.302 1.00 75.44 397 VAL A C 1
ATOM 3020 O O . VAL A 1 397 ? 32.306 21.620 -8.204 1.00 75.44 397 VAL A O 1
ATOM 3023 N N . ALA A 1 398 ? 31.267 22.803 -9.817 1.00 79.19 398 ALA A N 1
ATOM 3024 C CA . ALA A 1 398 ? 31.313 24.087 -9.128 1.00 79.19 398 ALA A CA 1
ATOM 3025 C C . ALA A 1 398 ? 30.359 25.120 -9.745 1.00 79.19 398 ALA A C 1
ATOM 3027 O O . ALA A 1 398 ? 30.299 25.265 -10.968 1.00 79.19 398 ALA A O 1
ATOM 3028 N N . ASP A 1 399 ? 29.716 25.901 -8.877 1.00 79.44 399 ASP A N 1
ATOM 3029 C CA . ASP A 1 399 ? 28.842 27.035 -9.236 1.00 79.44 399 ASP A CA 1
ATOM 3030 C C . ASP A 1 399 ? 29.462 28.385 -8.849 1.00 79.44 399 ASP A C 1
ATOM 3032 O O . ASP A 1 399 ? 29.041 29.455 -9.304 1.00 79.44 399 ASP A O 1
ATOM 3036 N N . VAL A 1 400 ? 30.461 28.319 -7.971 1.00 82.88 400 VAL A N 1
ATOM 3037 C CA . VAL A 1 400 ? 31.155 29.442 -7.356 1.00 82.88 400 VAL A CA 1
ATOM 3038 C C . VAL A 1 400 ? 32.660 29.191 -7.369 1.00 82.88 400 VAL A C 1
ATOM 3040 O O . VAL A 1 400 ? 33.112 28.048 -7.455 1.00 82.88 400 VAL A O 1
ATOM 3043 N N . ASP A 1 401 ? 33.433 30.267 -7.293 1.00 85.69 401 ASP A N 1
ATOM 3044 C CA . ASP A 1 401 ? 34.870 30.199 -7.042 1.00 85.69 401 ASP A CA 1
ATOM 3045 C C . ASP A 1 401 ? 35.186 30.015 -5.547 1.00 85.69 401 ASP A C 1
ATOM 3047 O O . ASP A 1 401 ? 34.296 29.957 -4.694 1.00 85.69 401 ASP A O 1
ATOM 3051 N N . ARG A 1 402 ? 36.479 29.925 -5.224 1.00 84.56 402 ARG A N 1
ATOM 3052 C CA . ARG A 1 402 ? 36.992 29.778 -3.853 1.00 84.56 402 ARG A CA 1
ATOM 3053 C C . ARG A 1 402 ? 36.530 30.857 -2.871 1.00 84.56 402 ARG A C 1
ATOM 3055 O O . ARG A 1 402 ? 36.408 30.566 -1.683 1.00 84.56 402 ARG A O 1
ATOM 3062 N N . ASP A 1 403 ? 36.237 32.059 -3.361 1.00 85.88 403 ASP A N 1
ATOM 3063 C CA . ASP A 1 403 ? 35.743 33.182 -2.558 1.00 85.88 403 ASP A CA 1
ATOM 3064 C C . ASP A 1 403 ? 34.205 33.198 -2.466 1.00 85.88 403 ASP A C 1
ATOM 3066 O O . ASP A 1 403 ? 33.605 34.196 -2.058 1.00 85.88 403 ASP A O 1
ATOM 3070 N N . ASN A 1 404 ? 33.554 32.097 -2.857 1.00 83.44 404 ASN A N 1
ATOM 3071 C CA . ASN A 1 404 ? 32.106 31.916 -2.874 1.00 83.44 404 ASN A CA 1
ATOM 3072 C C . ASN A 1 404 ? 31.374 32.900 -3.807 1.00 83.44 404 ASN A C 1
ATOM 3074 O O . ASN A 1 404 ? 30.208 33.240 -3.588 1.00 83.44 404 ASN A O 1
ATOM 3078 N N . ARG A 1 405 ? 32.049 33.383 -4.859 1.00 85.81 405 ARG A N 1
ATOM 3079 C CA . ARG A 1 405 ? 31.448 34.265 -5.866 1.00 85.81 405 ARG A CA 1
ATOM 3080 C C . ARG A 1 405 ? 31.004 33.454 -7.083 1.00 85.81 405 ARG A C 1
ATOM 3082 O O . ARG A 1 405 ? 31.726 32.552 -7.500 1.00 85.81 405 ARG A O 1
ATOM 3089 N N . PRO A 1 406 ? 29.870 33.794 -7.719 1.00 85.31 406 PRO A N 1
ATOM 3090 C CA . PRO A 1 406 ? 29.415 33.104 -8.921 1.00 85.31 406 PRO A CA 1
ATOM 3091 C C . PRO A 1 406 ? 30.439 33.101 -10.058 1.00 85.31 406 PRO A C 1
ATOM 3093 O O . PRO A 1 406 ? 31.086 34.122 -10.320 1.00 85.31 406 PRO A O 1
ATOM 3096 N N . LEU A 1 407 ? 30.519 31.984 -10.780 1.00 84.56 407 LEU A N 1
ATOM 3097 C CA . LEU A 1 407 ? 31.329 31.890 -11.992 1.00 84.56 407 LEU A CA 1
ATOM 3098 C C . LEU A 1 407 ? 30.714 32.737 -13.118 1.00 84.56 407 LEU A C 1
ATOM 3100 O O . LEU A 1 407 ? 29.498 32.742 -13.335 1.00 84.56 407 LEU A O 1
ATOM 3104 N N . SER A 1 408 ? 31.556 33.484 -13.832 1.00 84.69 408 SER A N 1
ATOM 3105 C CA . SER A 1 408 ? 31.142 34.373 -14.922 1.00 84.69 408 SER A CA 1
ATOM 3106 C C . SER A 1 408 ? 32.199 34.423 -16.016 1.00 84.69 408 SER A C 1
ATOM 3108 O O . SER A 1 408 ? 33.386 34.534 -15.717 1.00 84.69 408 SER A O 1
ATOM 3110 N N . GLY A 1 409 ? 31.770 34.436 -17.282 1.00 81.50 409 GLY A N 1
ATOM 3111 C CA . GLY A 1 409 ? 32.649 34.543 -18.453 1.00 81.50 409 GLY A CA 1
ATOM 3112 C C . GLY A 1 409 ? 33.576 35.755 -18.496 1.00 81.50 409 GLY A C 1
ATOM 3113 O O . GLY A 1 409 ? 34.468 35.807 -19.337 1.00 81.50 409 GLY A O 1
ATOM 3114 N N . ARG A 1 410 ? 33.380 36.732 -17.601 1.00 82.31 410 ARG A N 1
ATOM 3115 C CA . ARG A 1 410 ? 34.227 37.924 -17.467 1.00 82.31 410 ARG A CA 1
ATOM 3116 C C . ARG A 1 410 ? 35.601 37.638 -16.858 1.00 82.31 410 ARG A C 1
ATOM 3118 O O . ARG A 1 410 ? 36.491 38.460 -17.036 1.00 82.31 410 ARG A O 1
ATOM 3125 N N . ASN A 1 411 ? 35.768 36.521 -16.148 1.00 83.94 411 ASN A N 1
ATOM 3126 C CA . ASN A 1 411 ? 37.030 36.156 -15.502 1.00 83.94 411 ASN A CA 1
ATOM 3127 C C . ASN A 1 411 ? 37.565 34.826 -16.049 1.00 83.94 411 ASN A C 1
ATOM 3129 O O . ASN A 1 411 ? 36.802 34.001 -16.559 1.00 83.94 411 ASN A O 1
ATOM 3133 N N . GLY A 1 412 ? 38.876 34.625 -15.919 1.00 85.19 412 GLY A N 1
ATOM 3134 C CA . GLY A 1 412 ? 39.506 33.319 -16.091 1.00 85.19 412 GLY A CA 1
ATOM 3135 C C . GLY A 1 412 ? 39.469 32.526 -14.787 1.00 85.19 412 GLY A C 1
ATOM 3136 O O . GLY A 1 412 ? 39.472 33.105 -13.700 1.00 85.19 412 GLY A O 1
ATOM 3137 N N . TYR A 1 413 ? 39.442 31.202 -14.886 1.00 88.00 413 TYR A N 1
ATOM 3138 C CA . TYR A 1 413 ? 39.488 30.307 -13.732 1.00 88.00 413 TYR A CA 1
ATOM 3139 C C . TYR A 1 413 ? 40.464 29.160 -13.980 1.00 88.00 413 TYR A C 1
ATOM 3141 O O . TYR A 1 413 ? 40.617 28.714 -15.117 1.00 88.00 413 TYR A O 1
ATOM 3149 N N . VAL A 1 414 ? 41.094 28.652 -12.923 1.00 88.25 414 VAL A N 1
ATOM 3150 C CA . VAL A 1 414 ? 41.912 27.432 -12.964 1.00 88.25 414 VAL A CA 1
ATOM 3151 C C . VAL A 1 414 ? 41.332 26.394 -12.034 1.00 88.25 414 VAL A C 1
ATOM 3153 O O . VAL A 1 414 ? 40.978 26.679 -10.892 1.00 88.25 414 VAL A O 1
ATOM 3156 N N . MET A 1 415 ? 41.280 25.171 -12.535 1.00 86.25 415 MET A N 1
ATOM 3157 C CA . MET A 1 415 ? 40.950 23.989 -11.771 1.00 86.25 415 MET A CA 1
ATOM 3158 C C . MET A 1 415 ? 42.210 23.135 -11.624 1.00 86.25 415 MET A C 1
ATOM 3160 O O . MET A 1 415 ? 42.684 22.559 -12.605 1.00 86.25 415 MET A O 1
ATOM 3164 N N . HIS A 1 416 ? 42.752 23.082 -10.405 1.00 86.06 416 HIS A N 1
ATOM 3165 C CA . HIS A 1 416 ? 43.965 22.326 -10.099 1.00 86.06 416 HIS A CA 1
ATOM 3166 C C . HIS A 1 416 ? 43.629 20.903 -9.645 1.00 86.06 416 HIS A C 1
ATOM 3168 O O . HIS A 1 416 ? 43.030 20.682 -8.589 1.00 86.06 416 HIS A O 1
ATOM 3174 N N . PHE A 1 417 ? 44.050 19.918 -10.429 1.00 82.31 417 PHE A N 1
ATOM 3175 C CA . PHE A 1 417 ? 43.918 18.501 -10.124 1.00 82.31 417 PHE A CA 1
ATOM 3176 C C . PHE A 1 417 ? 45.271 17.956 -9.648 1.00 82.31 417 PHE A C 1
ATOM 3178 O O . PHE A 1 417 ? 46.248 17.996 -10.386 1.00 82.31 417 PHE A O 1
ATOM 3185 N N . THR A 1 418 ? 45.328 17.385 -8.442 1.00 80.31 418 THR A N 1
ATOM 3186 C CA . THR A 1 418 ? 46.502 16.678 -7.892 1.00 80.31 418 THR A CA 1
ATOM 3187 C C . THR A 1 418 ? 46.940 15.465 -8.748 1.00 80.31 418 THR A C 1
ATOM 3189 O O . THR A 1 418 ? 46.457 15.237 -9.852 1.00 80.31 418 THR A O 1
ATOM 3192 N N . ARG A 1 419 ? 47.887 14.638 -8.288 1.00 64.94 419 ARG A N 1
ATOM 3193 C CA . ARG A 1 419 ? 48.516 13.585 -9.117 1.00 64.94 419 ARG A CA 1
ATOM 3194 C C . ARG A 1 419 ? 47.577 12.444 -9.574 1.00 64.94 419 ARG A C 1
ATOM 3196 O O . ARG A 1 419 ? 47.986 11.646 -10.414 1.00 64.94 419 ARG A O 1
ATOM 3203 N N . ASN A 1 420 ? 46.337 12.350 -9.067 1.00 62.44 420 ASN A N 1
ATOM 3204 C CA . ASN A 1 420 ? 45.354 11.337 -9.502 1.00 62.44 420 ASN A CA 1
ATOM 3205 C C . ASN A 1 420 ? 43.836 11.591 -9.225 1.00 62.44 420 ASN A C 1
ATOM 3207 O O . ASN A 1 420 ? 43.121 10.638 -8.926 1.00 62.44 420 ASN A O 1
ATOM 3211 N N . PRO A 1 421 ? 43.291 12.817 -9.276 1.00 65.06 421 PRO A N 1
ATOM 3212 C CA . PRO A 1 421 ? 41.925 13.121 -8.852 1.00 65.06 421 PRO A CA 1
ATOM 3213 C C . PRO A 1 421 ? 40.916 13.141 -10.001 1.00 65.06 421 PRO A C 1
ATOM 3215 O O . PRO A 1 421 ? 39.839 13.664 -9.801 1.00 65.06 421 PRO A O 1
ATOM 3218 N N . LEU A 1 422 ? 41.220 12.694 -11.219 1.00 69.50 422 LEU A N 1
ATOM 3219 C CA . LEU A 1 422 ? 40.156 12.536 -12.218 1.00 69.50 422 LEU A CA 1
ATOM 3220 C C . LEU A 1 422 ? 39.444 11.205 -11.940 1.00 69.50 422 LEU A C 1
ATOM 3222 O O . LEU A 1 422 ? 40.120 10.251 -11.548 1.00 69.50 422 LEU A O 1
ATOM 3226 N N . PRO A 1 423 ? 38.121 11.091 -12.131 1.00 62.81 423 PRO A N 1
ATOM 3227 C CA . PRO A 1 423 ? 37.399 9.834 -11.943 1.00 62.81 423 PRO A CA 1
ATOM 3228 C C . PRO A 1 423 ? 37.696 8.866 -13.104 1.00 62.81 423 PRO A C 1
ATOM 3230 O O . PRO A 1 423 ? 36.840 8.538 -13.918 1.00 62.81 423 PRO A O 1
ATOM 3233 N N . VAL A 1 424 ? 38.951 8.419 -13.217 1.00 58.12 424 VAL A N 1
ATOM 3234 C CA . VAL A 1 424 ? 39.439 7.568 -14.319 1.00 58.12 424 VAL A CA 1
ATOM 3235 C C . VAL A 1 424 ? 38.902 6.136 -14.229 1.00 58.12 424 VAL A C 1
ATOM 3237 O O . VAL A 1 424 ? 38.938 5.405 -15.213 1.00 58.12 424 VAL A O 1
ATOM 3240 N N . SER A 1 425 ? 38.411 5.728 -13.056 1.00 54.78 425 SER A N 1
ATOM 3241 C CA . SER A 1 425 ? 37.925 4.373 -12.772 1.00 54.78 425 SER A CA 1
ATOM 3242 C C . SER A 1 425 ? 36.457 4.133 -13.134 1.00 54.78 425 SER A C 1
ATOM 3244 O O . SER A 1 425 ? 36.022 2.989 -13.066 1.00 54.78 425 SER A O 1
ATOM 3246 N N . ALA A 1 426 ? 35.698 5.167 -13.515 1.00 51.72 426 ALA A N 1
ATOM 3247 C CA . ALA A 1 426 ? 34.246 5.093 -13.709 1.00 51.72 426 ALA A CA 1
ATOM 3248 C C . ALA A 1 426 ? 33.797 5.051 -15.181 1.00 51.72 426 ALA A C 1
ATOM 3250 O O . ALA A 1 426 ? 32.619 5.228 -15.463 1.00 51.72 426 ALA A O 1
ATOM 3251 N N . GLY A 1 427 ? 34.727 4.800 -16.112 1.00 60.62 427 GLY A N 1
ATOM 3252 C CA . GLY A 1 427 ? 34.478 4.779 -17.554 1.00 60.62 427 GLY A CA 1
ATOM 3253 C C . GLY A 1 427 ? 34.807 6.107 -18.247 1.00 60.62 427 GLY A C 1
ATOM 3254 O O . GLY A 1 427 ? 35.814 6.747 -17.938 1.00 60.62 427 GLY A O 1
ATOM 3255 N N . GLY A 1 428 ? 34.029 6.480 -19.267 1.00 68.31 428 GLY A N 1
ATOM 3256 C CA . GLY A 1 428 ? 34.219 7.742 -19.992 1.00 68.31 428 GLY A CA 1
ATOM 3257 C C . GLY A 1 428 ? 33.915 8.942 -19.097 1.00 68.31 428 GLY A C 1
ATOM 3258 O O . GLY A 1 428 ? 32.983 8.866 -18.310 1.00 68.31 428 GLY A O 1
ATOM 3259 N N . TRP A 1 429 ? 34.620 10.068 -19.231 1.00 75.56 429 TRP A N 1
ATOM 3260 C CA . TRP A 1 429 ? 34.185 11.318 -18.591 1.00 75.56 429 TRP A CA 1
ATOM 3261 C C . TRP A 1 429 ? 34.317 12.513 -19.527 1.00 75.56 429 TRP A C 1
ATOM 3263 O O . TRP A 1 429 ? 35.055 12.492 -20.517 1.00 75.56 429 TRP A O 1
ATOM 3273 N N . THR A 1 430 ? 33.542 13.548 -19.229 1.00 76.88 430 THR A N 1
ATOM 3274 C CA . THR A 1 430 ? 33.417 14.771 -20.015 1.00 76.88 430 THR A CA 1
ATOM 3275 C C . THR A 1 430 ? 33.232 15.963 -19.076 1.00 76.88 430 THR A C 1
ATOM 3277 O O . THR A 1 430 ? 32.343 15.936 -18.235 1.00 76.88 430 THR A O 1
ATOM 3280 N N . LEU A 1 431 ? 34.051 17.006 -19.217 1.00 80.75 431 LEU A N 1
ATOM 3281 C CA . LEU A 1 431 ? 33.970 18.251 -18.449 1.00 80.75 431 LEU A CA 1
ATOM 3282 C C . LEU A 1 431 ? 33.502 19.401 -19.349 1.00 80.75 431 LEU A C 1
ATOM 3284 O O . LEU A 1 431 ? 34.053 19.605 -20.434 1.00 80.75 431 LEU A O 1
ATOM 3288 N N . VAL A 1 432 ? 32.495 20.147 -18.888 1.00 81.56 432 VAL A N 1
ATOM 3289 C CA . VAL A 1 432 ? 31.841 21.225 -19.647 1.00 81.56 432 VAL A CA 1
ATOM 3290 C C . VAL A 1 432 ? 31.589 22.442 -18.751 1.00 81.56 432 VAL A C 1
ATOM 3292 O O . VAL A 1 432 ? 31.241 22.295 -17.579 1.00 81.56 432 VAL A O 1
ATOM 3295 N N . ALA A 1 433 ? 31.742 23.640 -19.323 1.00 81.44 433 ALA A N 1
ATOM 3296 C CA . ALA A 1 433 ? 31.255 24.892 -18.750 1.00 81.44 433 ALA A CA 1
ATOM 3297 C C . ALA A 1 433 ? 29.854 25.197 -19.314 1.00 81.44 433 ALA A C 1
ATOM 3299 O O . ALA A 1 433 ? 29.702 25.493 -20.499 1.00 81.44 433 ALA A O 1
ATOM 3300 N N . GLU A 1 434 ? 28.830 25.077 -18.476 1.00 77.69 434 GLU A N 1
ATOM 3301 C CA . GLU A 1 434 ? 27.419 25.199 -18.841 1.00 77.69 434 GLU A CA 1
ATOM 3302 C C . GLU A 1 434 ? 26.884 26.602 -18.515 1.00 77.69 434 GLU A C 1
ATOM 3304 O O . GLU A 1 434 ? 26.968 27.013 -17.358 1.00 77.69 434 GLU A O 1
ATOM 3309 N N . PRO A 1 435 ? 26.331 27.357 -19.482 1.00 76.19 435 PRO A N 1
ATOM 3310 C CA . PRO A 1 435 ? 25.697 28.641 -19.197 1.00 76.19 435 PRO A CA 1
ATOM 3311 C C . PRO A 1 435 ? 24.462 28.473 -18.299 1.00 76.19 435 PRO A C 1
ATOM 3313 O O . PRO A 1 435 ? 23.684 27.532 -18.461 1.00 76.19 435 PRO A O 1
ATOM 3316 N N . LEU A 1 436 ? 24.282 29.415 -17.376 1.00 72.31 436 LEU A N 1
ATOM 3317 C CA . LEU A 1 436 ? 23.122 29.504 -16.490 1.00 72.31 436 LEU A CA 1
ATOM 3318 C C . LEU A 1 436 ? 22.177 30.606 -16.979 1.00 72.31 436 LEU A C 1
ATOM 3320 O O . LEU A 1 436 ? 22.641 31.682 -17.369 1.00 72.31 436 LEU A O 1
ATOM 3324 N N . ASP A 1 437 ? 20.875 30.337 -16.912 1.00 71.50 437 ASP A N 1
ATOM 3325 C CA . ASP A 1 437 ? 19.826 31.335 -17.116 1.00 71.50 437 ASP A CA 1
ATOM 3326 C C . ASP A 1 437 ? 19.736 32.280 -15.890 1.00 71.50 437 ASP A C 1
ATOM 3328 O O . ASP A 1 437 ? 20.320 32.023 -14.829 1.00 71.50 437 ASP A O 1
ATOM 3332 N N . ASP A 1 438 ? 19.044 33.418 -16.030 1.00 63.19 438 ASP A N 1
ATOM 3333 C CA . ASP A 1 438 ? 19.000 34.485 -15.009 1.00 63.19 438 ASP A CA 1
ATOM 3334 C C . ASP A 1 438 ? 18.387 34.038 -13.666 1.00 63.19 438 ASP A C 1
ATOM 3336 O O . ASP A 1 438 ? 18.690 34.613 -12.617 1.00 63.19 438 ASP A O 1
ATOM 3340 N N . ASP A 1 439 ? 17.571 32.982 -13.677 1.00 59.53 439 ASP A N 1
ATOM 3341 C CA . ASP A 1 439 ? 16.977 32.347 -12.495 1.00 59.53 439 ASP A CA 1
ATOM 3342 C C . ASP A 1 439 ? 17.912 31.328 -11.807 1.00 59.53 439 ASP A C 1
ATOM 3344 O O . ASP A 1 439 ? 17.551 30.721 -10.797 1.00 59.53 439 ASP A O 1
ATOM 3348 N N . GLY A 1 440 ? 19.135 31.159 -12.320 1.00 57.75 440 GLY A N 1
ATOM 3349 C CA . GLY A 1 440 ? 20.123 30.215 -11.806 1.00 57.75 440 GLY A CA 1
ATOM 3350 C C . GLY A 1 440 ? 19.870 28.765 -12.220 1.00 57.75 440 GLY A C 1
ATOM 3351 O O . GLY A 1 440 ? 20.581 27.877 -11.740 1.00 57.75 440 GLY A O 1
ATOM 3352 N N . THR A 1 441 ? 18.896 28.514 -13.099 1.00 57.75 441 THR A N 1
ATOM 3353 C CA . THR A 1 441 ? 18.676 27.193 -13.688 1.00 57.75 441 THR A CA 1
ATOM 3354 C C . THR A 1 441 ? 19.636 26.962 -14.859 1.00 57.75 441 THR A C 1
ATOM 3356 O O . THR A 1 441 ? 20.068 27.889 -15.547 1.00 57.75 441 THR A O 1
ATOM 3359 N N . GLY A 1 442 ? 20.079 25.713 -15.027 1.00 57.38 442 GLY A N 1
ATOM 3360 C CA . GLY A 1 442 ? 20.916 25.327 -16.164 1.00 57.38 442 GLY A CA 1
ATOM 3361 C C . GLY A 1 442 ? 20.109 25.370 -17.456 1.00 57.38 442 GLY A C 1
ATOM 3362 O O . GLY A 1 442 ? 18.941 24.976 -17.461 1.00 57.38 442 GLY A O 1
ATOM 3363 N N . GLY A 1 443 ? 20.723 25.830 -18.548 1.00 52.69 443 GLY A N 1
ATOM 3364 C CA . GLY A 1 443 ? 20.062 25.857 -19.848 1.00 52.69 443 GLY A CA 1
ATOM 3365 C C . GLY A 1 443 ? 19.591 24.456 -20.250 1.00 52.69 443 GLY A C 1
ATOM 3366 O O . GLY A 1 443 ? 20.409 23.558 -20.423 1.00 52.69 443 GLY A O 1
ATOM 3367 N N . ASP A 1 444 ? 18.275 24.286 -20.412 1.00 46.34 444 ASP A N 1
ATOM 3368 C CA . ASP A 1 444 ? 17.594 23.007 -20.661 1.00 46.34 444 ASP A CA 1
ATOM 3369 C C . ASP A 1 444 ? 18.385 22.046 -21.579 1.00 46.34 444 ASP A C 1
ATOM 3371 O O . ASP A 1 444 ? 18.512 22.255 -22.793 1.00 46.34 444 ASP A O 1
ATOM 3375 N N . ALA A 1 445 ? 18.882 20.952 -20.989 1.00 44.44 445 ALA A N 1
ATOM 3376 C CA . ALA A 1 445 ? 19.631 19.891 -21.664 1.00 44.44 445 ALA A CA 1
ATOM 3377 C C . ALA A 1 445 ? 18.831 19.180 -22.778 1.00 44.44 445 ALA A C 1
ATOM 3379 O O . ALA A 1 445 ? 19.399 18.387 -23.535 1.00 44.44 445 ALA A O 1
ATOM 3380 N N . ARG A 1 446 ? 17.523 19.456 -22.898 1.00 45.78 446 ARG A N 1
ATOM 3381 C CA . ARG A 1 446 ? 16.631 18.950 -23.953 1.00 45.78 446 ARG A CA 1
ATOM 3382 C C . ARG A 1 446 ? 16.604 19.836 -25.204 1.00 45.78 446 ARG A C 1
ATOM 3384 O O . ARG A 1 446 ? 15.976 19.451 -26.191 1.00 45.78 446 ARG A O 1
ATOM 3391 N N . ARG A 1 447 ? 17.290 20.991 -25.226 1.00 41.16 447 ARG A N 1
ATOM 3392 C CA . ARG A 1 447 ? 17.340 21.859 -26.418 1.00 41.16 447 ARG A CA 1
ATOM 3393 C C . ARG A 1 447 ? 18.075 21.171 -27.589 1.00 41.16 447 ARG A C 1
ATOM 3395 O O . ARG A 1 447 ? 19.246 20.800 -27.450 1.00 41.16 447 ARG A O 1
ATOM 3402 N N . PRO A 1 448 ? 17.449 21.027 -28.774 1.00 30.95 448 PRO A N 1
ATOM 3403 C CA . PRO A 1 448 ? 18.092 20.424 -29.943 1.00 30.95 448 PRO A CA 1
ATOM 3404 C C . PRO A 1 448 ? 19.361 21.196 -30.346 1.00 30.95 448 PRO A C 1
ATOM 3406 O O . PRO A 1 448 ? 19.328 22.413 -30.510 1.00 30.95 448 PRO A O 1
ATOM 3409 N N . GLY A 1 449 ? 20.496 20.503 -30.500 1.00 38.47 449 GLY A N 1
ATOM 3410 C CA . GLY A 1 449 ? 21.785 21.113 -30.875 1.00 38.47 449 GLY A CA 1
ATOM 3411 C C . GLY A 1 449 ? 22.680 21.567 -29.711 1.00 38.47 449 GLY A C 1
ATOM 3412 O O . GLY A 1 449 ? 23.807 22.001 -29.957 1.00 38.47 449 GLY A O 1
ATOM 3413 N N . TRP A 1 450 ? 22.243 21.398 -28.456 1.00 42.47 450 TRP A N 1
ATOM 3414 C CA . TRP A 1 450 ? 23.030 21.700 -27.246 1.00 42.47 450 TRP A CA 1
ATOM 3415 C C . TRP A 1 450 ? 24.383 20.953 -27.203 1.00 42.47 450 TRP A C 1
ATOM 3417 O O . TRP A 1 450 ? 25.395 21.510 -26.782 1.00 42.47 450 TRP A O 1
ATOM 3427 N N . ARG A 1 451 ? 24.437 19.729 -27.758 1.00 44.03 451 ARG A N 1
ATOM 3428 C CA . ARG A 1 451 ? 25.624 18.846 -27.798 1.00 44.03 451 ARG A CA 1
ATOM 3429 C C . ARG A 1 451 ? 26.814 19.362 -28.629 1.00 44.03 451 ARG A C 1
ATOM 3431 O O . ARG A 1 451 ? 27.920 18.886 -28.420 1.00 44.03 451 ARG A O 1
ATOM 3438 N N . ASN A 1 452 ? 26.605 20.299 -29.560 1.00 38.41 452 ASN A N 1
ATOM 3439 C CA . ASN A 1 452 ? 27.607 20.666 -30.579 1.00 38.41 452 ASN A CA 1
ATOM 3440 C C . ASN A 1 452 ? 28.230 22.063 -30.403 1.00 38.41 452 ASN A C 1
ATOM 3442 O O . ASN A 1 452 ? 28.965 22.502 -31.286 1.00 38.41 452 ASN A O 1
ATOM 3446 N N . ARG A 1 453 ? 27.919 22.797 -29.325 1.00 43.88 453 ARG A N 1
ATOM 3447 C CA . ARG A 1 453 ? 28.248 24.236 -29.237 1.00 43.88 453 ARG A CA 1
ATOM 3448 C C . ARG A 1 453 ? 29.328 24.648 -28.236 1.00 43.88 453 ARG A C 1
ATOM 3450 O O . ARG A 1 453 ? 29.713 25.811 -28.264 1.00 43.88 453 ARG A O 1
ATOM 3457 N N . HIS A 1 454 ? 29.863 23.748 -27.416 1.00 51.81 454 HIS A N 1
ATOM 3458 C CA . HIS A 1 454 ? 30.855 24.117 -26.398 1.00 51.81 454 HIS A CA 1
ATOM 3459 C C . HIS A 1 454 ? 32.074 23.199 -26.467 1.00 51.81 454 HIS A C 1
ATOM 3461 O O . HIS A 1 454 ? 31.936 22.012 -26.748 1.00 51.81 454 HIS A O 1
ATOM 3467 N N . VAL A 1 455 ? 33.268 23.762 -26.261 1.00 56.91 455 VAL A N 1
ATOM 3468 C CA . VAL A 1 455 ? 34.520 22.997 -26.185 1.00 56.91 455 VAL A CA 1
ATOM 3469 C C . VAL A 1 455 ? 34.428 22.084 -24.971 1.00 56.91 455 VAL A C 1
ATOM 3471 O O . VAL A 1 455 ? 34.127 22.541 -23.871 1.00 56.91 455 VAL A O 1
ATOM 3474 N N . VAL A 1 456 ? 34.642 20.794 -25.199 1.00 62.97 456 VAL A N 1
ATOM 3475 C CA . VAL A 1 456 ? 34.507 19.741 -24.200 1.00 62.97 456 VAL A CA 1
ATOM 3476 C C . VAL A 1 456 ? 35.878 19.126 -23.966 1.00 62.97 456 VAL A C 1
ATOM 3478 O O . VAL A 1 456 ? 36.535 18.755 -24.933 1.00 62.97 456 VAL A O 1
ATOM 3481 N N . LEU A 1 457 ? 36.288 18.987 -22.704 1.00 73.19 457 LEU A N 1
ATOM 3482 C CA . LEU A 1 457 ? 37.450 18.171 -22.346 1.00 73.19 457 LEU A CA 1
ATOM 3483 C C . LEU A 1 457 ? 36.972 16.780 -21.959 1.00 73.19 457 LEU A C 1
ATOM 3485 O O . LEU A 1 457 ? 36.115 16.624 -21.089 1.00 73.19 457 LEU A O 1
ATOM 3489 N N . THR A 1 458 ? 37.529 15.769 -22.605 1.00 72.38 458 THR A N 1
ATOM 3490 C CA . THR A 1 458 ? 37.168 14.370 -22.401 1.00 72.38 458 THR A CA 1
ATOM 3491 C C . THR A 1 458 ? 38.361 13.563 -21.920 1.00 72.38 458 THR A C 1
ATOM 3493 O O . THR A 1 458 ? 39.521 13.926 -22.110 1.00 72.38 458 THR A O 1
ATOM 3496 N N . ASN A 1 459 ? 38.084 12.385 -21.369 1.00 69.00 459 ASN A N 1
ATOM 3497 C CA . ASN A 1 459 ? 39.123 11.416 -21.028 1.00 69.00 459 ASN A CA 1
ATOM 3498 C C . ASN A 1 459 ? 39.905 10.865 -22.240 1.00 69.00 459 ASN A C 1
ATOM 3500 O O . ASN A 1 459 ? 40.872 10.128 -22.048 1.00 69.00 459 ASN A O 1
ATOM 3504 N N . ARG A 1 460 ? 39.471 11.174 -23.471 1.00 64.44 460 ARG A N 1
ATOM 3505 C CA . ARG A 1 460 ? 40.135 10.788 -24.724 1.00 64.44 460 ARG A CA 1
ATOM 3506 C C . ARG A 1 460 ? 41.091 11.861 -25.243 1.00 64.44 460 ARG A C 1
ATOM 3508 O O . ARG A 1 460 ? 41.847 11.575 -26.169 1.00 64.44 460 ARG A O 1
ATOM 3515 N N . ASP A 1 461 ? 41.077 13.053 -24.653 1.00 72.44 461 ASP A N 1
ATOM 3516 C CA . ASP A 1 461 ? 41.997 14.125 -25.012 1.00 72.44 461 ASP A CA 1
ATOM 3517 C C . ASP A 1 461 ? 43.365 13.916 -24.349 1.00 72.44 461 ASP A C 1
ATOM 3519 O O . ASP A 1 461 ? 43.479 13.429 -23.221 1.00 72.44 461 ASP A O 1
ATOM 3523 N N . HIS A 1 462 ? 44.435 14.288 -25.056 1.00 74.94 462 HIS A N 1
ATOM 3524 C CA . HIS A 1 462 ? 45.796 14.227 -24.526 1.00 74.94 462 HIS A CA 1
ATOM 3525 C C . HIS A 1 462 ? 46.026 15.359 -23.517 1.00 74.94 462 HIS A C 1
ATOM 3527 O O . HIS A 1 462 ? 46.560 16.411 -23.864 1.00 74.94 462 HIS A O 1
ATOM 3533 N N . LEU A 1 463 ? 45.620 15.137 -22.264 1.00 79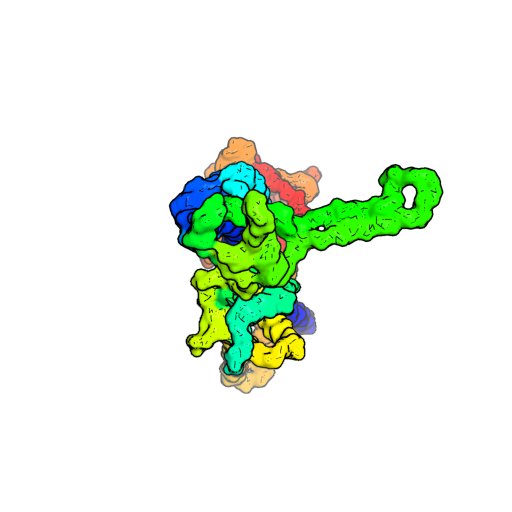.38 463 LEU A N 1
ATOM 3534 C CA . LEU A 1 463 ? 45.819 16.107 -21.189 1.00 79.38 463 LEU A CA 1
ATOM 3535 C C . LEU A 1 463 ? 47.311 16.307 -20.898 1.00 79.38 463 LEU A C 1
ATOM 3537 O O . LEU A 1 463 ? 48.043 15.359 -20.595 1.00 79.38 463 LEU A O 1
ATOM 3541 N N . VAL A 1 464 ? 47.749 17.561 -20.948 1.00 82.88 464 VAL A N 1
ATOM 3542 C CA . VAL A 1 464 ? 49.106 17.979 -20.600 1.00 82.88 464 VAL A CA 1
ATOM 3543 C C . VAL A 1 464 ? 49.245 17.968 -19.080 1.00 82.88 464 VAL A C 1
ATOM 3545 O O . VAL A 1 464 ? 48.463 18.603 -18.373 1.00 82.88 464 VAL A O 1
ATOM 3548 N N . ARG A 1 465 ? 50.238 17.234 -18.573 1.00 82.88 465 ARG A N 1
ATOM 3549 C CA . ARG A 1 465 ? 50.537 17.136 -17.138 1.00 82.88 465 ARG A CA 1
ATOM 3550 C C . ARG A 1 465 ? 51.683 18.061 -16.751 1.00 82.88 465 ARG A C 1
ATOM 3552 O O . ARG A 1 465 ? 52.654 18.207 -17.494 1.00 82.88 465 ARG A O 1
ATOM 3559 N N . ASN A 1 466 ? 51.593 18.613 -15.551 1.00 83.50 466 ASN A N 1
ATOM 3560 C CA . ASN A 1 466 ? 52.664 19.362 -14.912 1.00 83.50 466 ASN A CA 1
ATOM 3561 C C . ASN A 1 466 ? 53.817 18.431 -14.491 1.00 83.50 466 ASN A C 1
ATOM 3563 O O . ASN A 1 466 ? 53.679 17.205 -14.450 1.00 83.50 466 ASN A O 1
ATOM 3567 N N . ARG A 1 467 ? 54.978 19.010 -14.151 1.00 81.94 467 ARG A N 1
ATOM 3568 C CA . ARG A 1 467 ? 56.191 18.253 -13.763 1.00 81.94 467 ARG A CA 1
ATOM 3569 C C . ARG A 1 467 ? 56.002 17.369 -12.524 1.00 81.94 467 ARG A C 1
ATOM 3571 O O . ARG A 1 467 ? 56.687 16.363 -12.387 1.00 81.94 467 ARG A O 1
ATOM 3578 N N . ASP A 1 468 ? 55.083 17.736 -11.639 1.00 79.69 468 ASP A N 1
ATOM 3579 C CA . ASP A 1 468 ? 54.696 16.990 -10.435 1.00 79.69 468 ASP A CA 1
ATOM 3580 C C . ASP A 1 468 ? 53.607 15.924 -10.702 1.00 79.69 468 ASP A C 1
ATOM 3582 O O . ASP A 1 468 ? 53.237 15.157 -9.810 1.00 79.69 468 ASP A O 1
ATOM 3586 N N . GLY A 1 469 ? 53.112 15.842 -11.942 1.00 76.31 469 GLY A N 1
ATOM 3587 C CA . GLY A 1 469 ? 52.045 14.944 -12.374 1.00 76.31 469 GLY A CA 1
ATOM 3588 C C . GLY A 1 469 ? 50.623 15.471 -12.151 1.00 76.31 469 GLY A C 1
ATOM 3589 O O . GLY A 1 469 ? 49.682 14.740 -12.479 1.00 76.31 469 GLY A O 1
ATOM 3590 N N . SER A 1 470 ? 50.465 16.696 -11.630 1.00 83.12 470 SER A N 1
ATOM 3591 C CA . SER A 1 470 ? 49.180 17.407 -11.543 1.00 83.12 470 SER A CA 1
ATOM 3592 C C . SER A 1 470 ? 48.666 17.827 -12.929 1.00 83.12 470 SER A C 1
ATOM 3594 O O . SER A 1 470 ? 49.400 17.785 -13.923 1.00 83.12 470 SER A O 1
ATOM 3596 N N . ILE A 1 471 ? 47.384 18.180 -13.015 1.00 85.12 471 ILE A N 1
ATOM 3597 C CA . ILE A 1 471 ? 46.732 18.684 -14.229 1.00 85.12 471 ILE A CA 1
ATOM 3598 C C . ILE A 1 471 ? 46.048 20.002 -13.880 1.00 85.12 471 ILE A C 1
ATOM 3600 O O . ILE A 1 471 ? 45.199 20.034 -12.997 1.00 85.12 471 ILE A O 1
ATOM 3604 N N . ASP A 1 472 ? 46.360 21.060 -14.619 1.00 85.50 472 ASP A N 1
ATOM 3605 C CA . ASP A 1 472 ? 45.610 22.312 -14.555 1.00 85.50 472 ASP A CA 1
ATOM 3606 C C . ASP A 1 472 ? 44.686 22.406 -15.762 1.00 85.50 472 ASP A C 1
ATOM 3608 O O . ASP A 1 472 ? 45.129 22.216 -16.899 1.00 85.50 472 ASP A O 1
ATOM 3612 N N . ILE A 1 473 ? 43.406 22.681 -15.510 1.00 87.19 473 ILE A N 1
ATOM 3613 C CA . ILE A 1 473 ? 42.418 22.992 -16.546 1.00 87.19 473 ILE A CA 1
ATOM 3614 C C . ILE A 1 473 ? 42.017 24.455 -16.393 1.00 87.19 473 ILE A C 1
ATOM 3616 O O . ILE A 1 473 ? 41.468 24.839 -15.360 1.00 87.19 473 ILE A O 1
ATOM 3620 N N . THR A 1 474 ? 42.278 25.270 -17.414 1.00 86.69 474 THR A N 1
ATOM 3621 C CA . THR A 1 474 ? 41.883 26.683 -17.417 1.00 86.69 474 THR A CA 1
ATOM 3622 C C . THR A 1 474 ? 40.533 26.883 -18.100 1.00 86.69 474 THR A C 1
ATOM 3624 O O . THR A 1 474 ? 40.214 26.237 -19.093 1.00 86.69 474 THR A O 1
ATOM 3627 N N . VAL A 1 475 ? 39.708 27.782 -17.575 1.00 86.31 475 VAL A N 1
ATOM 3628 C CA . VAL A 1 475 ? 38.391 28.129 -18.122 1.00 86.31 475 VAL A CA 1
ATOM 3629 C C . VAL A 1 475 ? 38.392 29.627 -18.387 1.00 86.31 475 VAL A C 1
ATOM 3631 O O . VAL A 1 475 ? 38.459 30.415 -17.447 1.00 86.31 475 VAL A O 1
ATOM 3634 N N . GLN A 1 476 ? 38.379 30.034 -19.656 1.00 84.38 476 GLN A N 1
ATOM 3635 C CA . GLN A 1 476 ? 38.597 31.431 -20.046 1.00 84.38 476 GLN A CA 1
ATOM 3636 C C . GLN A 1 476 ? 37.863 31.796 -21.348 1.00 84.38 476 GLN A C 1
ATOM 3638 O O . GLN A 1 476 ? 37.600 30.916 -22.171 1.00 84.38 476 GLN A O 1
ATOM 3643 N N . PRO A 1 477 ? 37.528 33.084 -21.565 1.00 78.56 477 PRO A N 1
ATOM 3644 C CA . PRO A 1 477 ? 36.715 33.502 -22.712 1.00 78.56 477 PRO A CA 1
ATOM 3645 C C . PRO A 1 477 ? 37.481 33.483 -24.043 1.00 78.56 477 PRO A C 1
ATOM 3647 O O . PRO A 1 477 ? 36.878 33.368 -25.108 1.00 78.56 477 PRO A O 1
ATOM 3650 N N . THR A 1 478 ? 38.809 33.595 -24.004 1.00 77.88 478 THR A N 1
ATOM 3651 C CA . THR A 1 478 ? 39.681 33.615 -25.185 1.00 77.88 478 THR A CA 1
ATOM 3652 C C . THR A 1 478 ? 40.659 32.450 -25.151 1.00 77.88 478 THR A C 1
ATOM 3654 O O . THR A 1 478 ? 41.083 32.024 -24.081 1.00 77.88 478 THR A O 1
ATOM 3657 N N . ALA A 1 479 ? 41.041 31.917 -26.314 1.00 74.69 479 ALA A N 1
ATOM 3658 C CA . ALA A 1 479 ? 42.017 30.831 -26.375 1.00 74.69 479 ALA A CA 1
ATOM 3659 C C . ALA A 1 479 ? 43.377 31.272 -25.791 1.00 74.69 479 ALA A C 1
ATOM 3661 O O . ALA A 1 479 ? 43.810 32.402 -26.042 1.00 74.69 479 ALA A O 1
ATOM 3662 N N . PRO A 1 480 ? 44.077 30.411 -25.031 1.00 73.19 480 PRO A N 1
ATOM 3663 C CA . PRO A 1 480 ? 45.399 30.732 -24.506 1.00 73.19 480 PRO A CA 1
ATOM 3664 C C . PRO A 1 480 ? 46.416 30.867 -25.647 1.00 73.19 480 PRO A C 1
ATOM 3666 O O . PRO A 1 480 ? 46.259 30.269 -26.708 1.00 73.19 480 PRO A O 1
ATOM 3669 N N . ALA A 1 481 ? 47.509 31.603 -25.414 1.00 71.44 481 ALA A N 1
ATOM 3670 C CA . ALA A 1 481 ? 48.537 31.885 -26.426 1.00 71.44 481 ALA A CA 1
ATOM 3671 C C . ALA A 1 481 ? 49.178 30.627 -27.057 1.00 71.44 481 ALA A C 1
ATOM 3673 O O . ALA A 1 481 ? 49.745 30.696 -28.146 1.00 71.44 481 ALA A O 1
ATOM 3674 N N . ARG A 1 482 ? 49.101 29.472 -26.379 1.00 72.31 482 ARG A N 1
ATOM 3675 C CA . ARG A 1 482 ? 49.533 28.159 -26.885 1.00 72.31 482 ARG A CA 1
ATOM 3676 C C . ARG A 1 482 ? 48.461 27.094 -26.599 1.00 72.31 482 ARG A C 1
ATOM 3678 O O . ARG A 1 482 ? 48.596 26.337 -25.639 1.00 72.31 482 ARG A O 1
ATOM 3685 N N . PRO A 1 483 ? 47.400 27.008 -27.417 1.00 64.25 483 PRO A N 1
ATOM 3686 C CA . PRO A 1 483 ? 46.251 26.144 -27.136 1.00 64.25 483 PRO A CA 1
ATOM 3687 C C . PRO A 1 483 ? 46.557 24.650 -27.291 1.00 64.25 483 PRO A C 1
ATOM 3689 O O . PRO A 1 483 ? 45.895 23.832 -26.669 1.00 64.25 483 PRO A O 1
ATOM 3692 N N . ALA A 1 484 ? 47.582 24.283 -28.067 1.00 62.19 484 ALA A N 1
ATOM 3693 C CA . ALA A 1 484 ? 48.004 22.892 -28.250 1.00 62.19 484 ALA A CA 1
ATOM 3694 C C . ALA A 1 484 ? 48.792 22.313 -27.057 1.00 62.19 484 ALA A C 1
ATOM 3696 O O . ALA A 1 484 ? 49.048 21.114 -27.020 1.00 62.19 484 ALA A O 1
ATOM 3697 N N . THR A 1 485 ? 49.214 23.154 -26.106 1.00 63.53 485 THR A N 1
ATOM 3698 C CA . THR A 1 485 ? 50.040 22.749 -24.954 1.00 63.53 485 THR A CA 1
ATOM 3699 C C . THR A 1 485 ? 49.397 23.093 -23.609 1.00 63.53 485 THR A C 1
ATOM 3701 O O . THR A 1 485 ? 50.088 23.099 -22.595 1.00 63.53 485 THR A O 1
ATOM 3704 N N . ALA A 1 486 ? 48.106 23.421 -23.593 1.00 71.38 486 ALA A N 1
ATOM 3705 C CA . ALA A 1 486 ? 47.359 23.780 -22.392 1.00 71.38 486 ALA A CA 1
ATOM 3706 C C . ALA A 1 486 ? 46.026 23.025 -22.367 1.00 71.38 486 ALA A C 1
ATOM 3708 O O . ALA A 1 486 ? 45.383 22.891 -23.407 1.00 71.38 486 ALA A O 1
ATOM 3709 N N . ASN A 1 487 ? 45.592 22.566 -21.192 1.00 84.38 487 ASN A N 1
ATOM 3710 C CA . ASN A 1 487 ? 44.235 22.042 -21.029 1.00 84.38 487 ASN A CA 1
ATOM 3711 C C . ASN A 1 487 ? 43.318 23.233 -20.755 1.00 84.38 487 ASN A C 1
ATOM 3713 O O . ASN A 1 487 ? 43.461 23.882 -19.719 1.00 84.38 487 ASN A O 1
ATOM 3717 N N . TRP A 1 488 ? 42.411 23.548 -21.678 1.00 83.44 488 TRP A N 1
ATOM 3718 C CA . TRP A 1 488 ? 41.567 24.732 -21.548 1.00 83.44 488 TRP A CA 1
ATOM 3719 C C . TRP A 1 488 ? 40.142 24.504 -22.058 1.00 83.44 488 TRP A C 1
ATOM 3721 O O . TRP A 1 488 ? 39.903 23.677 -22.939 1.00 83.44 488 TRP A O 1
ATOM 3731 N N . LEU A 1 489 ? 39.200 25.258 -21.496 1.00 83.88 489 LEU A N 1
ATOM 3732 C CA . LEU A 1 489 ? 37.790 25.311 -21.870 1.00 83.88 489 LEU A CA 1
ATOM 3733 C C . LEU A 1 489 ? 37.386 26.757 -22.148 1.00 83.88 489 LEU A C 1
ATOM 3735 O O . LEU A 1 489 ? 37.867 27.692 -21.504 1.00 83.88 489 LEU A O 1
ATOM 3739 N N . VAL A 1 490 ? 36.458 26.929 -23.086 1.00 82.94 490 VAL A N 1
ATOM 3740 C CA . VAL A 1 490 ? 35.854 28.233 -23.371 1.00 82.94 490 VAL A CA 1
ATOM 3741 C C . VAL A 1 490 ? 34.808 28.537 -22.299 1.00 82.94 490 VAL A C 1
ATOM 3743 O O . VAL A 1 490 ? 33.891 27.739 -22.100 1.00 82.94 490 VAL A O 1
ATOM 3746 N N . SER A 1 491 ? 34.918 29.687 -21.629 1.00 81.44 491 SER A N 1
ATOM 3747 C CA . SER A 1 491 ? 33.872 30.154 -20.712 1.00 81.44 491 SER A CA 1
ATOM 3748 C C . SER A 1 491 ? 32.682 30.751 -21.486 1.00 81.44 491 SER A C 1
ATOM 3750 O O . SER A 1 491 ? 32.879 31.524 -22.429 1.00 81.44 491 SER A O 1
ATOM 3752 N N . PRO A 1 492 ? 31.429 30.430 -21.111 1.00 81.88 492 PRO A N 1
ATOM 3753 C CA . PRO A 1 492 ? 30.255 31.122 -21.637 1.00 81.88 492 PRO A CA 1
ATOM 3754 C C . PRO A 1 492 ? 30.275 32.610 -21.271 1.00 81.88 492 PRO A C 1
ATOM 3756 O O . PRO A 1 492 ? 30.742 32.972 -20.198 1.00 81.88 492 PRO A O 1
ATOM 3759 N N . THR A 1 493 ? 29.716 33.480 -22.117 1.00 78.19 493 THR A N 1
ATOM 3760 C CA . THR A 1 493 ? 29.727 34.947 -21.928 1.00 78.19 493 THR A CA 1
ATOM 3761 C C . THR A 1 493 ? 28.974 35.435 -20.679 1.00 78.19 493 THR A C 1
ATOM 3763 O O . THR A 1 493 ? 29.240 36.537 -20.196 1.00 78.19 493 THR A O 1
ATOM 3766 N N . GLY A 1 494 ? 28.045 34.631 -20.153 1.00 80.25 494 GLY A N 1
ATOM 3767 C CA . GLY A 1 494 ? 27.212 34.926 -18.983 1.00 80.25 494 GLY A CA 1
ATOM 3768 C C . GLY A 1 494 ? 27.679 34.252 -17.689 1.00 80.25 494 GLY A C 1
ATOM 3769 O O . GLY A 1 494 ? 28.862 33.947 -17.509 1.00 80.25 494 GLY A O 1
ATOM 3770 N N . ARG A 1 495 ? 26.741 34.037 -16.757 1.00 83.50 495 ARG A N 1
ATOM 3771 C CA . ARG A 1 495 ? 26.969 33.137 -15.616 1.00 83.50 495 ARG A CA 1
ATOM 3772 C C . ARG A 1 495 ? 27.047 31.707 -16.131 1.00 83.50 495 ARG A C 1
ATOM 3774 O O . ARG A 1 495 ? 26.379 31.362 -17.103 1.00 83.50 495 ARG A O 1
ATOM 3781 N N . PHE A 1 496 ? 27.868 30.888 -15.494 1.00 82.50 496 PHE A N 1
ATOM 3782 C CA . PHE A 1 496 ? 28.002 29.490 -15.875 1.00 82.50 496 PHE A CA 1
ATOM 3783 C C . PHE A 1 496 ? 28.268 28.606 -14.660 1.00 82.50 496 PHE A C 1
ATOM 3785 O O . PHE A 1 496 ? 28.529 29.093 -13.563 1.00 82.50 496 PHE A O 1
ATOM 3792 N N . ARG A 1 497 ? 28.192 27.300 -14.872 1.00 84.38 497 ARG A N 1
ATOM 3793 C CA . ARG A 1 497 ? 28.496 26.243 -13.914 1.00 84.38 497 ARG A CA 1
ATOM 3794 C C . ARG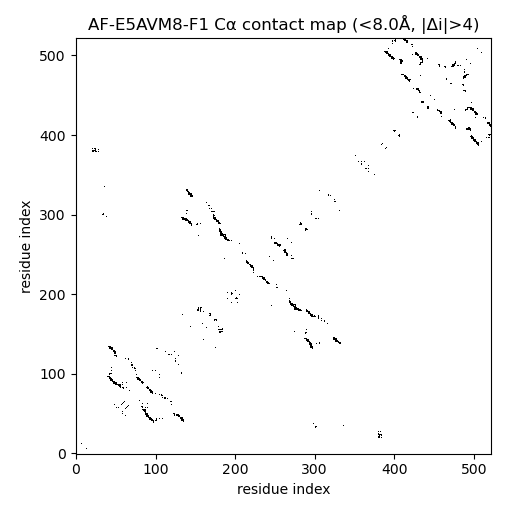 A 1 497 ? 29.447 25.248 -14.557 1.00 84.38 497 ARG A C 1
ATOM 3796 O O . ARG A 1 497 ? 29.363 24.989 -15.752 1.00 84.38 497 ARG A O 1
ATOM 3803 N N . MET A 1 498 ? 30.340 24.665 -13.771 1.00 84.44 498 MET A N 1
ATOM 3804 C CA . MET A 1 498 ? 31.141 23.531 -14.219 1.00 84.44 498 MET A CA 1
ATOM 3805 C C . MET A 1 498 ? 30.389 22.232 -13.948 1.00 84.44 498 MET A C 1
ATOM 3807 O O . MET A 1 498 ? 29.954 21.987 -12.821 1.00 84.44 498 MET A O 1
ATOM 3811 N N . VAL A 1 499 ? 30.271 21.385 -14.967 1.00 77.56 499 VAL A N 1
ATOM 3812 C CA . VAL A 1 499 ? 29.606 20.081 -14.868 1.00 77.56 499 VAL A CA 1
ATOM 3813 C C . VAL A 1 499 ? 30.510 18.999 -15.434 1.00 77.56 499 VAL A C 1
ATOM 3815 O O . VAL A 1 499 ? 31.068 19.142 -16.524 1.00 77.56 499 VAL A O 1
ATOM 3818 N N . MET A 1 500 ? 30.643 17.902 -14.693 1.00 79.56 500 MET A N 1
ATOM 3819 C CA . MET A 1 500 ? 31.318 16.694 -15.146 1.00 79.56 500 MET A CA 1
ATOM 3820 C C . MET A 1 500 ? 30.275 15.609 -15.385 1.00 79.56 500 MET A C 1
ATOM 3822 O O . MET A 1 500 ? 29.472 15.305 -14.508 1.00 79.56 500 MET A O 1
ATOM 3826 N N . ARG A 1 501 ? 30.297 15.025 -16.578 1.00 73.19 501 ARG A N 1
ATOM 3827 C CA . ARG A 1 501 ? 29.522 13.837 -16.935 1.00 73.19 501 ARG A CA 1
ATOM 3828 C C . ARG A 1 501 ? 30.412 12.617 -16.872 1.00 73.19 501 ARG A C 1
ATOM 3830 O O . ARG A 1 501 ? 31.536 12.656 -17.382 1.00 73.19 501 ARG A O 1
ATOM 3837 N N . ILE A 1 502 ? 29.910 11.558 -16.260 1.00 72.31 502 ILE A N 1
ATOM 3838 C CA . ILE A 1 502 ? 30.610 10.287 -16.103 1.00 72.31 502 ILE A CA 1
ATOM 3839 C C . ILE A 1 502 ? 29.745 9.201 -16.738 1.00 72.31 502 ILE A C 1
ATOM 3841 O O . ILE A 1 502 ? 28.543 9.162 -16.507 1.00 72.31 502 ILE A O 1
ATOM 3845 N N . TYR A 1 503 ? 30.366 8.339 -17.540 1.00 68.00 503 TYR A N 1
ATOM 3846 C CA . TYR A 1 503 ? 29.715 7.270 -18.291 1.00 68.00 503 TYR A CA 1
ATOM 3847 C C . TYR A 1 503 ? 30.256 5.920 -17.833 1.00 68.00 503 TYR A C 1
ATOM 3849 O O . TYR A 1 503 ? 31.418 5.609 -18.111 1.00 68.00 503 TYR A O 1
ATOM 3857 N N . GLY A 1 504 ? 29.421 5.092 -17.208 1.00 61.66 504 GLY A N 1
ATOM 3858 C CA . GLY A 1 504 ? 29.867 3.800 -16.693 1.00 61.66 504 GLY A CA 1
ATOM 3859 C C . GLY A 1 504 ? 28.741 2.879 -16.225 1.00 61.66 504 GLY A C 1
ATOM 3860 O O . GLY A 1 504 ? 27.578 3.278 -16.210 1.00 61.66 504 GLY A O 1
ATOM 3861 N N . PRO A 1 505 ? 29.071 1.628 -15.858 1.00 57.41 505 PRO A N 1
ATOM 3862 C CA . PRO A 1 505 ? 28.106 0.695 -15.290 1.00 57.41 505 PRO A CA 1
ATOM 3863 C C . PRO A 1 505 ? 27.654 1.147 -13.889 1.00 57.41 505 PRO A C 1
ATOM 3865 O O . PRO A 1 505 ? 28.472 1.579 -13.072 1.00 57.41 505 PRO A O 1
ATOM 3868 N N . ASN A 1 506 ? 26.360 0.986 -13.600 1.00 51.09 506 ASN A N 1
ATOM 3869 C CA . ASN A 1 506 ? 25.667 1.441 -12.383 1.00 51.09 506 ASN A CA 1
ATOM 3870 C C . ASN A 1 506 ? 26.415 1.089 -11.066 1.00 51.09 506 ASN A C 1
ATOM 3872 O O . ASN A 1 506 ? 26.602 1.925 -10.179 1.00 51.09 506 ASN A O 1
ATOM 3876 N N . THR A 1 507 ? 26.990 -0.115 -10.970 1.00 50.16 507 THR A N 1
ATOM 3877 C CA . THR A 1 507 ? 27.744 -0.569 -9.783 1.00 50.16 507 THR A CA 1
ATOM 3878 C C . THR A 1 507 ? 29.014 0.237 -9.480 1.00 50.16 507 THR A C 1
ATOM 3880 O O . THR A 1 507 ? 29.451 0.266 -8.325 1.00 50.16 507 THR A O 1
ATOM 3883 N N . MET A 1 508 ? 29.616 0.894 -10.478 1.00 54.44 508 MET A N 1
ATOM 3884 C CA . MET A 1 508 ? 30.759 1.797 -10.287 1.00 54.44 508 MET A CA 1
ATOM 3885 C C . MET A 1 508 ? 30.320 3.202 -9.861 1.00 54.44 508 MET A C 1
ATOM 3887 O O . MET A 1 508 ? 31.012 3.831 -9.060 1.00 54.44 508 MET A O 1
ATOM 3891 N N . MET A 1 509 ? 29.165 3.668 -10.343 1.00 55.03 509 MET A N 1
ATOM 3892 C CA . MET A 1 509 ? 28.634 5.013 -10.084 1.00 55.03 509 MET A CA 1
ATOM 3893 C C . MET A 1 509 ? 28.278 5.216 -8.607 1.00 55.03 509 MET A C 1
ATOM 3895 O O . MET A 1 509 ? 28.696 6.198 -7.998 1.00 55.03 509 MET A O 1
ATOM 3899 N N . HIS A 1 510 ? 27.610 4.243 -7.976 1.00 52.88 510 HIS A N 1
ATOM 3900 C CA . HIS A 1 510 ? 27.242 4.322 -6.553 1.00 52.88 510 HIS A CA 1
ATOM 3901 C C . HIS A 1 510 ? 28.433 4.285 -5.578 1.00 52.88 510 HIS A C 1
ATOM 3903 O O . HIS A 1 510 ? 28.279 4.614 -4.403 1.00 52.88 510 HIS A O 1
ATOM 3909 N N . ARG A 1 511 ? 29.631 3.899 -6.039 1.00 52.38 511 ARG A N 1
ATOM 3910 C CA . ARG A 1 511 ? 30.865 3.880 -5.228 1.00 52.38 511 ARG A CA 1
ATOM 3911 C C . ARG A 1 511 ? 31.749 5.109 -5.448 1.00 52.38 511 ARG A C 1
ATOM 3913 O O . ARG A 1 511 ? 32.842 5.183 -4.881 1.00 52.38 511 ARG A O 1
ATOM 3920 N N . LEU A 1 512 ? 31.316 6.058 -6.276 1.00 61.09 512 LEU A N 1
ATOM 3921 C CA . LEU A 1 512 ? 32.130 7.193 -6.684 1.00 61.09 512 LEU A CA 1
ATOM 3922 C C . LEU A 1 512 ? 32.195 8.271 -5.586 1.00 61.09 512 LEU A C 1
ATOM 3924 O O . LEU A 1 512 ? 31.441 9.237 -5.585 1.00 61.09 512 LEU A O 1
ATOM 3928 N N . ASN A 1 513 ? 33.133 8.131 -4.648 1.00 60.09 513 ASN A N 1
ATOM 3929 C CA . ASN A 1 513 ? 33.439 9.166 -3.652 1.00 60.09 513 ASN A CA 1
ATOM 3930 C C . ASN A 1 513 ? 34.472 10.162 -4.207 1.00 60.09 513 ASN A C 1
ATOM 3932 O O . ASN A 1 513 ? 35.618 10.217 -3.755 1.00 60.09 513 ASN A O 1
ATOM 3936 N N . TRP A 1 514 ? 34.085 10.899 -5.248 1.00 69.06 514 TRP A N 1
ATOM 3937 C CA . TRP A 1 514 ? 34.935 11.899 -5.888 1.00 69.06 514 TRP A CA 1
ATOM 3938 C C . TRP A 1 514 ? 34.559 13.311 -5.432 1.00 69.06 514 TRP A C 1
ATOM 3940 O O . TRP A 1 514 ? 33.388 13.684 -5.462 1.00 69.06 514 TRP A O 1
ATOM 3950 N N . ARG A 1 515 ? 35.554 14.103 -5.015 1.00 69.69 515 ARG A N 1
ATOM 3951 C CA . ARG A 1 515 ? 35.365 15.514 -4.658 1.00 69.69 515 ARG A CA 1
ATOM 3952 C C . ARG A 1 515 ? 36.015 16.402 -5.717 1.00 69.69 515 ARG A C 1
ATOM 3954 O O . ARG A 1 515 ? 37.232 16.295 -5.897 1.00 69.69 515 ARG A O 1
ATOM 3961 N N . PRO A 1 516 ? 35.243 17.265 -6.394 1.00 71.75 516 PRO A N 1
ATOM 3962 C CA . PRO A 1 516 ? 35.803 18.176 -7.373 1.00 71.75 516 PRO A CA 1
ATOM 3963 C C . PRO A 1 516 ? 36.745 19.192 -6.703 1.00 71.75 516 PRO A C 1
ATOM 3965 O O . PRO A 1 516 ? 36.474 19.634 -5.582 1.00 71.75 516 PRO A O 1
ATOM 3968 N N . PRO A 1 517 ? 37.855 19.567 -7.357 1.00 76.56 517 PRO A N 1
ATOM 3969 C CA . PRO A 1 517 ? 38.684 20.684 -6.915 1.00 76.56 517 PRO A CA 1
ATOM 3970 C C . PRO A 1 517 ? 37.938 22.019 -7.052 1.00 76.56 517 PRO A C 1
ATOM 3972 O O . PRO A 1 517 ? 37.078 22.193 -7.916 1.00 76.56 517 PRO A O 1
ATOM 3975 N N . VAL A 1 518 ? 38.290 22.973 -6.191 1.00 79.94 518 VAL A N 1
ATOM 3976 C CA . VAL A 1 518 ? 37.730 24.332 -6.206 1.00 79.94 518 VAL A CA 1
ATOM 3977 C C . VAL A 1 518 ? 38.292 25.108 -7.404 1.00 79.94 518 VAL A C 1
ATOM 3979 O O . VAL A 1 518 ? 39.433 24.876 -7.804 1.00 79.94 518 VAL A O 1
ATOM 3982 N N . LEU A 1 519 ? 37.507 26.026 -7.977 1.00 83.62 519 LEU A N 1
ATOM 3983 C CA . LEU A 1 519 ? 38.007 26.952 -8.997 1.00 83.62 519 LEU A CA 1
ATOM 3984 C C . LEU A 1 519 ? 38.671 28.157 -8.333 1.00 83.62 519 LEU A C 1
ATOM 3986 O O . LEU A 1 519 ? 38.021 28.907 -7.598 1.00 83.62 519 LEU A O 1
ATOM 3990 N N . ASP A 1 520 ? 39.940 28.375 -8.660 1.00 84.19 520 ASP A N 1
ATOM 3991 C CA . ASP A 1 520 ? 40.658 29.599 -8.324 1.00 84.19 520 ASP A CA 1
ATOM 3992 C C . ASP A 1 520 ? 40.471 30.612 -9.466 1.00 84.19 520 ASP A C 1
ATOM 3994 O O . ASP A 1 520 ? 40.688 30.300 -10.640 1.00 84.19 520 ASP A O 1
ATOM 3998 N N . ARG A 1 521 ? 40.024 31.827 -9.133 1.00 83.62 521 ARG A N 1
ATOM 3999 C CA . ARG A 1 521 ? 39.873 32.928 -10.095 1.00 83.62 521 ARG A CA 1
ATOM 4000 C C . ARG A 1 521 ? 41.259 33.475 -10.466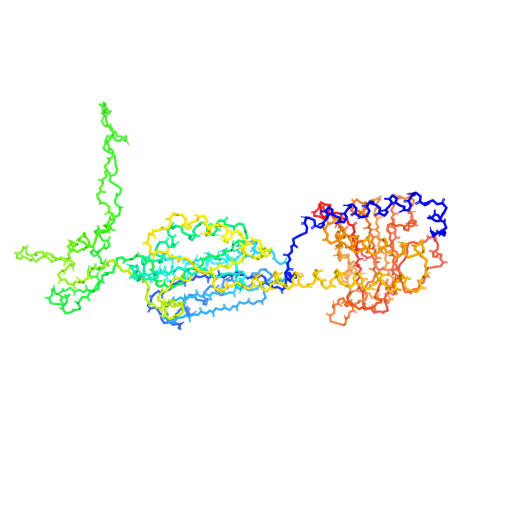 1.00 83.62 521 ARG A C 1
ATOM 4002 O O . ARG A 1 521 ? 42.060 33.721 -9.566 1.00 83.62 521 ARG A O 1
ATOM 4009 N N . GLN A 1 522 ? 41.523 33.652 -11.763 1.00 78.06 522 GLN A N 1
ATOM 4010 C CA . GLN A 1 522 ? 42.764 34.244 -12.288 1.00 78.06 522 GLN A CA 1
ATOM 4011 C C . GLN A 1 522 ? 42.741 35.767 -12.312 1.00 78.06 522 GLN A C 1
ATOM 4013 O O . GLN A 1 522 ? 41.651 36.339 -12.561 1.00 78.06 522 GLN A O 1
#

Foldseek 3Di:
DPVVVVCVVPVVVVVVVLVVLLVLLVVLVVLDFDALDPQPAFWKKKKKWFDAPDAQVCCCVQPVVLLCVLQPPQPQWDDKDWDGHRRRIIMIMTTGDPPDDLVVSQVSSVVSVVVSLVSHDPSRVVVNMDMFIFDPDFLFKKKKAQPPPPDAQQRRQQCCVPQPQVLLCPPPQWGHKDKFAFAHWDWDWAFDPVQCVVVVHDPVLLVVLLVVQQAQDQPAWPQDPVDDPPPPDIGGDGDDHGDDDQVSQQQRFRDADPVRDTDGSVRGTRIDTGTPDDPTFDDDPNHGIMIITIGGGPPGHSLSSVVSSVVSVVVVVVVDDPRMDMDTDDHCVVVVVVVVVVVVVVVVVVLVVVLVVLCVVVVDPVRSVVVNSVVSSVVSSVSSVVSQQKDKDKDFQDQAFPVRHGDAQVFKKKFKFAQDQDVPVAAKKKKFKFDADPVRHTDDPPDPPPVPPWDIDIPPDPFAADPNNMGMEMEHQDQPPCNVRHHYTHHDRGTTTMIMMTMHHPVSVVVDPHHGGGIDTD

Secondary structure (DSSP, 8-state):
--HHHHHHH-HHHHHHHHHHHHHHHHHHHHHPPP-SS---SPPEEEEEEE-TT--HHHHIIIIIHHHHHHHTT-TTEEEEEEEE-TTSEEEEEEEE-TT--HHHHHHHHHHHHHHHGGGS-HHHHHH--EEEEE-S-EEEEEEEE-TTS-S-HHHHHHHIIIIIIHHHHTSTTEEEEEEESS--EEEEEEE-HHHHHHTT--HHHHHHHHHHHS------EETPSS--TT----EE-----S--SHHHHHT-EEEE-TTSPEEEHHHHEEEEEEES--S---EETTEEEEEEEEEEPTT--HHHHHHHHHHHHHHHGGGPPTT-EEEEEE-THHHHHHHHHHHHHHHHHHHHHHHHHHHHHH--HHHHHHHHHHHHHHHHHHHHIIIIISEEEEEEEESBBTTSPBPBTTS-EEEEE-SS-S-TTSSEEEEEEEEBPTTSPBP-TTSTTGGGSS--EETTS-PPPPTTS-EEEEEESS--S-GGGSEEEEPPSSBEEEEEEEEE-HHHHTT----PPPEEE-